Protein 5G6V (pdb70)

InterPro domains:
  IPR000719 Protein kinase domain [PF00069] (165-446)
  IPR000719 Protein kinase domain [PS50011] (165-446)
  IPR000719 Protein kinase domain [SM00220] (165-446)
  IPR008271 Serine/threonine-protein kinase, active site [PS00108] (282-294)
  IPR011009 Protein kinase-like domain superfamily [SSF56112] (159-448)
  IPR017441 Protein kinase, ATP binding site [PS00107] (171-194)
  IPR050108 Cyclin-dependent kinase [PTHR24056] (163-446)

Solvent-accessible surface area: 26731 Å² total; per-residue (Å²): 200,36,70,29,69,115,91,90,94,59,4,72,22,130,63,22,22,8,39,55,0,66,1,137,111,66,95,90,65,4,14,10,36,50,12,65,23,100,73,79,19,5,0,34,33,105,2,0,69,40,0,18,67,25,109,58,22,55,13,17,2,11,18,51,30,84,43,19,56,24,63,80,72,19,0,14,0,0,23,78,48,13,67,69,13,0,35,66,20,0,69,84,17,58,51,93,0,44,42,58,0,0,28,0,0,0,1,1,0,0,19,0,0,5,17,7,30,125,61,124,20,4,14,32,30,8,26,8,43,0,0,25,1,28,85,86,0,26,0,25,5,10,55,51,45,109,11,117,34,66,164,58,70,91,88,120,36,91,6,30,21,18,0,0,10,2,4,4,14,32,69,77,2,31,40,31,9,3,0,0,1,0,0,1,0,0,6,2,1,0,18,6,123,35,17,1,48,3,94,38,7,88,62,0,0,54,60,0,0,58,22,35,4,21,7,63,84,91,77,20,97,42,2,111,95,40,76,16,13,58,103,16,134,29,88,99,74,89,74,91,71,19,70,81,44,0,102,77,2,69,82,53,0,11,57,0,0,68,90,0,5,61,19,41,5,81,95,9,29,39,3,75,74,0,24,140,14,67,4,1,141,88,5,32,159,140,3,85,136,33,78,51,96,35,28,1,28,70,10,120,90,2,120,55,87,97,52,129,162,104,39,27,76,99,89,77,114,41,3,71,28,122,169,13,17,17,44,52,0,63,5,102,132,81,96,83,70,3,15,8,48,14,11,152,10,117,71,85,85,12,3,50,38,96,4,0,67,41,2,9,53,28,87,59,26,56,16,13,2,11,13,54,27,99,46,20,54,36,56,43,124,10,0,11,0,0,21,28,44,12,70,44,17,0,29,85,24,6,91,76,9,51,60,90,0,40,42,45,0,0,37,0,0,0,2,1,0,0,17,0,0,5,13,7,31,129,59,126,19,6,13,22,37,8,42,1,64,1,0,22,2,25,156,130,0,21,0,18,4,9,65,57,56,32,75,123,156,74,94,4,60,16,18,0,0,8,2,2,2,16,37,42,67,5,33,41,29,8,2,0,0,2,0,0,1,0,0,5,15,1,1,18,15,118,39,12,1,50,3,88,56,17,90,60,0,0,43,42,0,0,107,20,34,4,22,4,70,74,126,84,20,84,35,2,112,101,40,154,29,16,57,114,54,122,24,70,103,58,220,74,93,65,13,75,84,50,0,96,85,4,75,84,50,0,13,55,0,0,64,88,0,5,59,22,23,5,149,75,10,28,40,2,80,76,0,25,148,13,63,4,2,139,76,5,28,151,143,3,80,168,37,80,49,98,36,20,0,19,60,22,77,93,5,120,57,89,96,49,103,106

Radius of gyration: 26.66 Å; Cα contacts (8 Å, |Δi|>4): 1108; chains: 2; bounding box: 62×50×75 Å

GO terms:
  GO:0005515 protein binding (F, IPI)
  GO:0004674 protein serine/threonine kinase activity (F, IDA)
  GO:0005737 cytoplasm (C, IDA)
  GO:0005886 plasma membrane (C, EXP)
  GO:0106310 protein serine kinase activity (F, EXP)
  GO:0061178 regulation of insulin secretion involved in cellular response to glucose stimulus (P, IMP)
  GO:0006468 protein phosphorylation (P, TAS)
  GO:0005829 cytosol (C, IDA)
  GO:0005886 plasma membrane (C, IDA)
  GO:0010508 positive regulation of autophagy (P, IDA)
  GO:0009898 cytoplasmic side of plasma membrane (C, IDA)

Secondary structure (DSSP, 8-state):
---EEEEEEEEE-SSEEEEEEEETTT--EEEEEEEE--SS-SS-HHHHHHHHHHHH---TTB--EEEEEE-SSEEEEEEE--SEEHHHHHHHTTT---HHHHHHHHHHHHHHHHHHHHTT-------GGGEEE-TT--EEE----S-EE---TT---TTTT--TTTTTT----STHHHHHHHHHHHHHHHHSS-S---SSHHHHHHHHHHHH----TTTSTTGGG-HHHHHS----PPPPPHHHH-TTS-HHHHHHHHHH--SSGGGSPPHHHHHTSGGGGGG-SGGGG--TTS-GGGGSS--PPPP-/---EEEEEEEEE-SSEEEEEEEETTT--EEEEEEEE--TT----HHHHHHHHHHHH---TTB--EEEEEEETTEEEEEEEP-SEEHHHHHHHTTT---HHHHHHHHHHHHHHHHHHHHTT-------GGGEEE-TT--EEE-----B---TTTT--HHHHTT----STHHHHHHHHHHHHHHHHSS-S---SSHHHHHHHHHHHH----TTTSTTGGG-HHHHHH----PPPPPHHHHSTTS-HHHHHHHHHH--SSGGGSPPHHHHHTSGGGGGG-SGGGG--TTS-GGGGSS--PPPP--

B-factor: mean 41.66, std 14.6, range [18.54, 98.06]

Organism: Homo sapiens (NCBI:txid9606)

Foldseek 3Di:
DWDKDFDAWWFDDDQWTWTWIAIPVPRFIKIKIKGWPPDPPQDDPVVVVVVVVLVPDFFQAAWHFDDWDDDPTIIITITGDADAFQLVVCVVQVNAWDVLLLLVQLLSVLLQLVSCQVVVHQLLDDDRRQWGAHPQSRTHGHCPPPGQTPVCRPDDQPCLQAALCVLLPDPCPHSLRVLSSSLQVSLCSLGVDTQQRDPDSLSSNVSLCQAQWDDDCVLPNCQCVRPSVVVSPDDTHDHDQVCVVRVSQDPQRSVLSVLSRRNDSVRHDHSLRSSVRCSCVQLDDVLNVDPRNDTSVVPVSDGGDDRD/DDFKAFDAWFFDDDFWTWTFIAGPVPRAIKIKTKGFADLPDDDDPVVVVVVVVQVPDAFQQAWHFDDWDDDSTIIITITGDADAFQLRVCVVQVNAFDVLLLLVQLLSVLLQLLSCQVVVHALLQDDRRQWGAHPQSRTHGHDGDGDGCGRCLQAALCVLLPDPPPHSLRVLSSSLQVSLCSQRVDGQQDDPDSLSSVVSLCQAQWDDDCVLPNCQCVRPSNVVSPDDTHDHHQVCVVRVSDDVQSSVLSVLSRRRDSVSHDHSLVSSVGPSNVQQDDVLVVDDRNDTSVVPVSDGGDDRPD

Nearest PDB structures (foldseek):
  5g6v-assembly1_A  TM=1.003E+00  e=6.148E-59  Homo sapiens
  5g6v-assembly2_B  TM=9.802E-01  e=3.058E-52  Homo sapiens
  3mtl-assembly1_A  TM=9.504E-01  e=9.882E-46  Homo sapiens
  6q49-assembly1_A  TM=8.510E-01  e=4.973E-28  Homo sapiens
  6yky-assembly1_A  TM=8.389E-01  e=9.166E-20  Homo sapiens

Sequence (610 aa):
METYIKLDKLGEGTYATVYKGKSKLTDNLVALKEIRLEHEEGAPCTAIREVSLLKDLKHANIVTLHDIIHTEKSLTLVFEYLDKDLKQYLDDCGNIINMHNVKLFLFQLLRGLAYCHRQKVLHRDLKPQNLLINERGELKLADFGLARAKTYDNEVVTLWYRPPDILLGSTDYSTQIDMWGVGCIFYEMATGRPLFPGSTVEEQLHFIFRILGTPTEETWPGILSNEEFKTYNYPKYRAEALLSHAPRLDSDGADLLTKLLQFEGRNRISAEDAMKHPFFLSLGERIHKLPDTTSIFALKEIQLQKEAMETYIKLDKLGEGTYATVYKGKSKLTDNLVALKEIRLEHEEGAPCTAIREVSLLKDLKHANIVTLHDIIHTEKSLTLVFEYLDKDLKQYLDDCGNIINMHNVKLFLFQLLRGLAYCHRQKVLHRDLKPQNLLINERGELKLADFGLARAVTLWYRPPDILLGSTDYSTQIDMWGVGCIFYEMATGRPLFPGSTVEEQLHFIFRILGTPTEETWPGILSNEEFKTYNYPKYRAEALLSHAPRLDSDGADLLTKLLQFEGRNRISAEDAMKHPFFLSLGERIHKLPDTTSIFALKEIQLQKEAS

CATH classification: 3.30.200.20 (+1 more: 1.10.510.10)

Structure (mmCIF, N/CA/C/O backbone):
data_5G6V
#
_entry.id   5G6V
#
_cell.length_a   57.190
_cell.length_b   86.940
_cell.length_c   146.250
_cell.angle_alpha   90.00
_cell.angle_beta   90.00
_cell.angle_gamma   90.00
#
_symmetry.space_group_name_H-M   'P 21 2 21'
#
loop_
_entity.id
_entity.type
_entity.pdbx_description
1 polymer 'CYCLIN-DEPENDENT KINASE 16'
2 non-polymer 4-[4-({[3-tert-butyl-1-(quinolin-6-yl)-1H-pyrazol-5-yl]carbamoyl}amino)-3-fluorophenoxy]-N-methylpyridine-2-carboxamide
3 non-polymer 1,2-ETHANEDIOL
4 water water
#
loop_
_atom_site.group_PDB
_atom_site.id
_atom_site.type_symbol
_atom_site.label_atom_id
_atom_site.label_alt_id
_atom_site.label_comp_id
_atom_site.label_asym_id
_atom_site.label_entity_id
_atom_site.label_seq_id
_atom_site.pdbx_PDB_ins_code
_atom_site.Cartn_x
_atom_site.Cartn_y
_atom_site.Cartn_z
_atom_site.occupancy
_atom_site.B_iso_or_equiv
_atom_site.auth_seq_id
_atom_site.auth_comp_id
_atom_site.auth_asym_id
_atom_site.auth_atom_id
_atom_site.pdbx_PDB_model_num
ATOM 1 N N . MET A 1 1 ? 45.107 10.650 27.872 1.00 53.37 162 MET A N 1
ATOM 2 C CA . MET A 1 1 ? 43.920 10.038 28.560 1.00 56.49 162 MET A CA 1
ATOM 3 C C . MET A 1 1 ? 43.516 10.763 29.853 1.00 49.72 162 MET A C 1
ATOM 4 O O . MET A 1 1 ? 42.371 11.225 29.951 1.00 47.78 162 MET A O 1
ATOM 9 N N . GLU A 1 2 ? 44.399 10.843 30.850 1.00 43.87 163 GLU A N 1
ATOM 10 C CA . GLU A 1 2 ? 44.059 11.651 32.039 1.00 41.43 163 GLU A CA 1
ATOM 11 C C . GLU A 1 2 ? 44.006 13.127 31.690 1.00 36.57 163 GLU A C 1
ATOM 12 O O . GLU A 1 2 ? 44.943 13.672 31.124 1.00 35.56 163 GLU A O 1
ATOM 18 N N . THR A 1 3 ? 42.892 13.757 32.038 1.00 34.27 164 THR A N 1
ATOM 19 C CA . THR A 1 3 ? 42.637 15.154 31.710 1.00 33.19 164 THR A CA 1
ATOM 20 C C . THR A 1 3 ? 42.373 15.937 32.983 1.00 31.16 164 THR A C 1
ATOM 21 O O . THR A 1 3 ? 42.083 15.354 34.015 1.00 30.51 164 THR A O 1
ATOM 25 N N . TYR A 1 4 ? 42.483 17.259 32.884 1.00 30.37 165 TYR A N 1
ATOM 26 C CA . TYR A 1 4 ? 42.463 18.148 34.047 1.00 30.29 165 TYR A CA 1
ATOM 27 C C . TYR A 1 4 ? 41.626 19.387 33.771 1.00 30.42 165 TYR A C 1
ATOM 28 O O . TYR A 1 4 ? 41.551 19.815 32.637 1.00 32.18 165 TYR A O 1
ATOM 37 N N . ILE A 1 5 ? 41.030 19.962 34.812 1.00 31.86 166 ILE A N 1
ATOM 38 C CA . ILE A 1 5 ? 40.425 21.306 34.729 1.00 35.53 166 ILE A CA 1
ATOM 39 C C . ILE A 1 5 ? 41.180 22.293 35.588 1.00 33.52 166 ILE A C 1
ATOM 40 O O . ILE A 1 5 ? 41.775 21.917 36.598 1.00 34.44 166 ILE A O 1
ATOM 45 N N . LYS A 1 6 ? 41.147 23.557 35.183 1.00 33.29 167 LYS A N 1
ATOM 46 C CA . LYS A 1 6 ? 41.764 24.636 35.960 1.00 32.36 167 LYS A CA 1
ATOM 47 C C . LYS A 1 6 ? 40.706 25.202 36.876 1.00 31.40 167 LYS A C 1
ATOM 48 O O . LYS A 1 6 ? 39.550 25.379 36.454 1.00 29.00 167 LYS A O 1
ATOM 54 N N . LEU A 1 7 ? 41.096 25.484 38.119 1.00 30.57 168 LEU A N 1
ATOM 55 C CA . LEU A 1 7 ? 40.181 26.049 39.122 1.00 32.19 168 LEU A CA 1
ATOM 56 C C . LEU A 1 7 ? 40.566 27.466 39.537 1.00 32.51 168 LEU A C 1
ATOM 57 O O . LEU A 1 7 ? 39.723 28.355 39.597 1.00 31.61 168 LEU A O 1
ATOM 62 N N . ASP A 1 8 ? 41.842 27.682 39.812 1.00 33.99 169 ASP A N 1
ATOM 63 C CA . ASP A 1 8 ? 42.288 28.961 40.317 1.00 33.44 169 ASP A CA 1
ATOM 64 C C . ASP A 1 8 ? 43.739 29.188 39.900 1.00 34.45 169 ASP A C 1
ATOM 65 O O . ASP A 1 8 ? 44.399 28.267 39.424 1.00 32.25 169 ASP A O 1
ATOM 70 N N . LYS A 1 9 ? 44.205 30.422 40.085 1.00 34.86 170 LYS A N 1
ATOM 71 C CA . LYS A 1 9 ? 45.552 30.856 39.747 1.00 35.26 170 LYS A CA 1
ATOM 72 C C . LYS A 1 9 ? 46.428 30.888 40.997 1.00 34.81 170 LYS A C 1
ATOM 73 O O . LYS A 1 9 ? 46.144 31.626 41.925 1.00 36.89 170 LYS A O 1
ATOM 79 N N . LEU A 1 10 ? 47.473 30.067 41.024 1.00 34.19 171 LEU A N 1
ATOM 80 C CA . LEU A 1 10 ? 48.395 29.984 42.170 1.00 33.70 171 LEU A CA 1
ATOM 81 C C . LEU A 1 10 ? 49.616 30.905 42.018 1.00 34.63 171 LEU A C 1
ATOM 82 O O . LEU A 1 10 ? 50.136 31.420 42.999 1.00 35.02 171 LEU A O 1
ATOM 87 N N . GLY A 1 11 ? 50.086 31.083 40.796 1.00 36.81 172 GLY A N 1
ATOM 88 C CA . GLY A 1 11 ? 51.238 31.926 40.547 1.00 37.79 172 GLY A CA 1
ATOM 89 C C . GLY A 1 11 ? 51.429 32.181 39.075 1.00 39.85 172 GLY A C 1
ATOM 90 O O . GLY A 1 11 ? 50.899 31.455 38.223 1.00 36.26 172 GLY A O 1
ATOM 91 N N . GLU A 1 12 ? 52.187 33.227 38.783 1.00 43.79 173 GLU A N 1
ATOM 92 C CA . GLU A 1 12 ? 52.312 33.726 37.434 1.00 47.20 173 GLU A CA 1
ATOM 93 C C . GLU A 1 12 ? 53.695 34.272 37.204 1.00 47.88 173 GLU A C 1
ATOM 94 O O . GLU A 1 12 ? 54.176 35.093 37.978 1.00 48.06 173 GLU A O 1
ATOM 100 N N . GLY A 1 13 ? 54.324 33.801 36.136 1.00 50.47 174 GLY A N 1
ATOM 101 C CA . GLY A 1 13 ? 55.651 34.227 35.756 1.00 51.69 174 GLY A CA 1
ATOM 102 C C . GLY A 1 13 ? 55.643 34.860 34.387 1.00 54.99 174 GLY A C 1
ATOM 103 O O . GLY A 1 13 ? 54.588 35.219 33.838 1.00 54.51 174 GLY A O 1
ATOM 104 N N . THR A 1 14 ? 56.841 34.988 33.836 1.00 57.20 175 THR A N 1
ATOM 105 C CA . THR A 1 14 ? 57.027 35.556 32.508 1.00 58.88 175 THR A CA 1
ATOM 106 C C . THR A 1 14 ? 56.585 34.537 31.457 1.00 56.16 175 THR A C 1
ATOM 107 O O . THR A 1 14 ? 55.710 34.829 30.642 1.00 55.88 175 THR A O 1
ATOM 111 N N . TYR A 1 15 ? 57.175 33.342 31.512 1.00 53.79 176 TYR A N 1
ATOM 112 C CA . TYR A 1 15 ? 56.890 32.262 30.553 1.00 51.30 176 TYR A CA 1
ATOM 113 C C . TYR A 1 15 ? 55.801 31.276 31.019 1.00 46.54 176 TYR A C 1
ATOM 114 O O . TYR A 1 15 ? 55.273 30.512 30.196 1.00 46.89 176 TYR A O 1
ATOM 116 N N . ALA A 1 16 ? 55.446 31.295 32.310 1.00 40.30 177 ALA A N 1
ATOM 117 C CA . ALA A 1 16 ? 54.544 30.295 32.850 1.00 35.59 177 ALA A CA 1
ATOM 118 C C . ALA A 1 16 ? 53.527 30.834 33.832 1.00 33.74 177 ALA A C 1
ATOM 119 O O . ALA A 1 16 ? 53.797 31.790 34.553 1.00 33.12 177 ALA A O 1
ATOM 121 N N . THR A 1 17 ? 52.357 30.190 33.848 1.00 31.19 178 THR A N 1
ATOM 122 C CA . THR A 1 17 ? 51.316 30.406 34.866 1.00 29.80 178 THR A CA 1
ATOM 123 C C . THR A 1 17 ? 51.048 29.077 35.546 1.00 28.04 178 THR A C 1
ATOM 124 O O . THR A 1 17 ? 50.943 28.056 34.880 1.00 27.32 178 THR A O 1
ATOM 128 N N . VAL A 1 18 ? 50.936 29.099 36.869 1.00 29.04 179 VAL A N 1
ATOM 129 C CA . VAL A 1 18 ? 50.650 27.898 37.657 1.00 28.23 179 VAL A CA 1
ATOM 130 C C . VAL A 1 18 ? 49.226 28.005 38.154 1.00 28.53 179 VAL A C 1
ATOM 131 O O . VAL A 1 18 ? 48.893 28.949 38.915 1.00 27.37 179 VAL A O 1
ATOM 135 N N . TYR A 1 19 ? 48.393 27.048 37.729 1.00 28.18 180 TYR A N 1
ATOM 136 C CA . TYR A 1 19 ? 46.994 26.968 38.175 1.00 28.27 180 TYR A CA 1
ATOM 137 C C . TYR A 1 19 ? 46.772 25.842 39.200 1.00 29.44 180 TYR A C 1
ATOM 138 O O . TYR A 1 19 ? 47.395 24.781 39.127 1.00 28.57 180 TYR A O 1
ATOM 147 N N . LYS A 1 20 ? 45.870 26.076 40.140 1.00 29.69 181 LYS A N 1
ATOM 148 C CA . LYS A 1 20 ? 45.295 24.989 40.925 1.00 30.91 181 LYS A CA 1
ATOM 149 C C . LYS A 1 20 ? 44.295 24.309 40.007 1.00 30.84 181 LYS A C 1
ATOM 150 O O . LYS A 1 20 ? 43.550 24.986 39.299 1.00 28.36 181 LYS A O 1
ATOM 156 N N . GLY A 1 21 ? 44.289 22.981 40.019 1.00 30.05 182 GLY A N 1
ATOM 157 C CA . GLY A 1 21 ? 43.393 22.216 39.182 1.00 30.76 182 GLY A CA 1
ATOM 158 C C . GLY A 1 21 ? 42.919 20.936 39.810 1.00 31.64 182 GLY A C 1
ATOM 159 O O . GLY A 1 21 ? 43.107 20.710 41.007 1.00 31.39 182 GLY A O 1
ATOM 160 N N . LYS A 1 22 ? 42.303 20.099 38.982 1.00 33.53 183 LYS A N 1
ATOM 161 C CA . LYS A 1 22 ? 41.672 18.872 39.438 1.00 35.58 183 LYS A CA 1
ATOM 162 C C . LYS A 1 22 ? 41.681 17.853 38.326 1.00 33.88 183 LYS A C 1
ATOM 163 O O . LYS A 1 22 ? 41.385 18.184 37.171 1.00 34.07 183 LYS A O 1
ATOM 169 N N . SER A 1 23 ? 42.056 16.626 38.655 1.00 32.98 184 SER A N 1
ATOM 170 C CA . SER A 1 23 ? 42.003 15.541 37.680 1.00 34.29 184 SER A CA 1
ATOM 171 C C . SER A 1 23 ? 40.544 15.162 37.478 1.00 34.39 184 SER A C 1
ATOM 172 O O . SER A 1 23 ? 39.802 15.056 38.443 1.00 33.72 184 SER A O 1
ATOM 175 N N . LYS A 1 24 ? 40.139 15.000 36.227 1.00 35.36 185 LYS A N 1
ATOM 176 C CA . LYS A 1 24 ? 38.829 14.407 35.920 1.00 39.08 185 LYS A CA 1
ATOM 177 C C . LYS A 1 24 ? 38.814 12.877 36.060 1.00 38.31 185 LYS A C 1
ATOM 178 O O . LYS A 1 24 ? 37.745 12.309 36.146 1.00 41.22 185 LYS A O 1
ATOM 184 N N . LEU A 1 25 ? 39.981 12.224 36.059 1.00 39.76 186 LEU A N 1
ATOM 185 C CA . LEU A 1 25 ? 40.083 10.762 36.258 1.00 38.74 186 LEU A CA 1
ATOM 186 C C . LEU A 1 25 ? 39.970 10.382 37.728 1.00 40.08 186 LEU A C 1
ATOM 187 O O . LEU A 1 25 ? 39.228 9.466 38.073 1.00 39.17 186 LEU A O 1
ATOM 192 N N . THR A 1 26 ? 40.731 11.063 38.588 1.00 39.96 187 THR A N 1
ATOM 193 C CA . THR A 1 26 ? 40.839 10.685 40.003 1.00 38.51 187 THR A CA 1
ATOM 194 C C . THR A 1 26 ? 40.078 11.574 40.988 1.00 38.71 187 THR A C 1
ATOM 195 O O . THR A 1 26 ? 39.884 11.164 42.119 1.00 38.80 187 THR A O 1
ATOM 199 N N . ASP A 1 27 ? 39.644 12.761 40.559 1.00 40.13 188 ASP A N 1
ATOM 200 C CA . ASP A 1 27 ? 39.204 13.859 41.447 1.00 41.03 188 ASP A CA 1
ATOM 201 C C . ASP A 1 27 ? 40.331 14.517 42.290 1.00 38.97 188 ASP A C 1
ATOM 202 O O . ASP A 1 27 ? 40.052 15.436 43.061 1.00 35.95 188 ASP A O 1
ATOM 207 N N . ASN A 1 28 ? 41.587 14.083 42.143 1.00 37.68 189 ASN A N 1
ATOM 208 C CA . ASN A 1 28 ? 42.685 14.631 42.962 1.00 38.17 189 ASN A CA 1
ATOM 209 C C . ASN A 1 28 ? 43.018 16.063 42.529 1.00 37.62 189 ASN A C 1
ATOM 210 O O . ASN A 1 28 ? 43.040 16.355 41.325 1.00 36.08 189 ASN A O 1
ATOM 215 N N . LEU A 1 29 ? 43.268 16.946 43.501 1.00 36.82 190 LEU A N 1
ATOM 216 C CA . LEU A 1 29 ? 43.732 18.305 43.194 1.00 34.49 190 LEU A CA 1
ATOM 217 C C . LEU A 1 29 ? 45.177 18.256 42.684 1.00 30.84 190 LEU A C 1
ATOM 218 O O . LEU A 1 29 ? 45.975 17.442 43.135 1.00 31.48 190 LEU A O 1
ATOM 223 N N . VAL A 1 30 ? 45.484 19.119 41.724 1.00 29.01 191 VAL A N 1
ATOM 224 C CA . VAL A 1 30 ? 46.810 19.196 41.110 1.00 27.76 191 VAL A CA 1
ATOM 225 C C . VAL A 1 30 ? 47.204 20.657 40.945 1.00 27.10 191 VAL A C 1
ATOM 226 O O . VAL A 1 30 ? 46.371 21.569 41.048 1.00 25.95 191 VAL A O 1
ATOM 230 N N . ALA A 1 31 ? 48.485 20.863 40.683 1.00 26.49 192 ALA A N 1
ATOM 231 C CA . ALA A 1 31 ? 48.964 22.144 40.245 1.00 27.05 192 ALA A CA 1
ATOM 232 C C . ALA A 1 31 ? 49.408 21.963 38.810 1.00 26.92 192 ALA A C 1
ATOM 233 O O . ALA A 1 31 ? 50.101 20.982 38.488 1.00 27.73 192 ALA A O 1
ATOM 235 N N . LEU A 1 32 ? 49.014 22.912 37.954 1.00 25.64 193 LEU A N 1
ATOM 236 C CA . LEU A 1 32 ? 49.266 22.830 36.536 1.00 25.19 193 LEU A CA 1
ATOM 237 C C . LEU A 1 32 ? 50.138 24.003 36.199 1.00 25.78 193 LEU A C 1
ATOM 238 O O . LEU A 1 32 ? 49.656 25.137 36.244 1.00 25.21 193 LEU A O 1
ATOM 243 N N . LYS A 1 33 ? 51.419 23.744 35.913 1.00 25.65 194 LYS A N 1
ATOM 244 C CA . LYS A 1 33 ? 52.332 24.783 35.473 1.00 27.01 194 LYS A CA 1
ATOM 245 C C . LYS A 1 33 ? 52.376 24.753 33.961 1.00 27.84 194 LYS A C 1
ATOM 246 O O . LYS A 1 33 ? 53.015 23.877 33.369 1.00 25.43 194 LYS A O 1
ATOM 252 N N . GLU A 1 34 ? 51.706 25.734 33.358 1.00 28.28 195 GLU A N 1
ATOM 253 C CA . GLU A 1 34 ? 51.501 25.801 31.922 1.00 29.24 195 GLU A CA 1
ATOM 254 C C . GLU A 1 34 ? 52.506 26.778 31.321 1.00 31.59 195 GLU A C 1
ATOM 255 O O . GLU A 1 34 ? 52.518 27.966 31.660 1.00 30.16 195 GLU A O 1
ATOM 261 N N . ILE A 1 35 ? 53.362 26.256 30.447 1.00 33.60 196 ILE A N 1
ATOM 262 C CA . ILE A 1 35 ? 54.452 27.015 29.846 1.00 35.59 196 ILE A CA 1
ATOM 263 C C . ILE A 1 35 ? 54.059 27.261 28.405 1.00 36.75 196 ILE A C 1
ATOM 264 O O . ILE A 1 35 ? 53.842 26.306 27.651 1.00 37.23 196 ILE A O 1
ATOM 269 N N . ARG A 1 36 ? 53.961 28.535 28.039 1.00 39.32 197 ARG A N 1
ATOM 270 C CA . ARG A 1 36 ? 53.613 28.947 26.680 1.00 42.69 197 ARG A CA 1
ATOM 271 C C . ARG A 1 36 ? 54.741 28.591 25.714 1.00 46.59 197 ARG A C 1
ATOM 272 O O . ARG A 1 36 ? 55.878 28.985 25.931 1.00 47.71 197 ARG A O 1
ATOM 274 N N . LEU A 1 37 ? 54.427 27.829 24.670 1.00 54.04 198 LEU A N 1
ATOM 275 C CA . LEU A 1 37 ? 55.365 27.564 23.577 1.00 60.72 198 LEU A CA 1
ATOM 276 C C . LEU A 1 37 ? 55.172 28.614 22.480 1.00 66.62 198 LEU A C 1
ATOM 277 O O . LEU A 1 37 ? 54.555 28.337 21.445 1.00 65.54 198 LEU A O 1
ATOM 282 N N . GLU A 1 38 ? 55.697 29.821 22.721 1.00 74.85 199 GLU A N 1
ATOM 283 C CA . GLU A 1 38 ? 55.488 30.974 21.825 1.00 78.23 199 GLU A CA 1
ATOM 284 C C . GLU A 1 38 ? 56.310 30.824 20.550 1.00 82.30 199 GLU A C 1
ATOM 285 O O . GLU A 1 38 ? 55.768 30.864 19.439 1.00 82.78 199 GLU A O 1
ATOM 287 N N . HIS A 1 39 ? 57.614 30.632 20.728 1.00 83.31 200 HIS A N 1
ATOM 288 C CA . HIS A 1 39 ? 58.517 30.351 19.619 1.00 86.65 200 HIS A CA 1
ATOM 289 C C . HIS A 1 39 ? 58.459 28.884 19.208 1.00 91.81 200 HIS A C 1
ATOM 290 O O . HIS A 1 39 ? 57.977 28.026 19.958 1.00 91.91 200 HIS A O 1
ATOM 292 N N . GLU A 1 40 ? 58.962 28.614 18.005 1.00 93.66 201 GLU A N 1
ATOM 293 C CA . GLU A 1 40 ? 59.022 27.263 17.452 1.00 90.71 201 GLU A CA 1
ATOM 294 C C . GLU A 1 40 ? 60.175 26.519 18.134 1.00 91.44 201 GLU A C 1
ATOM 295 O O . GLU A 1 40 ? 61.263 26.395 17.571 1.00 98.06 201 GLU A O 1
ATOM 301 N N . GLU A 1 41 ? 59.924 26.049 19.358 1.00 88.46 202 GLU A N 1
ATOM 302 C CA . GLU A 1 41 ? 60.942 25.418 20.216 1.00 84.80 202 GLU A CA 1
ATOM 303 C C . GLU A 1 41 ? 60.787 23.900 20.412 1.00 85.09 202 GLU A C 1
ATOM 304 O O . GLU A 1 41 ? 61.780 23.209 20.667 1.00 78.99 202 GLU A O 1
ATOM 306 N N . GLY A 1 42 ? 59.557 23.388 20.296 1.00 85.60 203 GLY A N 1
ATOM 307 C CA . GLY A 1 42 ? 59.224 21.998 20.652 1.00 83.66 203 GLY A CA 1
ATOM 308 C C . GLY A 1 42 ? 58.783 21.934 22.107 1.00 81.36 203 GLY A C 1
ATOM 309 O O . GLY A 1 42 ? 57.593 21.973 22.411 1.00 83.12 203 GLY A O 1
ATOM 310 N N . ALA A 1 43 ? 59.762 21.803 22.996 1.00 74.49 204 ALA A N 1
ATOM 311 C CA . ALA A 1 43 ? 59.636 22.171 24.406 1.00 66.32 204 ALA A CA 1
ATOM 312 C C . ALA A 1 43 ? 60.838 23.074 24.707 1.00 58.91 204 ALA A C 1
ATOM 313 O O . ALA A 1 43 ? 61.900 22.875 24.115 1.00 56.08 204 ALA A O 1
ATOM 315 N N . PRO A 1 44 ? 60.690 24.064 25.609 1.00 50.15 205 PRO A N 1
ATOM 316 C CA . PRO A 1 44 ? 61.858 24.887 25.910 1.00 48.24 205 PRO A CA 1
ATOM 317 C C . PRO A 1 44 ? 62.835 24.124 26.804 1.00 44.80 205 PRO A C 1
ATOM 318 O O . PRO A 1 44 ? 62.423 23.217 27.525 1.00 44.03 205 PRO A O 1
ATOM 322 N N . CYS A 1 45 ? 64.114 24.485 26.739 1.00 42.98 206 CYS A N 1
ATOM 323 C CA . CYS A 1 45 ? 65.178 23.756 27.453 1.00 40.57 206 CYS A CA 1
ATOM 324 C C . CYS A 1 45 ? 64.984 23.707 28.981 1.00 37.40 206 CYS A C 1
ATOM 325 O O . CYS A 1 45 ? 65.175 22.667 29.614 1.00 35.63 206 CYS A O 1
ATOM 328 N N . THR A 1 46 ? 64.567 24.831 29.555 1.00 37.55 207 THR A N 1
ATOM 329 C CA . THR A 1 46 ? 64.258 24.928 30.993 1.00 37.00 207 THR A CA 1
ATOM 330 C C . THR A 1 46 ? 63.277 23.853 31.461 1.00 36.36 207 THR A C 1
ATOM 331 O O . THR A 1 46 ? 63.530 23.177 32.472 1.00 35.77 207 THR A O 1
ATOM 335 N N . ALA A 1 47 ? 62.182 23.693 30.708 1.00 34.69 208 ALA A N 1
ATOM 336 C CA . ALA A 1 47 ? 61.148 22.701 31.019 1.00 33.70 208 ALA A CA 1
ATOM 337 C C . ALA A 1 47 ? 61.664 21.299 30.935 1.00 32.79 208 ALA A C 1
ATOM 338 O O . ALA A 1 47 ? 61.331 20.448 31.774 1.00 32.88 208 ALA A O 1
ATOM 340 N N . ILE A 1 48 ? 62.466 21.045 29.902 1.00 32.32 209 ILE A N 1
ATOM 341 C CA . ILE A 1 48 ? 63.065 19.727 29.727 1.00 32.94 209 ILE A CA 1
ATOM 342 C C . ILE A 1 48 ? 63.954 19.408 30.932 1.00 33.10 209 ILE A C 1
ATOM 343 O O . ILE A 1 48 ? 63.929 18.271 31.425 1.00 34.38 209 ILE A O 1
ATOM 348 N N . ARG A 1 49 ? 64.734 20.392 31.390 1.00 31.19 210 ARG A N 1
ATOM 349 C CA . ARG A 1 49 ? 65.614 20.165 32.541 1.00 34.08 210 ARG A CA 1
ATOM 350 C C . ARG A 1 49 ? 64.795 20.004 33.825 1.00 31.75 210 ARG A C 1
ATOM 351 O O . ARG A 1 49 ? 65.004 19.039 34.563 1.00 31.00 210 ARG A O 1
ATOM 359 N N . GLU A 1 50 ? 63.847 20.907 34.074 1.00 31.74 211 GLU A N 1
ATOM 360 C CA . GLU A 1 50 ? 62.940 20.725 35.213 1.00 32.32 211 GLU A CA 1
ATOM 361 C C . GLU A 1 50 ? 62.334 19.309 35.237 1.00 31.77 211 GLU A C 1
ATOM 362 O O . GLU A 1 50 ? 62.367 18.630 36.268 1.00 31.43 211 GLU A O 1
ATOM 368 N N . VAL A 1 51 ? 61.835 18.849 34.097 1.00 32.66 212 VAL A N 1
ATOM 369 C CA . VAL A 1 51 ? 61.200 17.528 34.030 1.00 33.38 212 VAL A CA 1
ATOM 370 C C . VAL A 1 51 ? 62.215 16.425 34.273 1.00 34.25 212 VAL A C 1
ATOM 371 O O . VAL A 1 51 ? 61.934 15.513 35.047 1.00 32.20 212 VAL A O 1
ATOM 375 N N . SER A 1 52 ? 63.393 16.504 33.638 1.00 35.89 213 SER A N 1
ATOM 376 C CA . SER A 1 52 ? 64.405 15.457 33.826 1.00 36.62 213 SER A CA 1
ATOM 377 C C . SER A 1 52 ? 64.884 15.418 35.283 1.00 36.93 213 SER A C 1
ATOM 378 O O . SER A 1 52 ? 65.130 14.337 35.821 1.00 36.00 213 SER A O 1
ATOM 381 N N . LEU A 1 53 ? 64.984 16.590 35.920 1.00 37.30 214 LEU A N 1
ATOM 382 C CA . LEU A 1 53 ? 65.353 16.664 37.330 1.00 38.01 214 LEU A CA 1
ATOM 383 C C . LEU A 1 53 ? 64.294 16.020 38.235 1.00 40.33 214 LEU A C 1
ATOM 384 O O . LEU A 1 53 ? 64.584 15.078 38.976 1.00 37.45 214 LEU A O 1
ATOM 389 N N . LEU A 1 54 ? 63.064 16.512 38.163 1.00 42.48 215 LEU A N 1
ATOM 390 C CA . LEU A 1 54 ? 61.999 15.978 39.017 1.00 44.25 215 LEU A CA 1
ATOM 391 C C . LEU A 1 54 ? 61.658 14.495 38.787 1.00 46.35 215 LEU A C 1
ATOM 392 O O . LEU A 1 54 ? 61.146 13.842 39.692 1.00 49.95 215 LEU A O 1
ATOM 397 N N . LYS A 1 55 ? 61.941 13.971 37.597 1.00 48.08 216 LYS A N 1
ATOM 398 C CA . LYS A 1 55 ? 61.818 12.528 37.325 1.00 49.50 216 LYS A CA 1
ATOM 399 C C . LYS A 1 55 ? 62.920 11.715 38.009 1.00 50.58 216 LYS A C 1
ATOM 400 O O . LYS A 1 55 ? 62.680 10.587 38.396 1.00 54.63 216 LYS A O 1
ATOM 406 N N . ASP A 1 56 ? 64.128 12.269 38.123 1.00 51.62 217 ASP A N 1
ATOM 407 C CA . ASP A 1 56 ? 65.250 11.573 38.774 1.00 52.12 217 ASP A CA 1
ATOM 408 C C . ASP A 1 56 ? 65.210 11.636 40.303 1.00 48.90 217 ASP A C 1
ATOM 409 O O . ASP A 1 56 ? 65.805 10.788 40.959 1.00 46.15 217 ASP A O 1
ATOM 414 N N . LEU A 1 57 ? 64.540 12.644 40.859 1.00 43.55 218 LEU A N 1
ATOM 415 C CA . LEU A 1 57 ? 64.405 12.782 42.301 1.00 43.59 218 LEU A CA 1
ATOM 416 C C . LEU A 1 57 ? 63.125 12.105 42.756 1.00 44.57 218 LEU A C 1
ATOM 417 O O . LEU A 1 57 ? 62.034 12.392 42.254 1.00 48.61 218 LEU A O 1
ATOM 422 N N . LYS A 1 58 ? 63.281 11.149 43.662 1.00 43.90 219 LYS A N 1
ATOM 423 C CA . LYS A 1 58 ? 62.168 10.413 44.218 1.00 43.86 219 LYS A CA 1
ATOM 424 C C . LYS A 1 58 ? 62.346 10.525 45.722 1.00 41.19 219 LYS A C 1
ATOM 425 O O . LYS A 1 58 ? 63.209 9.864 46.306 1.00 42.81 219 LYS A O 1
ATOM 427 N N . HIS A 1 59 ? 61.573 11.419 46.335 1.00 37.32 220 HIS A N 1
ATOM 428 C CA . HIS A 1 59 ? 61.612 11.600 47.780 1.00 32.74 220 HIS A CA 1
ATOM 429 C C . HIS A 1 59 ? 60.283 12.136 48.318 1.00 29.23 220 HIS A C 1
ATOM 430 O O . HIS A 1 59 ? 59.683 13.045 47.736 1.00 25.62 220 HIS A O 1
ATOM 437 N N . ALA A 1 60 ? 59.845 11.571 49.443 1.00 26.56 221 ALA A N 1
ATOM 438 C CA . ALA A 1 60 ? 58.562 11.921 50.086 1.00 26.33 221 ALA A CA 1
ATOM 439 C C . ALA A 1 60 ? 58.391 13.435 50.380 1.00 25.03 221 ALA A C 1
ATOM 440 O O . ALA A 1 60 ? 57.288 13.975 50.314 1.00 26.37 221 ALA A O 1
ATOM 442 N N . ASN A 1 61 ? 59.503 14.087 50.695 1.00 24.30 222 ASN A N 1
ATOM 443 C CA . ASN A 1 61 ? 59.603 15.534 50.959 1.00 23.28 222 ASN A CA 1
ATOM 444 C C . ASN A 1 61 ? 60.110 16.420 49.831 1.00 23.21 222 ASN A C 1
ATOM 445 O O . ASN A 1 61 ? 60.634 17.517 50.065 1.00 23.77 222 ASN A O 1
ATOM 450 N N . ILE A 1 62 ? 59.915 15.971 48.594 1.00 25.01 223 ILE A N 1
ATOM 451 C CA . ILE A 1 62 ? 60.071 16.836 47.422 1.00 24.90 223 ILE A CA 1
ATOM 452 C C . ILE A 1 62 ? 58.773 16.736 46.626 1.00 25.29 223 ILE A C 1
ATOM 453 O O . ILE A 1 62 ? 58.230 15.633 46.463 1.00 24.60 223 ILE A O 1
ATOM 458 N N . VAL A 1 63 ? 58.265 17.881 46.162 1.00 25.18 224 VAL A N 1
ATOM 459 C CA . VAL A 1 63 ? 57.083 17.893 45.294 1.00 26.64 224 VAL A CA 1
ATOM 460 C C . VAL A 1 63 ? 57.148 16.839 44.196 1.00 26.39 224 VAL A C 1
ATOM 461 O O . VAL A 1 63 ? 58.201 16.549 43.665 1.00 27.23 224 VAL A O 1
ATOM 465 N N . THR A 1 64 ? 55.992 16.278 43.881 1.00 28.76 225 THR A N 1
ATOM 466 C CA . THR A 1 64 ? 55.871 15.100 43.036 1.00 29.77 225 THR A CA 1
ATOM 467 C C . THR A 1 64 ? 55.286 15.542 41.707 1.00 30.81 225 THR A C 1
ATOM 468 O O . THR A 1 64 ? 54.157 16.047 41.675 1.00 29.20 225 THR A O 1
ATOM 472 N N . LEU A 1 65 ? 56.076 15.386 40.638 1.00 31.41 226 LEU A N 1
ATOM 473 C CA . LEU A 1 65 ? 55.602 15.540 39.26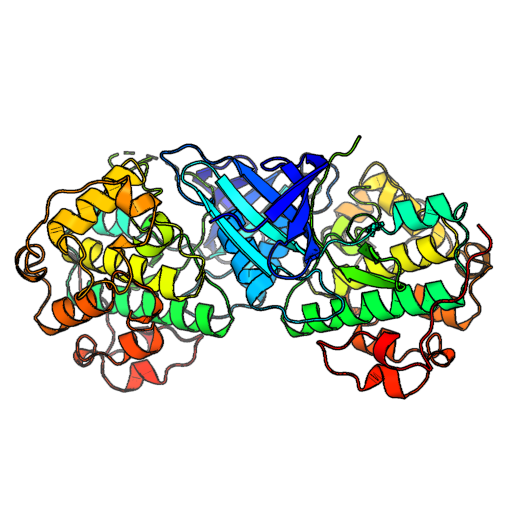8 1.00 31.22 226 LEU A CA 1
ATOM 474 C C . LEU A 1 65 ? 54.769 14.326 38.917 1.00 32.09 226 LEU A C 1
ATOM 475 O O . LEU A 1 65 ? 55.271 13.197 38.899 1.00 33.69 226 LEU A O 1
ATOM 480 N N . HIS A 1 66 ? 53.507 14.570 38.614 1.00 31.68 227 HIS A N 1
ATOM 481 C CA . HIS A 1 66 ? 52.547 13.522 38.320 1.00 32.90 227 HIS A CA 1
ATOM 482 C C . HIS A 1 66 ? 52.403 13.234 36.830 1.00 32.84 227 HIS A C 1
ATOM 483 O O . HIS A 1 66 ? 52.162 12.091 36.432 1.00 32.61 227 HIS A O 1
ATOM 490 N N . ASP A 1 67 ? 52.503 14.266 36.002 1.00 32.81 228 ASP A N 1
ATOM 491 C CA . ASP A 1 67 ? 52.145 14.123 34.605 1.00 32.97 228 ASP A CA 1
ATOM 492 C C . ASP A 1 67 ? 52.666 15.316 33.833 1.00 34.45 228 ASP A C 1
ATOM 493 O O . ASP A 1 67 ? 52.972 16.387 34.417 1.00 31.56 228 ASP A O 1
ATOM 498 N N . ILE A 1 68 ? 52.812 15.103 32.526 1.00 35.64 229 ILE A N 1
ATOM 499 C CA . ILE A 1 68 ? 53.161 16.157 31.571 1.00 37.59 229 ILE A CA 1
ATOM 500 C C . ILE A 1 68 ? 52.159 16.132 30.388 1.00 37.00 229 ILE A C 1
ATOM 501 O O . ILE A 1 68 ? 51.783 15.063 29.898 1.00 34.02 229 ILE A O 1
ATOM 506 N N . ILE A 1 69 ? 51.749 17.319 29.942 1.00 37.39 230 ILE A N 1
ATOM 507 C CA . ILE A 1 69 ? 50.804 17.481 28.836 1.00 39.51 230 ILE A CA 1
ATOM 508 C C . ILE A 1 69 ? 51.395 18.420 27.789 1.00 40.93 230 ILE A C 1
ATOM 509 O O . ILE A 1 69 ? 51.751 19.564 28.086 1.00 39.41 230 ILE A O 1
ATOM 514 N N . HIS A 1 70 ? 51.456 17.922 26.562 1.00 42.93 231 HIS A N 1
ATOM 515 C CA . HIS A 1 70 ? 51.989 18.642 25.433 1.00 43.29 231 HIS A CA 1
ATOM 516 C C . HIS A 1 70 ? 50.870 18.857 24.447 1.00 42.12 231 HIS A C 1
ATOM 517 O O . HIS A 1 70 ? 50.202 17.903 24.042 1.00 41.15 231 HIS A O 1
ATOM 524 N N . THR A 1 71 ? 50.657 20.111 24.080 1.00 44.29 232 THR A N 1
ATOM 525 C CA . THR A 1 71 ? 49.832 20.454 22.917 1.00 46.47 232 THR A CA 1
ATOM 526 C C . THR A 1 71 ? 50.733 21.235 21.981 1.00 45.54 232 THR A C 1
ATOM 527 O O . THR A 1 71 ? 51.905 21.428 22.283 1.00 40.67 232 THR A O 1
ATOM 531 N N . GLU A 1 72 ? 50.195 21.661 20.842 1.00 49.54 233 GLU A N 1
ATOM 532 C CA . GLU A 1 72 ? 50.967 22.446 19.864 1.00 50.19 233 GLU A CA 1
ATOM 533 C C . GLU A 1 72 ? 51.451 23.799 20.424 1.00 48.38 233 GLU A C 1
ATOM 534 O O . GLU A 1 72 ? 52.548 24.249 20.081 1.00 46.91 233 GLU A O 1
ATOM 536 N N . LYS A 1 73 ? 50.640 24.412 21.293 1.00 47.65 234 LYS A N 1
ATOM 537 C CA . LYS A 1 73 ? 50.889 25.759 21.841 1.00 46.40 234 LYS A CA 1
ATOM 538 C C . LYS A 1 73 ? 51.386 25.812 23.318 1.00 45.18 234 LYS A C 1
ATOM 539 O O . LYS A 1 73 ? 51.818 26.888 23.777 1.00 41.63 234 LYS A O 1
ATOM 541 N N . SER A 1 74 ? 51.325 24.693 24.057 1.00 41.41 235 SER A N 1
ATOM 542 C CA . SER A 1 74 ? 51.786 24.679 25.460 1.00 40.78 235 SER A CA 1
ATOM 543 C C . SER A 1 74 ? 52.289 23.326 25.984 1.00 38.97 235 SER A C 1
ATOM 544 O O . SER A 1 74 ? 51.932 22.253 25.475 1.00 37.90 235 SER A O 1
ATOM 547 N N . LEU A 1 75 ? 53.144 23.417 27.003 1.00 34.92 236 LEU A N 1
ATOM 548 C CA . LEU A 1 75 ? 53.613 22.287 27.780 1.00 32.44 236 LEU A CA 1
ATOM 549 C C . LEU A 1 75 ? 53.170 22.557 29.212 1.00 31.87 236 LEU A C 1
ATOM 550 O O . LEU A 1 75 ? 53.475 23.633 29.757 1.00 30.56 236 LEU A O 1
ATOM 555 N N . THR A 1 76 ? 52.465 21.597 29.813 1.00 29.91 237 THR A N 1
ATOM 556 C CA . THR A 1 76 ? 51.969 21.737 31.177 1.00 30.27 237 THR A CA 1
ATOM 557 C C . THR A 1 76 ? 52.614 20.674 32.028 1.00 30.18 237 THR A C 1
ATOM 558 O O . THR A 1 76 ? 52.484 19.475 31.717 1.00 28.86 237 THR A O 1
ATOM 562 N N . LEU A 1 77 ? 53.323 21.106 33.081 1.00 28.33 238 LEU A N 1
ATOM 563 C CA . LEU A 1 77 ? 53.795 20.187 34.132 1.00 28.61 238 LEU A CA 1
ATOM 564 C C . LEU A 1 77 ? 52.725 20.062 35.212 1.00 26.92 238 LEU A C 1
ATOM 565 O O . LEU A 1 77 ? 52.299 21.067 35.766 1.00 26.82 238 LEU A O 1
ATOM 570 N N . VAL A 1 78 ? 52.347 18.823 35.533 1.00 25.82 239 VAL A N 1
ATOM 571 C CA . VAL A 1 78 ? 51.266 18.521 36.463 1.00 26.31 239 VAL A CA 1
ATOM 572 C C . VAL A 1 78 ? 51.866 17.960 37.746 1.00 28.22 239 VAL A C 1
ATOM 573 O O . VAL A 1 78 ? 52.412 16.834 37.759 1.00 27.29 239 VAL A O 1
ATOM 577 N N . PHE A 1 79 ? 51.767 18.749 38.815 1.00 27.36 240 PHE A N 1
ATOM 578 C CA . PHE A 1 79 ? 52.264 18.351 40.123 1.00 28.74 240 PHE A CA 1
ATOM 579 C C . PHE A 1 79 ? 51.071 17.986 41.010 1.00 27.63 240 PHE A C 1
ATOM 580 O O . PHE A 1 79 ? 49.977 18.507 40.806 1.00 25.92 240 PHE A O 1
ATOM 588 N N . GLU A 1 80 ? 51.272 17.093 41.976 1.00 29.12 241 GLU A N 1
ATOM 589 C CA . GLU A 1 80 ? 50.232 16.855 43.001 1.00 30.98 241 GLU A CA 1
ATOM 590 C C . GLU A 1 80 ? 50.134 18.121 43.858 1.00 30.23 241 GLU A C 1
ATOM 591 O O . GLU A 1 80 ? 51.145 18.776 44.151 1.00 28.00 241 GLU A O 1
ATOM 597 N N . TYR A 1 81 ? 48.905 18.479 44.211 1.00 29.08 242 TYR A N 1
ATOM 598 C CA . TYR A 1 81 ? 48.646 19.686 44.971 1.00 29.23 242 TYR A CA 1
ATOM 599 C C . TYR A 1 81 ? 48.920 19.473 46.462 1.00 27.77 242 TYR A C 1
ATOM 600 O O . TYR A 1 81 ? 48.731 18.386 46.985 1.00 27.75 242 TYR A O 1
ATOM 609 N N . LEU A 1 82 ? 49.398 20.515 47.125 1.00 26.84 243 LEU A N 1
ATOM 610 C CA . LEU A 1 82 ? 49.428 20.566 48.596 1.00 27.54 243 LEU A CA 1
ATOM 611 C C . LEU A 1 82 ? 48.700 21.823 48.999 1.00 27.00 243 LEU A C 1
ATOM 612 O O . LEU A 1 82 ? 48.763 22.826 48.313 1.00 24.89 243 LEU A O 1
ATOM 617 N N . ASP A 1 83 ? 48.047 21.756 50.142 1.00 29.68 244 ASP A N 1
ATOM 618 C CA . ASP A 1 83 ? 47.042 22.729 50.543 1.00 32.08 244 ASP A CA 1
ATOM 619 C C . ASP A 1 83 ? 47.551 24.136 50.818 1.00 31.01 244 ASP A C 1
ATOM 620 O O . ASP A 1 83 ? 46.850 25.111 50.515 1.00 30.13 244 ASP A O 1
ATOM 625 N N . LYS A 1 84 ? 48.751 24.250 51.388 1.00 31.31 245 LYS A N 1
ATOM 626 C CA . LYS A 1 84 ? 49.322 25.557 51.769 1.00 32.75 245 LYS A CA 1
ATOM 627 C C . LYS A 1 84 ? 50.830 25.612 51.567 1.00 30.74 245 LYS A C 1
ATOM 628 O O . LYS A 1 84 ? 51.477 24.577 51.442 1.00 30.81 245 LYS A O 1
ATOM 634 N N . ASP A 1 85 ? 51.387 26.815 51.499 1.00 29.03 246 ASP A N 1
ATOM 635 C CA . ASP A 1 85 ? 52.823 26.981 51.709 1.00 28.28 246 ASP A CA 1
ATOM 636 C C . ASP A 1 85 ? 53.032 27.366 53.156 1.00 27.36 246 ASP A C 1
ATOM 637 O O . ASP A 1 85 ? 52.060 27.578 53.869 1.00 25.03 246 ASP A O 1
ATOM 642 N N . LEU A 1 86 ? 54.291 27.432 53.583 1.00 26.39 247 LEU A N 1
ATOM 643 C CA . LEU A 1 86 ? 54.600 27.677 54.980 1.00 27.07 247 LEU A CA 1
ATOM 644 C C . LEU A 1 86 ? 54.075 29.028 55.452 1.00 30.37 247 LEU A C 1
ATOM 645 O O . LEU A 1 86 ? 53.503 29.120 56.548 1.00 30.26 247 LEU A O 1
ATOM 650 N N . LYS A 1 87 ? 54.252 30.068 54.624 1.00 34.18 248 LYS A N 1
ATOM 651 C CA . LYS A 1 87 ? 53.775 31.427 54.959 1.00 34.56 248 LYS A CA 1
ATOM 652 C C . LYS A 1 87 ? 52.265 31.479 55.168 1.00 34.45 248 LYS A C 1
ATOM 653 O O . LYS A 1 87 ? 51.812 32.014 56.172 1.00 34.72 248 LYS A O 1
ATOM 659 N N . GLN A 1 88 ? 51.503 30.926 54.221 1.00 36.43 249 GLN A N 1
ATOM 660 C CA . GLN A 1 88 ? 50.053 30.696 54.395 1.00 38.06 249 GLN A CA 1
ATOM 661 C C . GLN A 1 88 ? 49.753 29.924 55.695 1.00 37.83 249 GLN A C 1
ATOM 662 O O . GLN A 1 88 ? 48.821 30.269 56.423 1.00 37.67 249 GLN A O 1
ATOM 668 N N . TYR A 1 89 ? 50.544 28.888 55.978 1.00 34.56 250 TYR A N 1
ATOM 669 C CA . TYR A 1 89 ? 50.323 28.061 57.160 1.00 33.66 250 TYR A CA 1
ATOM 670 C C . TYR A 1 89 ? 50.502 28.925 58.415 1.00 32.20 250 TYR A C 1
ATOM 671 O O . TYR A 1 89 ? 49.600 28.987 59.253 1.00 31.74 250 TYR A O 1
ATOM 680 N N . LEU A 1 90 ? 51.662 29.572 58.523 1.00 32.60 251 LEU A N 1
ATOM 681 C CA . LEU A 1 90 ? 51.923 30.576 59.561 1.00 33.33 251 LEU A CA 1
ATOM 682 C C . LEU A 1 90 ? 50.731 31.526 59.702 1.00 35.29 251 LEU A C 1
ATOM 683 O O . LEU A 1 90 ? 50.172 31.651 60.779 1.00 39.50 251 LEU A O 1
ATOM 688 N N . ASP A 1 91 ? 50.306 32.125 58.598 1.00 39.14 252 ASP A N 1
ATOM 689 C CA . ASP A 1 91 ? 49.230 33.110 58.621 1.00 42.69 252 ASP A CA 1
ATOM 690 C C . ASP A 1 91 ? 47.901 32.547 59.119 1.00 43.27 252 ASP A C 1
ATOM 691 O O . ASP A 1 91 ? 47.182 33.227 59.828 1.00 45.66 252 ASP A O 1
ATOM 696 N N . ASP A 1 92 ? 47.589 31.305 58.774 1.00 44.08 253 ASP A N 1
ATOM 697 C CA . ASP A 1 92 ? 46.384 30.643 59.288 1.00 42.68 253 ASP A CA 1
ATOM 698 C C . ASP A 1 92 ? 46.405 30.357 60.797 1.00 43.40 253 ASP A C 1
ATOM 699 O O . ASP A 1 92 ? 45.343 30.110 61.381 1.00 42.39 253 ASP A O 1
ATOM 704 N N . CYS A 1 93 ? 47.597 30.341 61.404 1.00 41.33 254 CYS A N 1
ATOM 705 C CA . CYS A 1 93 ? 47.763 30.191 62.859 1.00 43.10 254 CYS A CA 1
ATOM 706 C C . CYS A 1 93 ? 48.124 31.501 63.575 1.00 44.36 254 CYS A C 1
ATOM 707 O O . CYS A 1 93 ? 48.718 31.460 64.655 1.00 44.61 254 CYS A O 1
ATOM 710 N N . GLY A 1 94 ? 47.810 32.654 62.981 1.00 43.83 255 GLY A N 1
ATOM 711 C CA . GLY A 1 94 ? 48.264 33.933 63.522 1.00 43.80 255 GLY A CA 1
ATOM 712 C C . GLY A 1 94 ? 49.746 33.945 63.869 1.00 44.29 255 GLY A C 1
ATOM 713 O O . GLY A 1 94 ? 50.128 34.492 64.895 1.00 44.26 255 GLY A O 1
ATOM 714 N N . ASN A 1 95 ? 50.564 33.313 63.021 1.00 42.41 256 ASN A N 1
ATOM 715 C CA . ASN A 1 95 ? 52.020 33.238 63.176 1.00 42.68 256 ASN A CA 1
ATOM 716 C C . ASN A 1 95 ? 52.524 32.490 64.417 1.00 41.92 256 ASN A C 1
ATOM 717 O O . ASN A 1 95 ? 53.679 32.645 64.804 1.00 45.26 256 ASN A O 1
ATOM 722 N N . ILE A 1 96 ? 51.680 31.641 65.002 1.00 41.35 257 ILE A N 1
ATOM 723 C CA . ILE A 1 96 ? 52.059 30.807 66.147 1.00 44.40 257 ILE A CA 1
ATOM 724 C C . ILE A 1 96 ? 51.735 29.348 65.804 1.00 42.10 257 ILE A C 1
ATOM 725 O O . ILE A 1 96 ? 50.614 28.886 66.029 1.00 43.05 257 ILE A O 1
ATOM 730 N N . ILE A 1 97 ? 52.714 28.641 65.236 1.00 39.79 258 ILE A N 1
ATOM 731 C CA . ILE A 1 97 ? 52.554 27.216 64.899 1.00 37.56 258 ILE A CA 1
ATOM 732 C C . ILE A 1 97 ? 52.935 26.406 66.126 1.00 35.83 258 ILE A C 1
ATOM 733 O O . ILE A 1 97 ? 53.902 26.707 66.807 1.00 34.51 258 ILE A O 1
ATOM 738 N N . ASN A 1 98 ? 52.145 25.394 66.415 1.00 35.55 259 ASN A N 1
ATOM 739 C CA . ASN A 1 98 ? 52.526 24.333 67.340 1.00 38.27 259 ASN A CA 1
ATOM 740 C C . ASN A 1 98 ? 54.024 23.951 67.231 1.00 36.31 259 ASN A C 1
ATOM 741 O O . ASN A 1 98 ? 54.497 23.584 66.157 1.00 34.72 259 ASN A O 1
ATOM 746 N N . MET A 1 99 ? 54.772 24.042 68.325 1.00 35.16 260 MET A N 1
ATOM 747 C CA . MET A 1 99 ? 56.224 23.745 68.276 1.00 35.26 260 MET A CA 1
ATOM 748 C C . MET A 1 99 ? 56.567 22.294 67.953 1.00 33.23 260 MET A C 1
ATOM 749 O O . MET A 1 99 ? 57.643 22.036 67.429 1.00 30.09 260 MET A O 1
ATOM 754 N N . HIS A 1 100 ? 55.679 21.360 68.293 1.00 32.69 261 HIS A N 1
ATOM 755 C CA . HIS A 1 100 ? 55.825 19.950 67.888 1.00 32.90 261 HIS A CA 1
ATOM 756 C C . HIS A 1 100 ? 55.785 19.869 66.360 1.00 31.22 261 HIS A C 1
ATOM 757 O O . HIS A 1 100 ? 56.681 19.305 65.742 1.00 30.43 261 HIS A O 1
ATOM 764 N N . ASN A 1 101 ? 54.768 20.494 65.772 1.00 29.88 262 ASN A N 1
ATOM 765 C CA . ASN A 1 101 ? 54.665 20.626 64.320 1.00 30.44 262 ASN A CA 1
ATOM 766 C C . ASN A 1 101 ? 55.861 21.341 63.673 1.00 29.10 262 ASN A C 1
ATOM 767 O O . ASN A 1 101 ? 56.261 20.975 62.573 1.00 32.07 262 ASN A O 1
ATOM 772 N N . VAL A 1 102 ? 56.437 22.334 64.351 1.00 27.72 263 VAL A N 1
ATOM 773 C CA . VAL A 1 102 ? 57.652 23.017 63.866 1.00 27.24 263 VAL A CA 1
ATOM 774 C C . VAL A 1 102 ? 58.777 22.010 63.738 1.00 27.75 263 VAL A C 1
ATOM 775 O O . VAL A 1 102 ? 59.538 22.021 62.760 1.00 26.92 263 VAL A O 1
ATOM 779 N N . LYS A 1 103 ? 58.874 21.143 64.739 1.00 28.79 264 LYS A N 1
ATOM 780 C CA . LYS A 1 103 ? 59.872 20.095 64.762 1.00 28.84 264 LYS A CA 1
ATOM 781 C C . LYS A 1 103 ? 59.710 19.143 63.565 1.00 25.87 264 LYS A C 1
ATOM 782 O O . LYS A 1 103 ? 60.691 18.840 62.887 1.00 23.20 264 LYS A O 1
ATOM 788 N N . LEU A 1 104 ? 58.470 18.723 63.304 1.00 24.74 265 LEU A N 1
ATOM 789 C CA . LEU A 1 104 ? 58.137 17.866 62.177 1.00 25.58 265 LEU A CA 1
ATOM 790 C C . LEU A 1 104 ? 58.432 18.545 60.836 1.00 26.06 265 LEU A C 1
ATOM 791 O O . LEU A 1 104 ? 58.937 17.898 59.929 1.00 24.75 265 LEU A O 1
ATOM 796 N N . PHE A 1 105 ? 58.125 19.841 60.718 1.00 24.63 266 PHE A N 1
ATOM 797 C CA . PHE A 1 105 ? 58.345 20.546 59.466 1.00 23.52 266 PHE A CA 1
ATOM 798 C C . PHE A 1 105 ? 59.817 20.679 59.218 1.00 23.69 266 PHE A C 1
ATOM 799 O O . PHE A 1 105 ? 60.286 20.359 58.120 1.00 22.68 266 PHE A O 1
ATOM 807 N N . LEU A 1 106 ? 60.557 21.109 60.238 1.00 24.12 267 LEU A N 1
ATOM 808 C CA . LEU A 1 106 ? 61.992 21.236 60.102 1.00 25.05 267 LEU A CA 1
ATOM 809 C C . LEU A 1 106 ? 62.635 19.908 59.727 1.00 24.87 267 LEU A C 1
ATOM 810 O O . LEU A 1 106 ? 63.486 19.856 58.835 1.00 23.85 267 LEU A O 1
ATOM 815 N N . PHE A 1 107 ? 62.228 18.842 60.405 1.00 25.42 268 PHE A N 1
ATOM 816 C CA . PHE A 1 107 ? 62.770 17.530 60.110 1.00 25.31 268 PHE A CA 1
ATOM 817 C C . PHE A 1 107 ? 62.571 17.115 58.656 1.00 24.90 268 PHE A C 1
ATOM 818 O O . PHE A 1 107 ? 63.519 16.628 58.009 1.00 23.99 268 PHE A O 1
ATOM 826 N N . GLN A 1 108 ? 61.343 17.285 58.168 1.00 23.11 269 GLN A N 1
ATOM 827 C CA . GLN A 1 108 ? 61.017 16.978 56.781 1.00 23.77 269 GLN A CA 1
ATOM 828 C C . GLN A 1 108 ? 61.801 17.854 55.770 1.00 24.01 269 GLN A C 1
ATOM 829 O O . GLN A 1 108 ? 62.301 17.344 54.772 1.00 21.89 269 GLN A O 1
ATOM 835 N N . LEU A 1 109 ? 61.926 19.152 56.052 1.00 24.25 270 LEU A N 1
ATOM 836 C CA . LEU A 1 109 ? 62.786 20.036 55.263 1.00 25.37 270 LEU A CA 1
ATOM 837 C C . LEU A 1 109 ? 64.210 19.490 55.174 1.00 27.65 270 LEU A C 1
ATOM 838 O O . LEU A 1 109 ? 64.800 19.442 54.073 1.00 26.55 270 LEU A O 1
ATOM 843 N N . LEU A 1 110 ? 64.758 19.105 56.335 1.00 28.34 271 LEU A N 1
ATOM 844 C CA . LEU A 1 110 ? 66.103 18.516 56.416 1.00 29.34 271 LEU A CA 1
ATOM 845 C C . LEU A 1 110 ? 66.206 17.170 55.664 1.00 29.88 271 LEU A C 1
ATOM 846 O O . LEU A 1 110 ? 67.235 16.875 55.046 1.00 28.06 271 LEU A O 1
ATOM 851 N N . ARG A 1 111 ? 65.137 16.384 55.693 1.00 29.61 272 ARG A N 1
ATOM 852 C CA . ARG A 1 111 ? 65.113 15.123 54.967 1.00 32.10 272 ARG A CA 1
ATOM 853 C C . ARG A 1 111 ? 65.168 15.315 53.443 1.00 32.23 272 ARG A C 1
ATOM 854 O O . ARG A 1 111 ? 65.975 14.666 52.743 1.00 34.29 272 ARG A O 1
ATOM 862 N N . GLY A 1 112 ? 64.345 16.225 52.943 1.00 29.99 273 GLY A N 1
ATOM 863 C CA . GLY A 1 112 ? 64.360 16.597 51.531 1.00 30.27 273 GLY A CA 1
ATOM 864 C C . GLY A 1 112 ? 65.684 17.196 51.082 1.00 30.44 273 GLY A C 1
ATOM 865 O O . GLY A 1 112 ? 66.213 16.817 50.035 1.00 31.59 273 GLY A O 1
ATOM 866 N N . LEU A 1 113 ? 66.227 18.125 51.864 1.00 29.63 274 LEU A N 1
ATOM 867 C CA . LEU A 1 113 ? 67.541 18.717 51.554 1.00 29.96 274 LEU A CA 1
ATOM 868 C C . LEU A 1 113 ? 68.693 17.701 51.554 1.00 28.84 274 LEU A C 1
ATOM 869 O O . LEU A 1 113 ? 69.589 17.778 50.723 1.00 28.13 274 LEU A O 1
ATOM 874 N N . ALA A 1 114 ? 68.664 16.767 52.490 1.00 30.57 275 ALA A N 1
ATOM 875 C CA . ALA A 1 114 ? 69.716 15.761 52.604 1.00 32.12 275 ALA A CA 1
ATOM 876 C C . ALA A 1 114 ? 6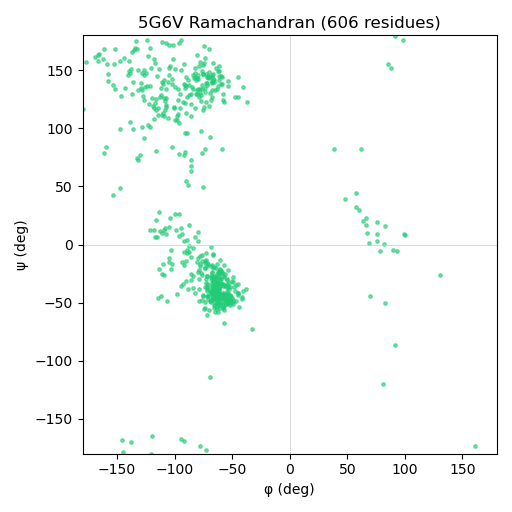9.760 14.894 51.354 1.00 34.11 275 ALA A C 1
ATOM 877 O O . ALA A 1 114 ? 70.839 14.591 50.837 1.00 34.94 275 ALA A O 1
ATOM 879 N N . TYR A 1 115 ? 68.579 14.503 50.881 1.00 34.17 276 TYR A N 1
ATOM 880 C CA . TYR A 1 115 ? 68.453 13.793 49.632 1.00 34.05 276 TYR A CA 1
ATOM 881 C C . TYR A 1 115 ? 68.979 14.633 48.465 1.00 33.29 276 TYR A C 1
ATOM 882 O O . TYR A 1 115 ? 69.802 14.162 47.697 1.00 33.89 276 TYR A O 1
ATOM 891 N N . CYS A 1 116 ? 68.502 15.861 48.341 1.00 31.34 277 CYS A N 1
ATOM 892 C CA . CYS A 1 116 ? 68.960 16.740 47.278 1.00 32.40 277 CYS A CA 1
ATOM 893 C C . CYS A 1 116 ? 70.482 16.834 47.298 1.00 33.27 277 CYS A C 1
ATOM 894 O O . CYS A 1 116 ? 71.129 16.630 46.274 1.00 32.07 277 CYS A O 1
ATOM 897 N N . HIS A 1 117 ? 71.041 17.112 48.472 1.00 34.93 278 HIS A N 1
ATOM 898 C CA . HIS A 1 117 ? 72.488 17.276 48.611 1.00 36.17 278 HIS A CA 1
ATOM 899 C C . HIS A 1 117 ? 73.252 16.002 48.269 1.00 37.56 278 HIS A C 1
ATOM 900 O O . HIS A 1 117 ? 74.298 16.091 47.647 1.00 40.13 278 HIS A O 1
ATOM 907 N N . ARG A 1 118 ? 72.718 14.830 48.622 1.00 41.33 279 ARG A N 1
ATOM 908 C CA . ARG A 1 118 ? 73.286 13.542 48.155 1.00 44.45 279 ARG A CA 1
ATOM 909 C C . ARG A 1 118 ? 73.245 13.369 46.630 1.00 46.07 279 ARG A C 1
ATOM 910 O O . ARG A 1 118 ? 74.121 12.714 46.069 1.00 48.21 279 ARG A O 1
ATOM 918 N N . GLN A 1 119 ? 72.217 13.913 45.974 1.00 43.68 280 GLN A N 1
ATOM 919 C CA . GLN A 1 119 ? 72.134 13.903 44.507 1.00 43.10 280 GLN A CA 1
ATOM 920 C C . GLN A 1 119 ? 72.846 15.100 43.879 1.00 41.76 280 GLN A C 1
ATOM 921 O O . GLN A 1 119 ? 72.611 15.386 42.724 1.00 39.76 280 GLN A O 1
ATOM 927 N N . LYS A 1 120 ? 73.716 15.777 44.635 1.00 44.08 281 LYS A N 1
ATOM 928 C CA . LYS A 1 120 ? 74.447 16.971 44.191 1.00 46.15 281 LYS A CA 1
ATOM 929 C C . LYS A 1 120 ? 73.542 18.123 43.731 1.00 43.35 281 LYS A C 1
ATOM 930 O O . LYS A 1 120 ? 73.918 18.901 42.860 1.00 40.87 281 LYS A O 1
ATOM 936 N N . VAL A 1 121 ? 72.362 18.240 44.337 1.00 40.53 282 VAL A N 1
ATOM 937 C CA . VAL A 1 121 ? 71.455 19.342 44.047 1.00 38.25 282 VAL A CA 1
ATOM 938 C C . VAL A 1 121 ? 71.461 20.351 45.194 1.00 36.35 282 VAL A C 1
ATOM 939 O O . VAL A 1 121 ? 70.979 20.082 46.282 1.00 37.06 282 VAL A O 1
ATOM 943 N N . LEU A 1 122 ? 72.052 21.502 44.923 1.00 33.72 283 LEU A N 1
ATOM 944 C CA . LEU A 1 122 ? 71.906 22.689 45.741 1.00 34.31 283 LEU A CA 1
ATOM 945 C C . LEU A 1 122 ? 70.552 23.338 45.414 1.00 33.36 283 LEU A C 1
ATOM 946 O O . LEU A 1 122 ? 70.282 23.589 44.243 1.00 37.20 283 LEU A O 1
ATOM 951 N N . HIS A 1 123 ? 69.711 23.603 46.417 1.00 31.94 284 HIS A N 1
ATOM 952 C CA . HIS A 1 123 ? 68.429 24.290 46.193 1.00 32.37 284 HIS A CA 1
ATOM 953 C C . HIS A 1 123 ? 68.665 25.749 45.831 1.00 34.66 284 HIS A C 1
ATOM 954 O O . HIS A 1 123 ? 68.188 26.213 44.797 1.00 32.59 284 HIS A O 1
ATOM 961 N N . ARG A 1 124 ? 69.379 26.463 46.709 1.00 36.69 285 ARG A N 1
ATOM 962 C CA . ARG A 1 124 ? 69.931 27.824 46.470 1.00 36.15 285 ARG A CA 1
ATOM 963 C C . ARG A 1 124 ? 68.919 28.979 46.588 1.00 34.48 285 ARG A C 1
ATOM 964 O O . ARG A 1 124 ? 69.301 30.143 46.529 1.00 33.59 285 ARG A O 1
ATOM 972 N N . ASP A 1 125 ? 67.641 28.653 46.774 1.00 33.46 286 ASP A N 1
ATOM 973 C CA . ASP A 1 125 ? 66.568 29.640 46.885 1.00 31.92 286 ASP A CA 1
ATOM 974 C C . ASP A 1 125 ? 65.454 29.180 47.829 1.00 31.89 286 ASP A C 1
ATOM 975 O O . ASP A 1 125 ? 64.258 29.267 47.512 1.00 29.55 286 ASP A O 1
ATOM 980 N N . LEU A 1 126 ? 65.880 28.716 49.004 1.00 31.19 287 LEU A N 1
ATOM 981 C CA . LEU A 1 126 ? 64.987 28.366 50.100 1.00 30.47 287 LEU A CA 1
ATOM 982 C C . LEU A 1 126 ? 64.299 29.595 50.656 1.00 30.70 287 LEU A C 1
ATOM 983 O O . LEU A 1 126 ? 64.897 30.668 50.799 1.00 31.46 287 LEU A O 1
ATOM 988 N N . LYS A 1 127 ? 63.025 29.417 50.961 1.00 29.45 288 LYS A N 1
ATOM 989 C CA . LYS A 1 127 ? 62.180 30.462 51.483 1.00 29.51 288 LYS A CA 1
ATOM 990 C C . LYS A 1 127 ? 60.827 29.834 51.757 1.00 27.78 288 LYS A C 1
ATOM 991 O O . LYS A 1 127 ? 60.504 28.827 51.146 1.00 29.04 288 LYS A O 1
ATOM 997 N N . PRO A 1 128 ? 60.030 30.425 52.648 1.00 28.77 289 PRO A N 1
ATOM 998 C CA . PRO A 1 128 ? 58.733 29.840 53.016 1.00 29.47 289 PRO A CA 1
ATOM 999 C C . PRO A 1 128 ? 57.820 29.484 51.854 1.00 30.75 289 PRO A C 1
ATOM 1000 O O . PRO A 1 128 ? 57.154 28.435 51.885 1.00 30.66 289 PRO A O 1
ATOM 1004 N N . GLN A 1 129 ? 57.836 30.307 50.817 1.00 32.68 290 GLN A N 1
ATOM 1005 C CA . GLN A 1 129 ? 56.994 30.086 49.640 1.00 34.02 290 GLN A CA 1
ATOM 1006 C C . GLN A 1 129 ? 57.321 28.748 48.951 1.00 31.92 290 GLN A C 1
ATOM 1007 O O . GLN A 1 129 ? 56.435 28.149 48.333 1.00 29.64 290 GLN A O 1
ATOM 1013 N N . ASN A 1 130 ? 58.564 28.271 49.088 1.00 28.18 291 ASN A N 1
ATOM 1014 C CA . ASN A 1 130 ? 58.985 27.013 48.479 1.00 27.66 291 ASN A CA 1
ATOM 1015 C C . ASN A 1 130 ? 58.763 25.763 49.339 1.00 26.56 291 ASN A C 1
ATOM 1016 O O . ASN A 1 130 ? 59.155 24.649 48.931 1.00 23.68 291 ASN A O 1
ATOM 1021 N N . LEU A 1 131 ? 58.147 25.935 50.511 1.00 25.87 292 LEU A N 1
ATOM 1022 C CA . LEU A 1 131 ? 57.848 24.818 51.371 1.00 25.19 292 LEU A CA 1
ATOM 1023 C C . LEU A 1 131 ? 56.347 24.636 51.390 1.00 24.26 292 LEU A C 1
ATOM 1024 O O . LEU A 1 131 ? 55.610 25.456 51.909 1.00 22.08 292 LEU A O 1
ATOM 1029 N N . LEU A 1 132 ? 55.905 23.535 50.802 1.00 25.64 293 LEU A N 1
ATOM 1030 C CA . LEU A 1 132 ? 54.498 23.238 50.671 1.00 26.23 293 LEU A CA 1
ATOM 1031 C C . LEU A 1 132 ? 54.157 22.204 51.741 1.00 25.80 293 LEU A C 1
ATOM 1032 O O . LEU A 1 132 ? 54.964 21.342 52.042 1.00 24.21 293 LEU A O 1
ATOM 1037 N N . ILE A 1 133 ? 52.974 22.342 52.328 1.00 26.06 294 ILE A N 1
ATOM 1038 C CA . ILE A 1 133 ? 52.529 21.550 53.450 1.00 27.33 294 ILE A CA 1
ATOM 1039 C C . ILE A 1 133 ? 51.064 21.149 53.215 1.00 28.81 294 ILE A C 1
ATOM 1040 O O . ILE A 1 133 ? 50.234 22.012 52.902 1.00 27.84 294 ILE A O 1
ATOM 1045 N N . ASN A 1 134 ? 50.754 19.857 53.353 1.00 27.24 295 ASN A N 1
ATOM 1046 C CA . ASN A 1 134 ? 49.387 19.393 53.098 1.00 28.24 295 ASN A CA 1
ATOM 1047 C C . ASN A 1 134 ? 48.633 19.178 54.397 1.00 28.64 295 ASN A C 1
ATOM 1048 O O . ASN A 1 134 ? 49.219 19.252 55.493 1.00 27.19 295 ASN A O 1
ATOM 1053 N N . GLU A 1 135 ? 47.337 18.930 54.253 1.00 28.92 296 GLU A N 1
ATOM 1054 C CA . GLU A 1 135 ? 46.427 18.598 55.361 1.00 30.83 296 GLU A CA 1
ATOM 1055 C C . GLU A 1 135 ? 47.058 17.629 56.365 1.00 31.97 296 GLU A C 1
ATOM 1056 O O . GLU A 1 135 ? 47.032 17.859 57.569 1.00 30.88 296 GLU A O 1
ATOM 1058 N N . ARG A 1 136 ? 47.681 16.576 55.847 1.00 32.94 297 ARG A N 1
ATOM 1059 C CA . ARG A 1 136 ? 48.319 15.554 56.675 1.00 31.60 297 ARG A CA 1
ATOM 1060 C C . ARG A 1 136 ? 49.536 16.078 57.468 1.00 30.48 297 ARG A C 1
ATOM 1061 O O . ARG A 1 136 ? 49.947 15.467 58.450 1.00 32.18 297 ARG A O 1
ATOM 1065 N N . GLY A 1 137 ? 50.103 17.203 57.045 1.00 28.60 298 GLY A N 1
ATOM 1066 C CA . GLY A 1 137 ? 51.264 17.788 57.685 1.00 28.03 298 GLY A CA 1
ATOM 1067 C C . GLY A 1 137 ? 52.560 17.474 56.967 1.00 28.07 298 GLY A C 1
ATOM 1068 O O . GLY A 1 137 ? 53.649 17.772 57.477 1.00 25.16 298 GLY A O 1
ATOM 1069 N N . GLU A 1 138 ? 52.450 16.889 55.776 1.00 28.65 299 GLU A N 1
ATOM 1070 C CA . GLU A 1 138 ? 53.628 16.527 55.000 1.00 29.55 299 GLU A CA 1
ATOM 1071 C C . GLU A 1 138 ? 54.177 17.777 54.352 1.00 28.30 299 GLU A C 1
ATOM 1072 O O . GLU A 1 138 ? 53.413 18.548 53.777 1.00 28.56 299 GLU A O 1
ATOM 1078 N N . LEU A 1 139 ? 55.490 17.960 54.443 1.00 26.93 300 LEU A N 1
ATOM 1079 C CA . LEU A 1 139 ? 56.169 19.132 53.920 1.00 26.78 300 LEU A CA 1
ATOM 1080 C C . LEU A 1 139 ? 57.043 18.706 52.741 1.00 26.11 300 LEU A C 1
ATOM 1081 O O . LEU A 1 139 ? 57.868 17.796 52.853 1.00 24.72 300 LEU A O 1
ATOM 1086 N N . LYS A 1 140 ? 56.891 19.401 51.621 1.00 26.65 301 LYS A N 1
ATOM 1087 C CA . LYS A 1 140 ? 57.641 19.085 50.409 1.00 26.44 301 LYS A CA 1
ATOM 1088 C C . LYS A 1 140 ? 58.332 20.312 49.864 1.00 25.90 301 LYS A C 1
ATOM 1089 O O . LYS A 1 140 ? 57.730 21.368 49.808 1.00 26.02 301 LYS A O 1
ATOM 1095 N N . LEU A 1 141 ? 59.614 20.164 49.522 1.00 26.77 302 LEU A N 1
ATOM 1096 C CA . LEU A 1 141 ? 60.405 21.213 48.867 1.00 27.82 302 LEU A CA 1
ATOM 1097 C C . LEU A 1 141 ? 59.943 21.464 47.433 1.00 26.97 302 LEU A C 1
ATOM 1098 O O . LEU A 1 141 ? 59.818 20.507 46.650 1.00 26.47 302 LEU A O 1
ATOM 1103 N N . ALA A 1 142 ? 59.732 22.742 47.103 1.00 24.68 303 ALA A N 1
ATOM 1104 C CA . ALA A 1 142 ? 59.562 23.197 45.733 1.00 25.49 30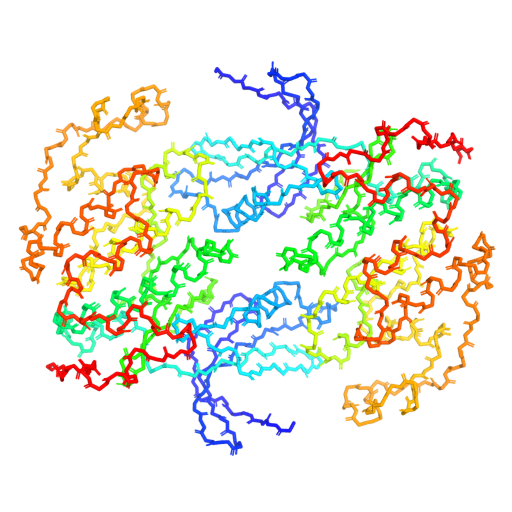3 ALA A CA 1
ATOM 1105 C C . ALA A 1 142 ? 60.616 24.236 45.372 1.00 25.65 303 ALA A C 1
ATOM 1106 O O . ALA A 1 142 ? 61.362 24.737 46.224 1.00 24.91 303 ALA A O 1
ATOM 1108 N N . ASP A 1 143 ? 60.673 24.526 44.084 1.00 25.71 304 ASP A N 1
ATOM 1109 C CA . ASP A 1 143 ? 61.355 25.692 43.545 1.00 27.47 304 ASP A CA 1
ATOM 1110 C C . ASP A 1 143 ? 60.396 26.267 42.497 1.00 29.23 304 ASP A C 1
ATOM 1111 O O . ASP A 1 143 ? 60.303 25.747 41.385 1.00 27.58 304 ASP A O 1
ATOM 1116 N N . PHE A 1 144 ? 59.651 27.303 42.888 1.00 31.39 305 PHE A N 1
ATOM 1117 C CA . PHE A 1 144 ? 58.713 27.987 41.995 1.00 36.11 305 PHE A CA 1
ATOM 1118 C C . PHE A 1 144 ? 59.421 28.821 40.939 1.00 42.36 305 PHE A C 1
ATOM 1119 O O . PHE A 1 144 ? 58.814 29.182 39.938 1.00 40.04 305 PHE A O 1
ATOM 1127 N N . GLY A 1 145 ? 60.692 29.138 41.182 1.00 47.73 306 GLY A N 1
ATOM 1128 C CA . GLY A 1 145 ? 61.544 29.773 40.191 1.00 54.78 306 GLY A CA 1
ATOM 1129 C C . GLY A 1 145 ? 61.237 31.243 40.209 1.00 61.26 306 GLY A C 1
ATOM 1130 O O . GLY A 1 145 ? 61.398 31.896 41.240 1.00 69.25 306 GLY A O 1
ATOM 1131 N N . LEU A 1 146 ? 60.799 31.767 39.067 1.00 65.04 307 LEU A N 1
ATOM 1132 C CA . LEU A 1 146 ? 59.972 32.958 39.071 1.00 67.59 307 LEU A CA 1
ATOM 1133 C C . LEU A 1 146 ? 58.638 32.454 39.672 1.00 68.37 307 LEU A C 1
ATOM 1134 O O . LEU A 1 146 ? 58.638 31.995 40.816 1.00 64.22 307 LEU A O 1
ATOM 1139 N N . ALA A 1 147 ? 57.541 32.440 38.920 1.00 66.41 308 ALA A N 1
ATOM 1140 C CA . ALA A 1 147 ? 56.225 32.365 39.533 1.00 67.27 308 ALA A CA 1
ATOM 1141 C C . ALA A 1 147 ? 56.146 33.221 40.841 1.00 69.34 308 ALA A C 1
ATOM 1142 O O . ALA A 1 147 ? 56.343 32.742 41.968 1.00 69.74 308 ALA A O 1
ATOM 1144 N N . ARG A 1 148 ? 55.920 34.515 40.647 1.00 66.96 309 ARG A N 1
ATOM 1145 C CA . ARG A 1 148 ? 55.375 35.390 41.686 1.00 65.95 309 ARG A CA 1
ATOM 1146 C C . ARG A 1 148 ? 54.019 34.779 42.089 1.00 63.54 309 ARG A C 1
ATOM 1147 O O . ARG A 1 148 ? 53.163 34.567 41.220 1.00 60.07 309 ARG A O 1
ATOM 1155 N N . ALA A 1 149 ? 53.827 34.486 43.378 1.00 60.70 310 ALA A N 1
ATOM 1156 C CA . ALA A 1 149 ? 52.552 33.918 43.863 1.00 62.22 310 ALA A CA 1
ATOM 1157 C C . ALA A 1 149 ? 51.351 34.863 43.626 1.00 65.80 310 ALA A C 1
ATOM 1158 O O . ALA A 1 149 ? 51.522 36.082 43.544 1.00 66.77 310 ALA A O 1
ATOM 1160 N N . LYS A 1 150 ? 50.152 34.287 43.501 1.00 65.08 311 LYS A N 1
ATOM 1161 C CA . LYS A 1 150 ? 48.917 35.044 43.229 1.00 62.98 311 LYS A CA 1
ATOM 1162 C C . LYS A 1 150 ? 48.521 35.957 44.381 1.00 58.82 311 LYS A C 1
ATOM 1163 O O . LYS A 1 150 ? 47.966 37.033 44.157 1.00 59.39 311 LYS A O 1
ATOM 1165 N N . THR A 1 156 ? 48.222 39.941 52.429 1.00 56.41 317 THR A N 1
ATOM 1166 C CA . THR A 1 156 ? 49.020 40.967 53.108 1.00 60.36 317 THR A CA 1
ATOM 1167 C C . THR A 1 156 ? 50.538 40.715 53.027 1.00 58.83 317 THR A C 1
ATOM 1168 O O . THR A 1 156 ? 51.323 41.657 52.932 1.00 58.26 317 THR A O 1
ATOM 1172 N N . TYR A 1 157 ? 50.934 39.442 53.095 1.00 59.33 318 TYR A N 1
ATOM 1173 C CA . TYR A 1 157 ? 52.334 39.002 52.855 1.00 56.05 318 TYR A CA 1
ATOM 1174 C C . TYR A 1 157 ? 52.545 38.695 51.362 1.00 51.04 318 TYR A C 1
ATOM 1175 O O . TYR A 1 157 ? 53.646 38.349 50.945 1.00 47.97 318 TYR A O 1
ATOM 1184 N N . ASP A 1 158 ? 51.479 38.761 50.571 1.00 50.50 319 ASP A N 1
ATOM 1185 C CA . ASP A 1 158 ? 51.593 38.657 49.118 1.00 54.73 319 ASP A CA 1
ATOM 1186 C C . ASP A 1 158 ? 52.601 39.673 48.557 1.00 55.59 319 ASP A C 1
ATOM 1187 O O . ASP A 1 158 ? 52.626 40.827 48.986 1.00 54.02 319 ASP A O 1
ATOM 1192 N N . ASN A 1 159 ? 53.442 39.217 47.630 1.00 56.26 320 ASN A N 1
ATOM 1193 C CA . ASN A 1 159 ? 54.357 40.079 46.866 1.00 56.93 320 ASN A CA 1
ATOM 1194 C C . ASN A 1 159 ? 55.465 40.749 47.690 1.00 55.87 320 ASN A C 1
ATOM 1195 O O . ASN A 1 159 ? 55.999 41.778 47.266 1.00 56.64 320 ASN A O 1
ATOM 1200 N N . GLU A 1 160 ? 55.825 40.189 48.845 1.00 49.11 321 GLU A N 1
ATOM 1201 C CA . GLU A 1 160 ? 56.957 40.730 49.606 1.00 44.63 321 GLU A CA 1
ATOM 1202 C C . GLU A 1 160 ? 58.238 40.376 48.881 1.00 39.90 321 GLU A C 1
ATOM 1203 O O . GLU A 1 160 ? 58.311 39.340 48.233 1.00 39.22 321 GLU A O 1
ATOM 1209 N N . VAL A 1 161 ? 59.229 41.257 48.958 1.00 36.11 322 VAL A N 1
ATOM 1210 C CA . VAL A 1 161 ? 60.475 41.071 48.235 1.00 33.48 322 VAL A CA 1
ATOM 1211 C C . VAL A 1 161 ? 61.360 40.465 49.281 1.00 33.43 322 VAL A C 1
ATOM 1212 O O . VAL A 1 161 ? 61.665 41.112 50.283 1.00 32.06 322 VAL A O 1
ATOM 1216 N N . VAL A 1 162 ? 61.704 39.194 49.068 1.00 31.31 323 VAL A N 1
ATOM 1217 C CA . VAL A 1 162 ? 62.398 38.373 50.059 1.00 30.50 323 VAL A CA 1
ATOM 1218 C C . VAL A 1 162 ? 63.725 37.843 49.528 1.00 30.96 323 VAL A C 1
ATOM 1219 O O . VAL A 1 162 ? 64.350 36.986 50.146 1.00 32.69 323 VAL A O 1
ATOM 1223 N N . THR A 1 163 ? 64.153 38.403 48.404 1.00 30.86 324 THR A N 1
ATOM 1224 C CA . THR A 1 163 ? 65.305 37.966 47.612 1.00 31.98 324 THR A CA 1
ATOM 1225 C C . THR A 1 163 ? 66.557 37.564 48.392 1.00 32.86 324 THR A C 1
ATOM 1226 O O . THR A 1 163 ? 67.187 36.551 48.085 1.00 31.83 324 THR A O 1
ATOM 1230 N N . LEU A 1 164 ? 66.919 38.381 49.371 1.00 34.49 325 LEU A N 1
ATOM 1231 C CA . LEU A 1 164 ? 68.177 38.216 50.108 1.00 36.21 325 LEU A CA 1
ATOM 1232 C C . LEU A 1 164 ? 68.003 37.578 51.477 1.00 36.76 325 LEU A C 1
ATOM 1233 O O . LEU A 1 164 ? 68.992 37.079 52.041 1.00 38.54 325 LEU A O 1
ATOM 1238 N N . TRP A 1 165 ? 66.769 37.573 51.990 1.00 33.81 326 TRP A N 1
ATOM 1239 C CA . TRP A 1 165 ? 66.475 37.212 53.397 1.00 34.58 326 TRP A CA 1
ATOM 1240 C C . TRP A 1 165 ? 67.108 35.894 53.868 1.00 32.97 326 TRP A C 1
ATOM 1241 O O . TRP A 1 165 ? 67.457 35.731 55.049 1.00 36.11 326 TRP A O 1
ATOM 1252 N N . TYR A 1 166 ? 67.258 34.972 52.931 1.00 30.79 327 TYR A N 1
ATOM 1253 C CA . TYR A 1 166 ? 67.704 33.619 53.201 1.00 30.82 327 TYR A CA 1
ATOM 1254 C C . TYR A 1 166 ? 69.120 33.387 52.671 1.00 31.29 327 TYR A C 1
ATOM 1255 O O . TYR A 1 166 ? 69.610 32.244 52.649 1.00 31.30 327 TYR A O 1
ATOM 1264 N N . ARG A 1 167 ? 69.793 34.475 52.298 1.00 33.53 328 ARG A N 1
ATOM 1265 C CA . ARG A 1 167 ? 71.114 34.401 51.670 1.00 37.51 328 ARG A CA 1
ATOM 1266 C C . ARG A 1 167 ? 72.185 34.438 52.772 1.00 36.16 328 ARG A C 1
ATOM 1267 O O . ARG A 1 167 ? 72.036 35.204 53.752 1.00 33.38 328 ARG A O 1
ATOM 1275 N N . PRO A 1 168 ? 73.222 33.577 52.658 1.00 36.31 329 PRO A N 1
ATOM 1276 C CA . PRO A 1 168 ? 74.293 33.493 53.665 1.00 41.33 329 PRO A CA 1
ATOM 1277 C C . PRO A 1 168 ? 75.371 34.591 53.568 1.00 45.44 329 PRO A C 1
ATOM 1278 O O . PRO A 1 168 ? 75.815 34.917 52.457 1.00 44.68 329 PRO A O 1
ATOM 1282 N N . PRO A 1 169 ? 75.862 35.084 54.724 1.00 48.91 330 PRO A N 1
ATOM 1283 C CA . PRO A 1 169 ? 76.748 36.253 54.731 1.00 49.74 330 PRO A CA 1
ATOM 1284 C C . PRO A 1 169 ? 78.082 36.056 53.998 1.00 47.55 330 PRO A C 1
ATOM 1285 O O . PRO A 1 169 ? 78.570 37.002 53.402 1.00 52.97 330 PRO A O 1
ATOM 1289 N N . ASP A 1 170 ? 78.648 34.853 54.015 1.00 49.03 331 ASP A N 1
ATOM 1290 C CA . ASP A 1 170 ? 79.910 34.591 53.292 1.00 51.76 331 ASP A CA 1
ATOM 1291 C C . ASP A 1 170 ? 79.757 34.667 51.765 1.00 56.69 331 ASP A C 1
ATOM 1292 O O . ASP A 1 170 ? 80.707 35.035 51.075 1.00 56.46 331 ASP A O 1
ATOM 1297 N N . ILE A 1 171 ? 78.571 34.324 51.253 1.00 56.78 332 ILE A N 1
ATOM 1298 C CA . ILE A 1 171 ? 78.279 34.397 49.813 1.00 55.32 332 ILE A CA 1
ATOM 1299 C C . ILE A 1 171 ? 78.071 35.853 49.394 1.00 55.35 332 ILE A C 1
ATOM 1300 O O . ILE A 1 171 ? 78.603 36.279 48.360 1.00 56.65 332 ILE A O 1
ATOM 1305 N N . LEU A 1 172 ? 77.315 36.595 50.210 1.00 52.42 333 LEU A N 1
ATOM 1306 C CA . LEU A 1 172 ? 77.135 38.044 50.067 1.00 54.62 333 LEU A CA 1
ATOM 1307 C C . LEU A 1 172 ? 78.432 38.887 50.178 1.00 63.51 333 LEU A C 1
ATOM 1308 O O . LEU A 1 172 ? 78.400 40.097 49.902 1.00 68.93 333 LEU A O 1
ATOM 1313 N N . LEU A 1 173 ? 79.534 38.286 50.648 1.00 63.58 334 LEU A N 1
ATOM 1314 C CA . LEU A 1 173 ? 80.855 38.931 50.664 1.00 65.71 334 LEU A CA 1
ATOM 1315 C C . LEU A 1 173 ? 81.858 38.244 49.728 1.00 64.51 334 LEU A C 1
ATOM 1316 O O . LEU A 1 173 ? 83.065 38.282 49.961 1.00 65.90 334 LEU A O 1
ATOM 1321 N N . GLY A 1 174 ? 81.352 37.625 48.665 1.00 61.29 335 GLY A N 1
ATOM 1322 C CA . GLY A 1 174 ? 82.181 37.177 47.562 1.00 57.87 335 GLY A CA 1
ATOM 1323 C C . GLY A 1 174 ? 82.889 35.851 47.683 1.00 60.22 335 GLY A C 1
ATOM 1324 O O . GLY A 1 174 ? 83.804 35.561 46.892 1.00 58.16 335 GLY A O 1
ATOM 1325 N N . SER A 1 175 ? 82.467 35.025 48.640 1.00 58.75 336 SER A N 1
ATOM 1326 C CA . SER A 1 175 ? 82.946 33.651 48.695 1.00 57.70 336 SER A CA 1
ATOM 1327 C C . SER A 1 175 ? 82.596 32.934 47.399 1.00 58.73 336 SER A C 1
ATOM 1328 O O . SER A 1 175 ? 81.536 33.165 46.806 1.00 58.72 336 SER A O 1
ATOM 1331 N N . THR A 1 176 ? 83.510 32.059 46.998 1.00 62.20 337 THR A N 1
ATOM 1332 C CA . THR A 1 176 ? 83.391 31.259 45.791 1.00 65.73 337 THR A CA 1
ATOM 1333 C C . THR A 1 176 ? 83.122 29.779 46.130 1.00 65.41 337 THR A C 1
ATOM 1334 O O . THR A 1 176 ? 83.252 28.918 45.263 1.00 68.17 337 THR A O 1
ATOM 1338 N N . ASP A 1 177 ? 82.745 29.492 47.381 1.00 63.71 338 ASP A N 1
ATOM 1339 C CA . ASP A 1 177 ? 82.471 28.132 47.840 1.00 59.98 338 ASP A CA 1
ATOM 1340 C C . ASP A 1 177 ? 80.958 27.903 47.738 1.00 59.27 338 ASP A C 1
ATOM 1341 O O . ASP A 1 177 ? 80.243 27.955 48.742 1.00 62.94 338 ASP A O 1
ATOM 1346 N N . TYR A 1 178 ? 80.486 27.661 46.510 1.00 55.37 339 TYR A N 1
ATOM 1347 C CA . TYR A 1 178 ? 79.056 27.490 46.203 1.00 51.83 339 TYR A CA 1
ATOM 1348 C C . TYR A 1 178 ? 78.685 26.017 46.434 1.00 52.28 339 TYR A C 1
ATOM 1349 O O . TYR A 1 178 ? 78.484 25.233 45.488 1.00 53.65 339 TYR A O 1
ATOM 1358 N N . SER A 1 179 ? 78.624 25.645 47.712 1.00 47.54 340 SER A N 1
ATOM 1359 C CA . SER A 1 179 ? 78.404 24.263 48.120 1.00 46.16 340 SER A CA 1
ATOM 1360 C C . SER A 1 179 ? 76.991 24.129 48.675 1.00 42.43 340 SER A C 1
ATOM 1361 O O . SER A 1 179 ? 76.292 25.121 48.891 1.00 36.92 340 SER A O 1
ATOM 1364 N N . THR A 1 180 ? 76.606 22.889 48.954 1.00 41.07 341 THR A N 1
ATOM 1365 C CA . THR A 1 180 ? 75.312 22.591 49.549 1.00 41.58 341 THR A CA 1
ATOM 1366 C C . THR A 1 180 ? 75.067 23.297 50.878 1.00 42.18 341 THR A C 1
ATOM 1367 O O . THR A 1 180 ? 73.924 23.439 51.302 1.00 42.41 341 THR A O 1
ATOM 1371 N N . GLN A 1 181 ? 76.132 23.788 51.506 1.00 43.17 342 GLN A N 1
ATOM 1372 C CA . GLN A 1 181 ? 76.038 24.500 52.777 1.00 43.17 342 GLN A CA 1
ATOM 1373 C C . GLN A 1 181 ? 75.328 25.849 52.706 1.00 41.66 342 GLN A C 1
ATOM 1374 O O . GLN A 1 181 ? 74.923 26.386 53.743 1.00 39.78 342 GLN A O 1
ATOM 1380 N N . ILE A 1 182 ? 75.182 26.408 51.505 1.00 40.24 343 ILE A N 1
ATOM 1381 C CA . ILE A 1 182 ? 74.403 27.635 51.305 1.00 36.61 343 ILE A CA 1
ATOM 1382 C C . ILE A 1 182 ? 72.963 27.437 51.807 1.00 34.10 343 ILE A C 1
ATOM 1383 O O . ILE A 1 182 ? 72.389 28.323 52.448 1.00 32.56 343 ILE A O 1
ATOM 1388 N N . ASP A 1 183 ? 72.397 26.271 51.506 1.00 31.51 344 ASP A N 1
ATOM 1389 C CA . ASP A 1 183 ? 71.059 25.910 51.968 1.00 31.87 344 ASP A CA 1
ATOM 1390 C C . ASP A 1 183 ? 70.958 25.804 53.492 1.00 33.36 344 ASP A C 1
ATOM 1391 O O . ASP A 1 183 ? 69.898 26.099 54.072 1.00 31.31 344 ASP A O 1
ATOM 1396 N N . MET A 1 184 ? 72.041 25.370 54.144 1.00 32.12 345 MET A N 1
ATOM 1397 C CA . MET A 1 184 ? 71.996 25.169 55.587 1.00 32.64 345 MET A CA 1
ATOM 1398 C C . MET A 1 184 ? 71.760 26.470 56.319 1.00 31.73 345 MET A C 1
ATOM 1399 O O . MET A 1 184 ? 71.058 26.479 57.317 1.00 31.96 345 MET A O 1
ATOM 1404 N N . TRP A 1 185 ? 72.286 27.577 55.790 1.00 32.97 346 TRP A N 1
ATOM 1405 C CA . TRP A 1 185 ? 71.998 28.897 56.342 1.00 30.59 346 TRP A CA 1
ATOM 1406 C C . TRP A 1 185 ? 70.506 29.240 56.213 1.00 29.48 346 TRP A C 1
ATOM 1407 O O . TRP A 1 185 ? 69.903 29.751 57.153 1.00 30.50 346 TRP A O 1
ATOM 1418 N N . GLY A 1 186 ? 69.918 28.994 55.042 1.00 29.18 347 GLY A N 1
ATOM 1419 C CA . GLY A 1 186 ? 68.485 29.260 54.840 1.00 26.71 347 GLY A CA 1
ATOM 1420 C C . GLY A 1 186 ? 67.574 28.430 55.730 1.00 26.01 347 GLY A C 1
ATOM 1421 O O . GLY A 1 186 ? 66.545 28.928 56.224 1.00 23.32 347 GLY A O 1
ATOM 1422 N N . VAL A 1 187 ? 67.953 27.164 55.925 1.00 25.58 348 VAL A N 1
ATOM 1423 C CA . VAL A 1 187 ? 67.300 26.265 56.890 1.00 27.34 348 VAL A CA 1
ATOM 1424 C C . VAL A 1 187 ? 67.227 26.929 58.261 1.00 28.32 348 VAL A C 1
ATOM 1425 O O . VAL A 1 187 ? 66.143 27.024 58.858 1.00 28.57 348 VAL A O 1
ATOM 1429 N N . GLY A 1 188 ? 68.375 27.415 58.734 1.00 29.07 349 GLY A N 1
ATOM 1430 C CA . GLY A 1 188 ? 68.418 28.212 59.955 1.00 29.34 349 GLY A CA 1
ATOM 1431 C C . GLY A 1 188 ? 67.397 29.322 59.965 1.00 30.65 349 GLY A C 1
ATOM 1432 O O . GLY A 1 188 ? 66.613 29.429 60.920 1.00 30.27 349 GLY A O 1
ATOM 1433 N N . CYS A 1 189 ? 67.378 30.130 58.894 1.00 29.99 350 CYS A N 1
ATOM 1434 C CA . CYS A 1 189 ? 66.462 31.280 58.814 1.00 30.04 350 CYS A CA 1
ATOM 1435 C C . CYS A 1 189 ? 64.987 30.869 58.781 1.00 29.70 350 CYS A C 1
ATOM 1436 O O . CYS A 1 189 ? 64.130 31.559 59.349 1.00 28.03 350 CYS A O 1
ATOM 1439 N N . ILE A 1 190 ? 64.692 29.762 58.096 1.00 30.71 351 ILE A N 1
ATOM 1440 C CA . ILE A 1 190 ? 63.332 29.212 58.075 1.00 30.19 351 ILE A CA 1
ATOM 1441 C C . ILE A 1 190 ? 6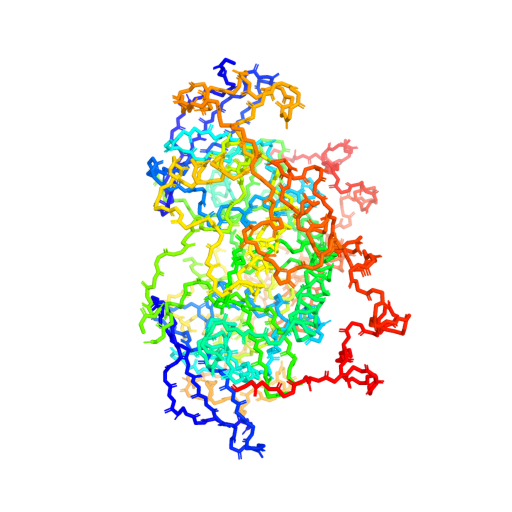2.948 28.718 59.476 1.00 28.33 351 ILE A C 1
ATOM 1442 O O . ILE A 1 190 ? 61.812 28.877 59.889 1.00 26.70 351 ILE A O 1
ATOM 1447 N N . PHE A 1 191 ? 63.890 28.099 60.184 1.00 29.46 352 PHE A N 1
ATOM 1448 C CA . PHE A 1 191 ? 63.634 27.557 61.537 1.00 29.56 352 PHE A CA 1
ATOM 1449 C C . PHE A 1 191 ? 63.159 28.653 62.491 1.00 29.89 352 PHE A C 1
ATOM 1450 O O . PHE A 1 191 ? 62.071 28.553 63.093 1.00 28.29 352 PHE A O 1
ATOM 1458 N N . TYR A 1 192 ? 63.958 29.717 62.581 1.00 31.75 353 TYR A N 1
ATOM 1459 C CA . TYR A 1 192 ? 63.590 30.914 63.356 1.00 31.44 353 TYR A CA 1
ATOM 1460 C C . TYR A 1 192 ? 62.198 31.450 63.007 1.00 30.09 353 TYR A C 1
ATOM 1461 O O . TYR A 1 192 ? 61.413 31.811 63.898 1.00 27.97 353 TYR A O 1
ATOM 1470 N N . GLU A 1 193 ? 61.909 31.511 61.709 1.00 29.53 354 GLU A N 1
ATOM 1471 C CA . GLU A 1 193 ? 60.640 32.044 61.217 1.00 29.91 354 GLU A CA 1
ATOM 1472 C C . GLU A 1 193 ? 59.440 31.153 61.568 1.00 31.05 354 GLU A C 1
ATOM 1473 O O . GLU A 1 193 ? 58.372 31.650 61.899 1.00 32.52 354 GLU A O 1
ATOM 1479 N N . MET A 1 194 ? 59.611 29.838 61.483 1.00 31.27 355 MET A N 1
ATOM 1480 C CA . MET A 1 194 ? 58.631 28.895 62.018 1.00 31.05 355 MET A CA 1
ATOM 1481 C C . MET A 1 194 ? 58.478 29.067 63.531 1.00 32.93 355 MET A C 1
ATOM 1482 O O . MET A 1 194 ? 57.373 29.085 64.054 1.00 34.05 355 MET A O 1
ATOM 1487 N N . ALA A 1 195 ? 59.606 29.171 64.222 1.00 35.94 356 ALA A N 1
ATOM 1488 C CA . ALA A 1 195 ? 59.621 29.277 65.673 1.00 39.02 356 ALA A CA 1
ATOM 1489 C C . ALA A 1 195 ? 59.021 30.586 66.227 1.00 43.30 356 ALA A C 1
ATOM 1490 O O . ALA A 1 195 ? 58.485 30.577 67.343 1.00 43.89 356 ALA A O 1
ATOM 1492 N N . THR A 1 196 ? 59.122 31.691 65.472 1.00 41.99 357 THR A N 1
ATOM 1493 C CA . THR A 1 196 ? 58.588 33.013 65.899 1.00 42.21 357 THR A CA 1
ATOM 1494 C C . THR A 1 196 ? 57.423 33.552 65.079 1.00 42.33 357 THR A C 1
ATOM 1495 O O . THR A 1 196 ? 56.679 34.411 65.541 1.00 45.36 357 THR A O 1
ATOM 1499 N N . GLY A 1 197 ? 57.261 33.066 63.858 1.00 43.22 358 GLY A N 1
ATOM 1500 C CA . GLY A 1 197 ? 56.302 33.648 62.941 1.00 43.93 358 GLY A CA 1
ATOM 1501 C C . GLY A 1 197 ? 56.779 34.887 62.197 1.00 44.68 358 GLY A C 1
ATOM 1502 O O . GLY A 1 197 ? 56.029 35.422 61.384 1.00 46.83 358 GLY A O 1
ATOM 1503 N N . ARG A 1 198 ? 58.015 35.329 62.432 1.00 43.19 359 ARG A N 1
ATOM 1504 C CA . ARG A 1 198 ? 58.542 36.498 61.739 1.00 45.07 359 ARG A CA 1
ATOM 1505 C C . ARG A 1 198 ? 59.935 36.224 61.177 1.00 41.21 359 ARG A C 1
ATOM 1506 O O . ARG A 1 198 ? 60.678 35.424 61.729 1.00 40.01 359 ARG A O 1
ATOM 1514 N N . PRO A 1 199 ? 60.285 36.885 60.061 1.00 38.74 360 PRO A N 1
ATOM 1515 C CA . PRO A 1 199 ? 61.565 36.625 59.406 1.00 39.01 360 PRO A CA 1
ATOM 1516 C C . PRO A 1 199 ? 62.758 37.075 60.236 1.00 39.57 360 PRO A C 1
ATOM 1517 O O . PRO A 1 199 ? 62.696 38.090 60.918 1.00 46.34 360 PRO A O 1
ATOM 1521 N N . LEU A 1 200 ? 63.831 36.311 60.162 1.00 40.34 361 LEU A N 1
ATOM 1522 C CA . LEU A 1 200 ? 65.005 36.537 60.985 1.00 42.07 361 LEU A CA 1
ATOM 1523 C C . LEU A 1 200 ? 65.842 37.720 60.492 1.00 43.73 361 LEU A C 1
ATOM 1524 O O . LEU A 1 200 ? 66.240 38.563 61.293 1.00 45.03 361 LEU A O 1
ATOM 1529 N N . PHE A 1 201 ? 66.117 37.755 59.187 1.00 42.57 362 PHE A N 1
ATOM 1530 C CA . PHE A 1 201 ? 67.009 38.736 58.590 1.00 41.78 362 PHE A CA 1
ATOM 1531 C C . PHE A 1 201 ? 66.406 39.364 57.330 1.00 40.39 362 PHE A C 1
ATOM 1532 O O . PHE A 1 201 ? 66.855 39.050 56.219 1.00 38.77 362 PHE A O 1
ATOM 1540 N N . PRO A 1 202 ? 65.421 40.276 57.488 1.00 40.16 363 PRO A N 1
ATOM 1541 C CA . PRO A 1 202 ? 64.693 40.835 56.338 1.00 41.53 363 PRO A CA 1
ATOM 1542 C C . PRO A 1 202 ? 65.351 42.059 55.657 1.00 40.63 363 PRO A C 1
ATOM 1543 O O . PRO A 1 202 ? 64.770 43.134 55.650 1.00 41.50 363 PRO A O 1
ATOM 1547 N N . GLY A 1 203 ? 66.540 41.887 55.084 1.00 42.72 364 GLY A N 1
ATOM 1548 C CA . GLY A 1 203 ? 67.250 42.997 54.423 1.00 49.54 364 GLY A CA 1
ATOM 1549 C C . GLY A 1 203 ? 66.841 43.333 52.982 1.00 52.01 364 GLY A C 1
ATOM 1550 O O . GLY A 1 203 ? 66.545 42.437 52.191 1.00 49.39 364 GLY A O 1
ATOM 1551 N N . SER A 1 204 ? 66.857 44.631 52.645 1.00 57.14 365 SER A N 1
ATOM 1552 C CA . SER A 1 204 ? 66.528 45.126 51.292 1.00 54.77 365 SER A CA 1
ATOM 1553 C C . SER A 1 204 ? 67.721 45.136 50.319 1.00 56.32 365 SER A C 1
ATOM 1554 O O . SER A 1 204 ? 67.522 45.085 49.100 1.00 54.04 365 SER A O 1
ATOM 1557 N N . THR A 1 205 ? 68.945 45.218 50.851 1.00 53.51 366 THR A N 1
ATOM 1558 C CA . THR A 1 205 ? 70.160 45.256 50.032 1.00 50.20 366 THR A CA 1
ATOM 1559 C C . THR A 1 205 ? 71.215 44.289 50.559 1.00 47.08 366 THR A C 1
ATOM 1560 O O . THR A 1 205 ? 71.080 43.761 51.661 1.00 42.88 366 THR A O 1
ATOM 1564 N N . VAL A 1 206 ? 72.261 44.069 49.763 1.00 44.56 367 VAL A N 1
ATOM 1565 C CA . VAL A 1 206 ? 73.392 43.239 50.180 1.00 47.08 367 VAL A CA 1
ATOM 1566 C C . VAL A 1 206 ? 74.029 43.840 51.425 1.00 49.00 367 VAL A C 1
ATOM 1567 O O . VAL A 1 206 ? 74.310 43.110 52.382 1.00 49.57 367 VAL A O 1
ATOM 1571 N N . GLU A 1 207 ? 74.217 45.157 51.436 1.00 51.76 368 GLU A N 1
ATOM 1572 C CA . GLU A 1 207 ? 74.762 45.838 52.619 1.00 56.49 368 GLU A CA 1
ATOM 1573 C C . GLU A 1 207 ? 73.847 45.722 53.841 1.00 54.28 368 GLU A C 1
ATOM 1574 O O . GLU A 1 207 ? 74.338 45.451 54.934 1.00 58.83 368 GLU A O 1
ATOM 1580 N N . GLU A 1 208 ? 72.545 45.935 53.672 1.00 49.53 369 GLU A N 1
ATOM 1581 C CA . GLU A 1 208 ? 71.624 45.887 54.824 1.00 50.63 369 GLU A CA 1
ATOM 1582 C C . GLU A 1 208 ? 71.318 44.427 55.291 1.00 51.96 369 GLU A C 1
ATOM 1583 O O . GLU A 1 208 ? 70.996 44.195 56.459 1.00 51.34 369 GLU A O 1
ATOM 1589 N N . GLN A 1 209 ? 71.419 43.452 54.390 1.00 55.16 370 GLN A N 1
ATOM 1590 C CA . GLN A 1 209 ? 71.247 42.043 54.771 1.00 57.03 370 GLN A CA 1
ATOM 1591 C C . GLN A 1 209 ? 72.380 41.641 55.710 1.00 58.79 370 GLN A C 1
ATOM 1592 O O . GLN A 1 209 ? 72.128 41.117 56.797 1.00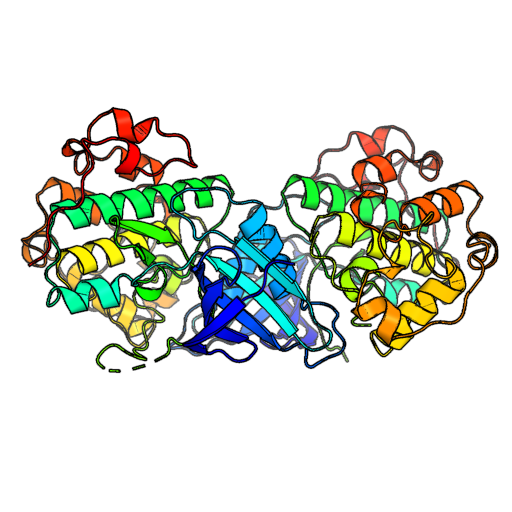 55.53 370 GLN A O 1
ATOM 1598 N N . LEU A 1 210 ? 73.615 41.903 55.268 1.00 60.52 371 LEU A N 1
ATOM 1599 C CA . LEU A 1 210 ? 74.824 41.724 56.080 1.00 59.93 371 LEU A CA 1
ATOM 1600 C C . LEU A 1 210 ? 74.743 42.466 57.406 1.00 58.54 371 LEU A C 1
ATOM 1601 O O . LEU A 1 210 ? 75.157 41.926 58.424 1.00 60.14 371 LEU A O 1
ATOM 1606 N N . HIS A 1 211 ? 74.209 43.687 57.380 1.00 57.22 372 HIS A N 1
ATOM 1607 C CA . HIS A 1 211 ? 73.998 44.494 58.588 1.00 59.39 372 HIS A CA 1
ATOM 1608 C C . HIS A 1 211 ? 73.117 43.747 59.584 1.00 59.13 372 HIS A C 1
ATOM 1609 O O . HIS A 1 211 ? 73.612 43.338 60.630 1.00 58.15 372 HIS A O 1
ATOM 1616 N N . PHE A 1 212 ? 71.837 43.547 59.240 1.00 63.21 373 PHE A N 1
ATOM 1617 C CA . PHE A 1 212 ? 70.856 42.846 60.105 1.00 59.73 373 PHE A CA 1
ATOM 1618 C C . PHE A 1 212 ? 71.391 41.553 60.733 1.00 55.46 373 PHE A C 1
ATOM 1619 O O . PHE A 1 212 ? 71.149 41.273 61.910 1.00 54.25 373 PHE A O 1
ATOM 1627 N N . ILE A 1 213 ? 72.112 40.781 59.924 1.00 51.95 374 ILE A N 1
ATOM 1628 C CA . ILE A 1 213 ? 72.787 39.572 60.375 1.00 52.44 374 ILE A CA 1
ATOM 1629 C C . ILE A 1 213 ? 73.736 39.925 61.525 1.00 56.06 374 ILE A C 1
ATOM 1630 O O . ILE A 1 213 ? 73.605 39.379 62.620 1.00 57.48 374 ILE A O 1
ATOM 1635 N N . PHE A 1 214 ? 74.649 40.865 61.284 1.00 54.83 375 PHE A N 1
ATOM 1636 C CA . PHE A 1 214 ? 75.656 41.242 62.282 1.00 53.94 375 PHE A CA 1
ATOM 1637 C C . PHE A 1 214 ? 75.065 41.877 63.552 1.00 54.74 375 PHE A C 1
ATOM 1638 O O . PHE A 1 214 ? 75.638 41.760 64.625 1.00 58.58 375 PHE A O 1
ATOM 1646 N N . ARG A 1 215 ? 73.903 42.501 63.436 1.00 56.34 376 ARG A N 1
ATOM 1647 C CA . ARG A 1 215 ? 73.171 43.009 64.605 1.00 58.71 376 ARG A CA 1
ATOM 1648 C C . ARG A 1 215 ? 72.733 41.898 65.609 1.00 60.93 376 ARG A C 1
ATOM 1649 O O . ARG A 1 215 ? 72.489 42.196 66.780 1.00 62.95 376 ARG A O 1
ATOM 1654 N N . ILE A 1 216 ? 72.608 40.645 65.149 1.00 58.82 377 ILE A N 1
ATOM 1655 C CA . ILE A 1 216 ? 72.212 39.503 65.998 1.00 55.61 377 ILE A CA 1
ATOM 1656 C C . ILE A 1 216 ? 73.383 38.570 66.303 1.00 53.16 377 ILE A C 1
ATOM 1657 O O . ILE A 1 216 ? 73.576 38.174 67.456 1.00 53.39 377 ILE A O 1
ATOM 1662 N N . LEU A 1 217 ? 74.129 38.192 65.268 1.00 50.69 378 LEU A N 1
ATOM 1663 C CA . LEU A 1 217 ? 75.290 37.305 65.414 1.00 52.77 378 LEU A CA 1
ATOM 1664 C C . LEU A 1 217 ? 76.552 38.020 65.888 1.00 55.81 378 LEU A C 1
ATOM 1665 O O . LEU A 1 217 ? 77.510 37.355 66.290 1.00 52.73 378 LEU A O 1
ATOM 1670 N N . GLY A 1 218 ? 76.561 39.356 65.810 1.00 60.47 379 GLY A N 1
ATOM 1671 C CA . GLY A 1 218 ? 77.747 40.162 66.088 1.00 63.34 379 GLY A CA 1
ATOM 1672 C C . GLY A 1 218 ? 78.638 40.365 64.872 1.00 64.74 379 GLY A C 1
ATOM 1673 O O . GLY A 1 218 ? 78.679 39.526 63.978 1.00 60.45 379 GLY A O 1
ATOM 1674 N N . THR A 1 219 ? 79.370 41.482 64.856 1.00 67.27 380 THR A N 1
ATOM 1675 C CA . THR A 1 219 ? 80.322 41.778 63.790 1.00 65.77 380 THR A CA 1
ATOM 1676 C C . THR A 1 219 ? 81.454 40.762 63.826 1.00 64.55 380 THR A C 1
ATOM 1677 O O . THR A 1 219 ? 81.905 40.398 64.907 1.00 69.73 380 THR A O 1
ATOM 1681 N N . PRO A 1 220 ? 81.915 40.290 62.655 1.00 62.82 381 PRO A N 1
ATOM 1682 C CA . PRO A 1 220 ? 83.012 39.317 62.677 1.00 63.45 381 PRO A CA 1
ATOM 1683 C C . PRO A 1 220 ? 84.376 39.892 63.100 1.00 63.65 381 PRO A C 1
ATOM 1684 O O . PRO A 1 220 ? 84.537 41.109 63.195 1.00 58.57 381 PRO A O 1
ATOM 1688 N N . THR A 1 221 ? 85.320 38.984 63.363 1.00 64.42 382 THR A N 1
ATOM 1689 C CA . THR A 1 221 ? 86.717 39.298 63.700 1.00 65.59 382 THR A CA 1
ATOM 1690 C C . THR A 1 221 ? 87.572 38.196 63.090 1.00 68.85 382 THR A C 1
ATOM 1691 O O . THR A 1 221 ? 87.032 37.282 62.468 1.00 74.71 382 THR A O 1
ATOM 1695 N N . GLU A 1 222 ? 88.890 38.255 63.291 1.00 71.49 383 GLU A N 1
ATOM 1696 C CA . GLU A 1 222 ? 89.788 37.164 62.859 1.00 71.92 383 GLU A CA 1
ATOM 1697 C C . GLU A 1 222 ? 89.621 35.908 63.727 1.00 72.54 383 GLU A C 1
ATOM 1698 O O . GLU A 1 222 ? 90.068 34.821 63.339 1.00 66.90 383 GLU A O 1
ATOM 1704 N N . GLU A 1 223 ? 88.999 36.067 64.901 1.00 73.11 384 GLU A N 1
ATOM 1705 C CA . GLU A 1 223 ? 88.544 34.932 65.705 1.00 74.61 384 GLU A CA 1
ATOM 1706 C C . GLU A 1 223 ? 87.338 34.257 65.046 1.00 76.31 384 GLU A C 1
ATOM 1707 O O . GLU A 1 223 ? 87.401 33.082 64.673 1.00 79.74 384 GLU A O 1
ATOM 1709 N N . THR A 1 224 ? 86.256 35.018 64.884 1.00 74.94 385 THR A N 1
ATOM 1710 C CA . THR A 1 224 ? 84.983 34.484 64.376 1.00 74.46 385 THR A CA 1
ATOM 1711 C C . THR A 1 224 ? 84.919 34.274 62.852 1.00 75.77 385 THR A C 1
ATOM 1712 O O . THR A 1 224 ? 83.967 33.674 62.355 1.00 75.68 385 THR A O 1
ATOM 1716 N N . TRP A 1 225 ? 85.914 34.769 62.117 1.00 78.21 386 TRP A N 1
ATOM 1717 C CA . TRP A 1 225 ? 85.955 34.629 60.660 1.00 76.17 386 TRP A CA 1
ATOM 1718 C C . TRP A 1 225 ? 87.405 34.819 60.180 1.00 76.51 386 TRP A C 1
ATOM 1719 O O . TRP A 1 225 ? 87.796 35.920 59.796 1.00 73.73 386 TRP A O 1
ATOM 1730 N N . PRO A 1 226 ? 88.217 33.741 60.222 1.00 82.76 387 PRO A N 1
ATOM 1731 C CA . PRO A 1 226 ? 89.601 33.801 59.754 1.00 83.54 387 PRO A CA 1
ATOM 1732 C C . PRO A 1 226 ? 89.760 34.516 58.411 1.00 87.38 387 PRO A C 1
ATOM 1733 O O . PRO A 1 226 ? 89.063 34.189 57.447 1.00 87.98 387 PRO A O 1
ATOM 1737 N N . GLY A 1 227 ? 90.651 35.506 58.377 1.00 91.50 388 GLY A N 1
ATOM 1738 C CA . GLY A 1 227 ? 90.938 36.271 57.165 1.00 90.40 388 GLY A CA 1
ATOM 1739 C C . GLY A 1 227 ? 89.901 37.310 56.767 1.00 87.12 388 GLY A C 1
ATOM 1740 O O . GLY A 1 227 ? 90.007 37.878 55.680 1.00 88.31 388 GLY A O 1
ATOM 1741 N N . ILE A 1 228 ? 88.919 37.577 57.634 1.00 81.48 389 ILE A N 1
ATOM 1742 C CA . ILE A 1 228 ? 87.806 38.486 57.295 1.00 83.79 389 ILE A CA 1
ATOM 1743 C C . ILE A 1 228 ? 88.233 39.923 56.989 1.00 79.75 389 ILE A C 1
ATOM 1744 O O . ILE A 1 228 ? 87.691 40.538 56.081 1.00 76.93 389 ILE A O 1
ATOM 1749 N N . LEU A 1 229 ? 89.199 40.449 57.734 1.00 82.00 390 LEU A N 1
ATOM 1750 C CA . LEU A 1 229 ? 89.647 41.833 57.538 1.00 80.57 390 LEU A CA 1
ATOM 1751 C C . LEU A 1 229 ? 90.501 42.011 56.265 1.00 78.81 390 LEU A C 1
ATOM 1752 O O . LEU A 1 229 ? 90.611 43.124 55.753 1.00 73.31 390 LEU A O 1
ATOM 1757 N N . SER A 1 230 ? 91.075 40.912 55.760 1.00 80.71 391 SER A N 1
ATOM 1758 C CA . SER A 1 230 ? 91.752 40.877 54.446 1.00 80.87 391 SER A CA 1
ATOM 1759 C C . SER A 1 230 ? 90.801 40.953 53.222 1.00 81.25 391 SER A C 1
ATOM 1760 O O . SER A 1 230 ? 91.257 41.207 52.106 1.00 80.38 391 SER A O 1
ATOM 1762 N N . ASN A 1 231 ? 89.503 40.714 53.435 1.00 82.24 392 ASN A N 1
ATOM 1763 C CA . ASN A 1 231 ? 88.452 40.861 52.403 1.00 78.22 392 ASN A CA 1
ATOM 1764 C C . ASN A 1 231 ? 88.230 42.348 52.057 1.00 76.18 392 ASN A C 1
ATOM 1765 O O . ASN A 1 231 ? 87.850 43.148 52.925 1.00 72.73 392 ASN A O 1
ATOM 1770 N N . GLU A 1 232 ? 88.455 42.690 50.785 1.00 74.59 393 GLU A N 1
ATOM 1771 C CA . GLU A 1 232 ? 88.315 44.064 50.277 1.00 74.89 393 GLU A CA 1
ATOM 1772 C C . GLU A 1 232 ? 86.883 44.610 50.384 1.00 76.07 393 GLU A C 1
ATOM 1773 O O . GLU A 1 232 ? 86.689 45.783 50.731 1.00 75.47 393 GLU A O 1
ATOM 1775 N N . GLU A 1 233 ? 85.896 43.753 50.106 1.00 76.30 394 GLU A N 1
ATOM 1776 C CA . GLU A 1 233 ? 84.470 44.138 50.136 1.00 74.08 394 GLU A CA 1
ATOM 1777 C C . GLU A 1 233 ? 84.005 44.366 51.574 1.00 72.74 394 GLU A C 1
ATOM 1778 O O . GLU A 1 233 ? 83.320 45.352 51.845 1.00 71.34 394 GLU A O 1
ATOM 1784 N N . PHE A 1 234 ? 84.387 43.469 52.487 1.00 74.75 395 PHE A N 1
ATOM 1785 C CA . PHE A 1 234 ? 84.171 43.700 53.924 1.00 82.25 395 PHE A CA 1
ATOM 1786 C C . PHE A 1 234 ? 84.925 44.936 54.420 1.00 83.97 395 PHE A C 1
ATOM 1787 O O . PHE A 1 234 ? 84.383 45.709 55.215 1.00 84.09 395 PHE A O 1
ATOM 1795 N N . LYS A 1 235 ? 86.171 45.106 53.971 1.00 82.03 396 LYS A N 1
ATOM 1796 C CA . LYS A 1 235 ? 86.952 46.299 54.310 1.00 83.74 396 LYS A CA 1
ATOM 1797 C C . LYS A 1 235 ? 86.140 47.568 54.012 1.00 83.27 396 LYS A C 1
ATOM 1798 O O . LYS A 1 235 ? 86.004 48.444 54.877 1.00 79.51 396 LYS A O 1
ATOM 1800 N N . THR A 1 236 ? 85.562 47.620 52.807 1.00 82.40 397 THR A N 1
ATOM 1801 C CA . THR A 1 236 ? 84.697 48.732 52.372 1.00 83.04 397 THR A CA 1
ATOM 1802 C C . THR A 1 236 ? 83.393 48.813 53.191 1.00 83.08 397 THR A C 1
ATOM 1803 O O . THR A 1 236 ? 83.089 49.862 53.774 1.00 77.55 397 THR A O 1
ATOM 1807 N N . TYR A 1 237 ? 82.639 47.710 53.239 1.00 86.34 398 TYR A N 1
ATOM 1808 C CA . TYR A 1 237 ? 81.481 47.595 54.140 1.00 88.22 398 TYR A CA 1
ATOM 1809 C C . TYR A 1 237 ? 81.954 47.785 55.591 1.00 90.19 398 TYR A C 1
ATOM 1810 O O . TYR A 1 237 ? 82.183 46.809 56.311 1.00 90.13 398 TYR A O 1
ATOM 1819 N N . ASN A 1 238 ? 82.113 49.033 56.017 1.00 89.95 399 ASN A N 1
ATOM 1820 C CA . ASN A 1 238 ? 82.666 49.311 57.339 1.00 93.83 399 ASN A CA 1
ATOM 1821 C C . ASN A 1 238 ? 81.548 49.371 58.406 1.00 93.55 399 ASN A C 1
ATOM 1822 O O . ASN A 1 238 ? 80.900 50.413 58.582 1.00 91.32 399 ASN A O 1
ATOM 1827 N N . TYR A 1 239 ? 81.324 48.241 59.095 1.00 89.91 400 TYR A N 1
ATOM 1828 C CA . TYR A 1 239 ? 80.269 48.117 60.125 1.00 85.27 400 TYR A CA 1
ATOM 1829 C C . TYR A 1 239 ? 80.812 48.396 61.523 1.00 76.94 400 TYR A C 1
ATOM 1830 O O . TYR A 1 239 ? 81.984 48.119 61.789 1.00 69.94 400 TYR A O 1
ATOM 1839 N N . PRO A 1 240 ? 79.953 48.916 62.426 1.00 73.53 401 PRO A N 1
ATOM 1840 C CA . PRO A 1 240 ? 80.320 49.012 63.838 1.00 77.07 401 PRO A CA 1
ATOM 1841 C C . PRO A 1 240 ? 80.357 47.633 64.526 1.00 84.10 401 PRO A C 1
ATOM 1842 O O . PRO A 1 240 ? 79.538 46.760 64.198 1.00 93.33 401 PRO A O 1
ATOM 1846 N N . LYS A 1 241 ? 81.290 47.455 65.470 1.00 82.36 402 LYS A N 1
ATOM 1847 C CA . LYS A 1 241 ? 81.492 46.170 66.173 1.00 78.14 402 LYS A CA 1
ATOM 1848 C C . LYS A 1 241 ? 80.330 45.806 67.131 1.00 75.74 402 LYS A C 1
ATOM 1849 O O . LYS A 1 241 ? 80.324 46.222 68.296 1.00 71.83 402 LYS A O 1
ATOM 1851 N N . TYR A 1 242 ? 79.355 45.039 66.625 1.00 72.74 403 TYR A N 1
ATOM 1852 C CA . TYR A 1 242 ? 78.206 44.566 67.430 1.00 72.79 403 TYR A CA 1
ATOM 1853 C C . TYR A 1 242 ? 78.597 43.427 68.372 1.00 68.68 403 TYR A C 1
ATOM 1854 O O . TYR A 1 242 ? 79.454 42.604 68.038 1.00 66.19 403 TYR A O 1
ATOM 1863 N N . ARG A 1 243 ? 77.952 43.377 69.538 1.00 67.96 404 ARG A N 1
ATOM 1864 C CA . ARG A 1 243 ? 78.110 42.256 70.472 1.00 69.84 404 ARG A CA 1
ATOM 1865 C C . ARG A 1 243 ? 76.975 41.250 70.227 1.00 72.07 404 ARG A C 1
ATOM 1866 O O . ARG A 1 243 ? 75.798 41.633 70.178 1.00 74.28 404 ARG A O 1
ATOM 1868 N N . ALA A 1 244 ? 77.330 39.974 70.069 1.00 70.57 405 ALA A N 1
ATOM 1869 C CA . ALA A 1 244 ? 76.354 38.921 69.762 1.00 69.56 405 ALA A CA 1
ATOM 1870 C C . ALA A 1 244 ? 75.251 38.845 70.807 1.00 72.35 405 ALA A C 1
ATOM 1871 O O . ALA A 1 244 ? 75.533 38.694 71.992 1.00 79.60 405 ALA A O 1
ATOM 1873 N N . GLU A 1 245 ? 74.002 38.984 70.370 1.00 73.41 406 GLU A N 1
ATOM 1874 C CA . GLU A 1 245 ? 72.851 38.673 71.217 1.00 73.78 406 GLU A CA 1
ATOM 1875 C C . GLU A 1 245 ? 72.603 37.161 71.175 1.00 74.89 406 GLU A C 1
ATOM 1876 O O . GLU A 1 245 ? 72.934 36.496 70.187 1.00 75.49 406 GLU A O 1
ATOM 1882 N N . ALA A 1 246 ? 72.036 36.621 72.252 1.00 72.74 407 ALA A N 1
ATOM 1883 C CA . ALA A 1 246 ? 71.695 35.200 72.309 1.00 71.61 407 ALA A CA 1
ATOM 1884 C C . ALA A 1 246 ? 70.381 34.967 71.559 1.00 69.66 407 ALA A C 1
ATOM 1885 O O . ALA A 1 246 ? 69.411 35.710 71.742 1.00 67.72 407 ALA A O 1
ATOM 1887 N N . LEU A 1 247 ? 70.363 33.927 70.724 1.00 64.90 408 LEU A N 1
ATOM 1888 C CA . LEU A 1 247 ? 69.223 33.634 69.853 1.00 60.81 408 LEU A CA 1
ATOM 1889 C C . LEU A 1 247 ? 67.990 33.230 70.646 1.00 59.41 408 LEU A C 1
ATOM 1890 O O . LEU A 1 247 ? 66.866 33.542 70.254 1.00 57.27 408 LEU A O 1
ATOM 1895 N N . LEU A 1 248 ? 68.215 32.572 71.781 1.00 58.92 409 LEU A N 1
ATOM 1896 C CA . LEU A 1 248 ? 67.137 32.054 72.621 1.00 57.62 409 LEU A CA 1
ATOM 1897 C C . LEU A 1 248 ? 66.229 33.142 73.214 1.00 55.94 409 LEU A C 1
ATOM 1898 O O . LEU A 1 248 ? 65.040 32.903 73.427 1.00 56.28 409 LEU A O 1
ATOM 1903 N N . SER A 1 249 ? 66.772 34.337 73.450 1.00 59.43 410 SER A N 1
ATOM 1904 C CA . SER A 1 249 ? 65.969 35.480 73.936 1.00 60.89 410 SER A CA 1
ATOM 1905 C C . SER A 1 249 ? 64.969 35.964 72.878 1.00 60.76 410 SER A C 1
ATOM 1906 O O . SER A 1 249 ? 63.796 36.197 73.185 1.00 59.26 410 SER A O 1
ATOM 1909 N N . HIS A 1 250 ? 65.467 36.114 71.645 1.00 61.72 411 HIS A N 1
ATOM 1910 C CA . HIS A 1 250 ? 64.659 36.461 70.456 1.00 62.77 411 HIS A CA 1
ATOM 1911 C C . HIS A 1 250 ? 63.543 35.455 70.134 1.00 60.28 411 HIS A C 1
ATOM 1912 O O . HIS A 1 250 ? 62.484 35.834 69.628 1.00 55.86 411 HIS A O 1
ATOM 1919 N N . ALA A 1 251 ? 63.807 34.175 70.411 1.00 60.36 412 ALA A N 1
ATOM 1920 C CA . ALA A 1 251 ? 62.916 33.071 70.052 1.00 57.33 412 ALA A CA 1
ATOM 1921 C C . ALA A 1 251 ? 62.716 32.150 71.263 1.00 52.97 412 ALA A C 1
ATOM 1922 O O . ALA A 1 251 ? 63.240 31.035 71.289 1.00 45.15 412 ALA A O 1
ATOM 1924 N N . PRO A 1 252 ? 61.940 32.614 72.268 1.00 52.27 413 PRO A N 1
ATOM 1925 C CA . PRO A 1 252 ? 61.720 31.839 73.496 1.00 52.37 413 PRO A CA 1
ATOM 1926 C C . PRO A 1 252 ? 61.085 30.447 73.297 1.00 51.12 413 PRO A C 1
ATOM 1927 O O . PRO A 1 252 ? 61.264 29.569 74.143 1.00 49.68 413 PRO A O 1
ATOM 1931 N N . ARG A 1 253 ? 60.374 30.255 72.190 1.00 47.65 414 ARG A N 1
ATOM 1932 C CA . ARG A 1 253 ? 59.674 29.007 71.910 1.00 47.85 414 ARG A CA 1
ATOM 1933 C C . ARG A 1 253 ? 60.618 27.867 71.506 1.00 49.09 414 ARG A C 1
ATOM 1934 O O . ARG A 1 253 ? 60.201 26.708 71.470 1.00 50.58 414 ARG A O 1
ATOM 1942 N N . LEU A 1 254 ? 61.869 28.199 71.176 1.00 48.80 415 LEU A N 1
ATOM 1943 C CA . LEU A 1 254 ? 62.931 27.213 71.002 1.00 50.47 415 LEU A CA 1
ATOM 1944 C C . LEU A 1 254 ? 63.414 26.733 72.363 1.00 50.93 415 LEU A C 1
ATOM 1945 O O . LEU A 1 254 ? 63.665 27.533 73.245 1.00 55.75 415 LEU A O 1
ATOM 1950 N N . ASP A 1 255 ? 63.566 25.432 72.541 1.00 53.77 416 ASP A N 1
ATOM 1951 C CA . ASP A 1 255 ? 64.255 24.916 73.737 1.00 53.91 416 ASP A CA 1
ATOM 1952 C C . ASP A 1 255 ? 65.759 25.203 73.579 1.00 51.85 416 ASP A C 1
ATOM 1953 O O . ASP A 1 255 ? 66.177 25.833 72.594 1.00 51.25 416 ASP A O 1
ATOM 1958 N N . SER A 1 256 ? 66.573 24.758 74.530 1.00 49.25 417 SER A N 1
ATOM 1959 C CA . SER A 1 256 ? 68.024 24.941 74.416 1.00 47.72 417 SER A CA 1
ATOM 1960 C C . SER A 1 256 ? 68.630 24.031 73.340 1.00 45.67 417 SER A C 1
ATOM 1961 O O . SER A 1 256 ? 69.673 24.365 72.779 1.00 45.94 417 SER A O 1
ATOM 1964 N N . ASP A 1 257 ? 68.001 22.885 73.057 1.00 43.32 418 ASP A N 1
ATOM 1965 C CA . ASP A 1 257 ? 68.416 22.050 71.913 1.00 42.29 418 ASP A CA 1
ATOM 1966 C C . ASP A 1 257 ? 68.154 22.769 70.578 1.00 37.29 418 ASP A C 1
ATOM 1967 O O . ASP A 1 257 ? 69.020 22.819 69.722 1.00 34.37 418 ASP A O 1
ATOM 1972 N N . GLY A 1 258 ? 66.945 23.300 70.430 1.00 37.08 419 GLY A N 1
ATOM 1973 C CA . GLY A 1 258 ? 66.538 24.085 69.266 1.00 41.05 419 GLY A CA 1
ATOM 1974 C C . GLY A 1 258 ? 67.464 25.251 68.995 1.00 41.69 419 GLY A C 1
ATOM 1975 O O . GLY A 1 258 ? 67.957 25.398 67.886 1.00 39.90 419 GLY A O 1
ATOM 1976 N N . ALA A 1 259 ? 67.720 26.061 70.024 1.00 43.29 420 ALA A N 1
ATOM 1977 C CA . ALA A 1 259 ? 68.640 27.194 69.907 1.00 43.35 420 ALA A CA 1
ATOM 1978 C C . ALA A 1 259 ? 70.051 26.730 69.574 1.00 40.41 420 ALA A C 1
ATOM 1979 O O . ALA A 1 259 ? 70.745 27.353 68.779 1.00 43.33 420 ALA A O 1
ATOM 1981 N N . ASP A 1 260 ? 70.467 25.623 70.168 1.00 39.48 421 ASP A N 1
ATOM 1982 C CA . ASP A 1 260 ? 71.771 25.042 69.846 1.00 39.09 421 ASP A CA 1
ATOM 1983 C C . ASP A 1 260 ? 71.865 24.591 68.381 1.00 38.91 421 ASP A C 1
ATOM 1984 O O . ASP A 1 260 ? 72.917 24.728 67.749 1.00 38.94 421 ASP A O 1
ATOM 1989 N N . LEU A 1 261 ? 70.777 24.027 67.854 1.00 38.11 422 LEU A N 1
ATOM 1990 C CA . LEU A 1 261 ? 70.731 23.628 66.444 1.00 38.20 422 LEU A CA 1
ATOM 1991 C C . LEU A 1 261 ? 70.782 24.857 65.527 1.00 34.51 422 LEU A C 1
ATOM 1992 O O . LEU A 1 261 ? 71.519 24.860 64.553 1.00 33.83 422 LEU A O 1
ATOM 1997 N N . LEU A 1 262 ? 69.995 25.874 65.861 1.00 33.30 423 LEU A N 1
ATOM 1998 C CA . LEU A 1 262 ? 69.964 27.132 65.123 1.00 34.52 423 LEU A CA 1
ATOM 1999 C C . LEU A 1 262 ? 71.353 27.755 64.997 1.00 36.66 423 LEU A C 1
ATOM 2000 O O . LEU A 1 262 ? 71.751 28.158 63.906 1.00 36.60 423 LEU A O 1
ATOM 2005 N N . THR A 1 263 ? 72.089 27.795 66.109 1.00 37.89 424 THR A N 1
ATOM 2006 C CA . THR A 1 263 ? 73.435 28.365 66.150 1.00 35.65 424 THR A CA 1
ATOM 2007 C C . THR A 1 263 ? 74.397 27.578 65.269 1.00 36.27 424 THR A C 1
ATOM 2008 O O . THR A 1 263 ? 75.280 28.149 64.647 1.00 36.64 424 THR A O 1
ATOM 2012 N N . LYS A 1 264 ? 74.226 26.266 65.217 1.00 37.67 425 LYS A N 1
ATOM 2013 C CA . LYS A 1 264 ? 75.046 25.437 64.347 1.00 39.30 425 LYS A CA 1
ATOM 2014 C C . LYS A 1 264 ? 74.702 25.616 62.862 1.00 38.87 425 LYS A C 1
ATOM 2015 O O . LYS A 1 264 ? 75.565 25.422 62.009 1.00 35.74 425 LYS A O 1
ATOM 2021 N N . LEU A 1 265 ? 73.456 25.999 62.566 1.00 38.51 426 LEU A N 1
ATOM 2022 C CA . LEU A 1 265 ? 73.053 26.326 61.192 1.00 37.42 426 LEU A CA 1
ATOM 2023 C C . LEU A 1 265 ? 73.577 27.685 60.771 1.00 36.48 426 LEU A C 1
ATOM 2024 O O . LEU A 1 265 ? 74.093 27.825 59.663 1.00 40.07 426 LEU A O 1
ATOM 2029 N N . LEU A 1 266 ? 73.479 28.673 61.658 1.00 35.54 427 LEU A N 1
ATOM 2030 C CA . LEU A 1 266 ? 73.836 30.054 61.328 1.00 35.42 427 LEU A CA 1
ATOM 2031 C C . LEU A 1 266 ? 75.316 30.420 61.567 1.00 37.77 427 LEU A C 1
ATOM 2032 O O . LEU A 1 266 ? 75.615 31.440 62.201 1.00 35.05 427 LEU A O 1
ATOM 2037 N N . GLN A 1 267 ? 76.229 29.609 61.024 1.00 40.72 428 GLN A N 1
ATOM 2038 C CA . GLN A 1 267 ? 77.666 29.936 61.002 1.00 45.96 428 GLN A CA 1
ATOM 2039 C C . GLN A 1 267 ? 78.006 30.833 59.811 1.00 49.90 428 GLN A C 1
ATOM 2040 O O . GLN A 1 267 ? 77.595 30.537 58.685 1.00 51.82 428 GLN A O 1
ATOM 2046 N N . PHE A 1 268 ? 78.786 31.893 60.052 1.00 49.55 429 PHE A N 1
ATOM 2047 C CA . PHE A 1 268 ? 79.180 32.852 59.005 1.00 50.31 429 PHE A CA 1
ATOM 2048 C C . PHE A 1 268 ? 79.622 32.182 57.725 1.00 52.06 429 PHE A C 1
ATOM 2049 O O . PHE A 1 268 ? 79.223 32.619 56.649 1.00 54.18 429 PHE A O 1
ATOM 2057 N N . GLU A 1 269 ? 80.432 31.128 57.854 1.00 55.15 430 GLU A N 1
ATOM 2058 C CA . GLU A 1 269 ? 81.015 30.409 56.718 1.00 60.69 430 GLU A CA 1
ATOM 2059 C C . GLU A 1 269 ? 80.427 29.005 56.546 1.00 59.88 430 GLU A C 1
ATOM 2060 O O . GLU A 1 269 ? 80.248 28.266 57.518 1.00 58.77 430 GLU A O 1
ATOM 2066 N N . GLY A 1 270 ? 80.170 28.635 55.294 1.00 56.31 431 GLY A N 1
ATOM 2067 C CA . GLY A 1 270 ? 79.543 27.360 54.964 1.00 54.64 431 GLY A CA 1
ATOM 2068 C C . GLY A 1 270 ? 80.303 26.130 55.396 1.00 54.12 431 GLY A C 1
ATOM 2069 O O . GLY A 1 270 ? 79.687 25.140 55.792 1.00 53.47 431 GLY A O 1
ATOM 2070 N N . ARG A 1 271 ? 81.637 26.201 55.334 1.00 53.07 432 ARG A N 1
ATOM 2071 C CA . ARG A 1 271 ? 82.536 25.132 55.809 1.00 50.85 432 ARG A CA 1
ATOM 2072 C C . ARG A 1 271 ? 82.180 24.587 57.196 1.00 49.30 432 ARG A C 1
ATOM 2073 O O . ARG A 1 271 ? 82.333 23.394 57.441 1.00 53.67 432 ARG A O 1
ATOM 2075 N N . ASN A 1 272 ? 81.682 25.463 58.071 1.00 46.80 433 ASN A N 1
ATOM 2076 C CA . ASN A 1 272 ? 81.446 25.155 59.473 1.00 48.13 433 ASN A CA 1
ATOM 2077 C C . ASN A 1 272 ? 80.001 24.890 59.897 1.00 49.15 433 ASN A C 1
ATOM 2078 O O . ASN A 1 272 ? 79.769 24.519 61.043 1.00 45.45 433 ASN A O 1
ATOM 2083 N N . ARG A 1 273 ? 79.042 25.056 58.986 1.00 49.69 434 ARG A N 1
ATOM 2084 C CA . ARG A 1 273 ? 77.632 24.815 59.300 1.00 45.07 434 ARG A CA 1
ATOM 2085 C C . ARG A 1 273 ? 77.377 23.341 59.443 1.00 42.78 434 ARG A C 1
ATOM 2086 O O . ARG A 1 273 ? 77.978 22.537 58.742 1.00 47.32 434 ARG A O 1
ATOM 2094 N N . ILE A 1 274 ? 76.490 22.977 60.360 1.00 41.80 435 ILE A N 1
ATOM 2095 C CA . ILE A 1 274 ? 76.026 21.594 60.451 1.00 39.81 435 ILE A CA 1
ATOM 2096 C C . ILE A 1 274 ? 75.306 21.190 59.150 1.00 39.13 435 ILE A C 1
ATOM 2097 O O . ILE A 1 274 ? 74.528 21.972 58.592 1.00 39.20 435 ILE A O 1
ATOM 2102 N N . SER A 1 275 ? 75.602 19.987 58.660 1.00 39.05 436 SER A N 1
ATOM 2103 C CA . SER A 1 275 ? 75.007 19.471 57.428 1.00 38.12 436 SER A CA 1
ATOM 2104 C C . SER A 1 275 ? 73.558 19.060 57.684 1.00 37.81 436 SER A C 1
ATOM 2105 O O . SER A 1 275 ? 73.106 19.050 58.827 1.00 35.88 436 SER A O 1
ATOM 2108 N N . ALA A 1 276 ? 72.831 18.747 56.610 1.00 37.47 437 ALA A N 1
ATOM 2109 C CA . ALA A 1 276 ? 71.436 18.326 56.724 1.00 37.40 437 ALA A CA 1
ATOM 2110 C C . ALA A 1 276 ? 71.350 16.980 57.440 1.00 36.67 437 ALA A C 1
ATOM 2111 O O . ALA A 1 276 ? 70.535 16.820 58.330 1.00 34.02 437 ALA A O 1
ATOM 2113 N N . GLU A 1 277 ? 72.207 16.038 57.046 1.00 41.35 438 GLU A N 1
ATOM 2114 C CA . GLU A 1 277 ? 72.283 14.710 57.673 1.00 45.51 438 GLU A CA 1
ATOM 2115 C C . GLU A 1 277 ? 72.623 14.798 59.166 1.00 44.37 438 GLU A C 1
ATOM 2116 O O . GLU A 1 277 ? 71.917 14.230 59.993 1.00 41.24 438 GLU A O 1
ATOM 2122 N N . ASP A 1 278 ? 73.670 15.544 59.505 1.00 43.65 439 ASP A N 1
ATOM 2123 C CA . ASP A 1 278 ? 74.045 15.716 60.910 1.00 44.64 439 ASP A CA 1
ATOM 2124 C C . ASP A 1 278 ? 72.960 16.430 61.696 1.00 44.01 439 ASP A C 1
ATOM 2125 O O . ASP A 1 278 ? 72.678 16.061 62.846 1.00 44.82 439 ASP A O 1
ATOM 2130 N N . ALA A 1 279 ? 72.342 17.437 61.080 1.00 40.53 440 ALA A N 1
ATOM 2131 C CA . ALA A 1 279 ? 71.258 18.158 61.731 1.00 36.64 440 ALA A CA 1
ATOM 2132 C C . ALA A 1 279 ? 70.085 17.261 62.087 1.00 36.04 440 ALA A C 1
ATOM 2133 O O . ALA A 1 279 ? 69.448 17.474 63.116 1.00 35.49 440 ALA A O 1
ATOM 2135 N N . MET A 1 280 ? 69.801 16.252 61.263 1.00 36.43 441 MET A N 1
ATOM 2136 C CA . MET A 1 280 ? 68.733 15.293 61.589 1.00 38.17 441 MET A CA 1
ATOM 2137 C C . MET A 1 280 ? 69.045 14.427 62.824 1.00 37.26 441 MET A C 1
ATOM 2138 O O . MET A 1 280 ? 68.126 13.972 63.517 1.00 32.97 441 MET A O 1
ATOM 2143 N N . LYS A 1 281 ? 70.329 14.200 63.080 1.00 39.61 442 LYS A N 1
ATOM 2144 C CA . LYS A 1 281 ? 70.789 13.485 64.281 1.00 42.56 442 LYS A CA 1
ATOM 2145 C C . LYS A 1 281 ? 70.925 14.369 65.533 1.00 42.71 442 LYS A C 1
ATOM 2146 O O . LYS A 1 281 ? 71.231 13.868 66.609 1.00 44.01 442 LYS A O 1
ATOM 2152 N N . HIS A 1 282 ? 70.689 15.666 65.403 1.00 41.05 443 HIS A N 1
ATOM 2153 C CA . HIS A 1 282 ? 70.780 16.582 66.532 1.00 41.61 443 HIS A CA 1
ATOM 2154 C C . HIS A 1 282 ? 69.688 16.287 67.603 1.00 41.58 443 HIS A C 1
ATOM 2155 O O . HIS A 1 282 ? 68.546 15.962 67.235 1.00 41.65 443 HIS A O 1
ATOM 2162 N N . PRO A 1 283 ? 70.035 16.398 68.917 1.00 39.41 444 PRO A N 1
ATOM 2163 C CA . PRO A 1 283 ? 69.131 16.041 70.026 1.00 39.20 444 PRO A CA 1
ATOM 2164 C C . PRO A 1 283 ? 67.779 16.714 70.017 1.00 38.96 444 PRO A C 1
ATOM 2165 O O . PRO A 1 283 ? 66.811 16.156 70.536 1.00 42.62 444 PRO A O 1
ATOM 2169 N N . PHE A 1 284 ? 67.714 17.917 69.463 1.00 36.63 445 PHE A N 1
ATOM 2170 C CA . PHE A 1 284 ? 66.448 18.568 69.147 1.00 35.90 445 PHE A CA 1
ATOM 2171 C C . PHE A 1 284 ? 65.370 17.612 68.630 1.00 34.64 445 PHE A C 1
ATOM 2172 O O . PHE A 1 284 ? 64.212 17.768 68.986 1.00 35.63 445 PHE A O 1
ATOM 2180 N N . PHE A 1 285 ? 65.758 16.631 67.815 1.00 35.93 446 PHE A N 1
ATOM 2181 C CA . PHE A 1 285 ? 64.814 15.653 67.215 1.00 38.66 446 PHE A CA 1
ATOM 2182 C C . PHE A 1 285 ? 64.745 14.303 67.941 1.00 41.03 446 PHE A C 1
ATOM 2183 O O . PHE A 1 285 ? 64.178 13.345 67.414 1.00 42.82 446 PHE A O 1
ATOM 2191 N N . LEU A 1 286 ? 65.310 14.216 69.141 1.00 42.68 447 LEU A N 1
ATOM 2192 C CA . LEU A 1 286 ? 65.381 12.947 69.858 1.00 43.43 447 LEU A CA 1
ATOM 2193 C C . LEU A 1 286 ? 63.960 12.492 70.241 1.00 40.93 447 LEU A C 1
ATOM 2194 O O . LEU A 1 286 ? 63.649 11.308 70.168 1.00 42.72 447 LEU A O 1
ATOM 2199 N N . SER A 1 287 ? 63.088 13.447 70.562 1.00 39.07 448 SER A N 1
ATOM 2200 C CA . SER A 1 28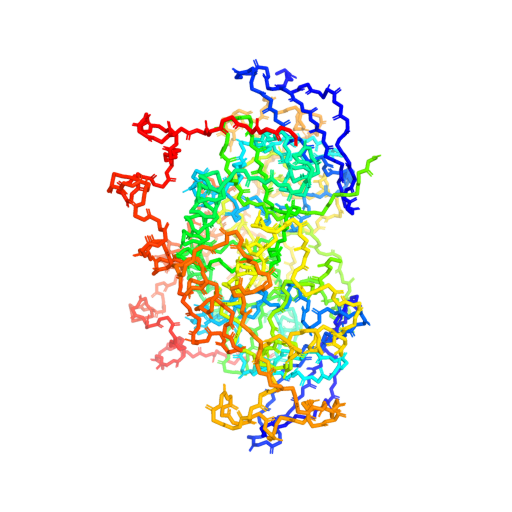7 ? 61.661 13.177 70.801 1.00 38.17 448 SER A CA 1
ATOM 2201 C C . SER A 1 287 ? 60.914 12.431 69.680 1.00 39.45 448 SER A C 1
ATOM 2202 O O . SER A 1 287 ? 59.834 11.893 69.927 1.00 39.19 448 SER A O 1
ATOM 2205 N N . LEU A 1 288 ? 61.426 12.472 68.448 1.00 40.60 449 LEU A N 1
ATOM 2206 C CA . LEU A 1 288 ? 60.772 11.811 67.313 1.00 41.96 449 LEU A CA 1
ATOM 2207 C C . LEU A 1 288 ? 61.198 10.337 67.157 1.00 42.72 449 LEU A C 1
ATOM 2208 O O . LEU A 1 288 ? 60.658 9.642 66.315 1.00 40.61 449 LEU A O 1
ATOM 2213 N N . GLY A 1 289 ? 62.173 9.874 67.943 1.00 44.89 450 GLY A N 1
ATOM 2214 C CA . GLY A 1 289 ? 62.466 8.449 68.048 1.00 44.30 450 GLY A CA 1
ATOM 2215 C C . GLY A 1 289 ? 63.512 7.968 67.071 1.00 46.39 450 GLY A C 1
ATOM 2216 O O . GLY A 1 289 ? 64.032 8.739 66.261 1.00 46.94 450 GLY A O 1
ATOM 2217 N N . GLU A 1 290 ? 63.799 6.671 67.150 1.00 49.69 451 GLU A N 1
ATOM 2218 C CA . GLU A 1 290 ? 64.835 6.023 66.326 1.00 52.72 451 GLU A CA 1
ATOM 2219 C C . GLU A 1 290 ? 64.349 5.600 64.938 1.00 50.63 451 GLU A C 1
ATOM 2220 O O . GLU A 1 290 ? 65.159 5.509 64.010 1.00 52.57 451 GLU A O 1
ATOM 2226 N N . ARG A 1 291 ? 63.049 5.325 64.801 1.00 47.36 452 ARG A N 1
ATOM 2227 C CA . ARG A 1 291 ? 62.504 4.732 63.567 1.00 46.27 452 ARG A CA 1
ATOM 2228 C C . ARG A 1 291 ? 62.560 5.683 62.359 1.00 45.11 452 ARG A C 1
ATOM 2229 O O . ARG A 1 291 ? 62.939 5.273 61.258 1.00 43.91 452 ARG A O 1
ATOM 2237 N N . ILE A 1 292 ? 62.239 6.956 62.602 1.00 45.18 453 ILE A N 1
ATOM 2238 C CA . ILE A 1 292 ? 62.225 8.002 61.572 1.00 43.86 453 ILE A CA 1
ATOM 2239 C C . ILE A 1 292 ? 63.537 8.105 60.774 1.00 43.59 453 ILE A C 1
ATOM 2240 O O . ILE A 1 292 ? 63.504 8.400 59.577 1.00 40.89 453 ILE A O 1
ATOM 2245 N N . HIS A 1 293 ? 64.669 7.827 61.425 1.00 42.51 454 HIS A N 1
ATOM 2246 C CA . HIS A 1 293 ? 65.981 7.866 60.764 1.00 44.46 454 HIS A CA 1
ATOM 2247 C C . HIS A 1 293 ? 66.256 6.721 59.796 1.00 43.44 454 HIS A C 1
ATOM 2248 O O . HIS A 1 293 ? 67.229 6.785 59.045 1.00 41.99 454 HIS A O 1
ATOM 2255 N N . LYS A 1 294 ? 65.443 5.669 59.824 1.00 42.51 455 LYS A N 1
ATOM 2256 C CA . LYS A 1 294 ? 65.676 4.525 58.946 1.00 43.18 455 LYS A CA 1
ATOM 2257 C C . LYS A 1 294 ? 64.580 4.388 57.894 1.00 43.12 455 LYS A C 1
ATOM 2258 O O . LYS A 1 294 ? 64.525 3.376 57.190 1.00 45.06 455 LYS A O 1
ATOM 2262 N N . LEU A 1 295 ? 63.729 5.412 57.755 1.00 41.92 456 LEU A N 1
ATOM 2263 C CA . LEU A 1 295 ? 62.622 5.366 56.792 1.00 39.93 456 LEU A CA 1
ATOM 2264 C C . LEU A 1 295 ? 63.192 5.382 55.378 1.00 37.80 456 LEU A C 1
ATOM 2265 O O . LEU A 1 295 ? 64.222 6.019 55.148 1.00 35.82 456 LEU A O 1
ATOM 2270 N N . PRO A 1 296 ? 62.534 4.675 54.434 1.00 34.35 457 PRO A N 1
ATOM 2271 C CA . PRO A 1 296 ? 62.883 4.841 53.028 1.00 34.96 457 PRO A CA 1
ATOM 2272 C C . PRO A 1 296 ? 62.678 6.297 52.574 1.00 36.76 457 PRO A C 1
ATOM 2273 O O . PRO A 1 296 ? 61.745 6.964 53.042 1.00 38.35 457 PRO A O 1
ATOM 2277 N N . ASP A 1 297 ? 63.537 6.764 51.673 1.00 33.62 458 ASP A N 1
ATOM 2278 C CA . ASP A 1 297 ? 63.374 8.047 51.000 1.00 33.16 458 ASP A CA 1
ATOM 2279 C C . ASP A 1 297 ? 61.943 8.372 50.591 1.00 32.73 458 ASP A C 1
ATOM 2280 O O . ASP A 1 297 ? 61.505 9.521 50.724 1.00 32.66 458 ASP A O 1
ATOM 2285 N N . THR A 1 298 ? 61.223 7.363 50.106 1.00 30.30 459 THR A N 1
ATOM 2286 C CA . THR A 1 298 ? 59.905 7.554 49.497 1.00 28.32 459 THR A CA 1
ATOM 2287 C C . THR A 1 298 ? 58.746 7.415 50.475 1.00 27.15 459 THR A C 1
ATOM 2288 O O . THR A 1 298 ? 57.584 7.489 50.072 1.00 25.44 459 THR A O 1
ATOM 2292 N N . THR A 1 299 ? 59.046 7.205 51.753 1.00 28.20 460 THR A N 1
ATOM 2293 C CA . THR A 1 299 ? 58.003 7.006 52.752 1.00 28.41 460 THR A CA 1
ATOM 2294 C C . THR A 1 299 ? 57.749 8.298 53.528 1.00 27.52 460 THR A C 1
ATOM 2295 O O . THR A 1 299 ? 58.683 8.948 53.960 1.00 26.08 460 THR A O 1
ATOM 2299 N N . SER A 1 300 ? 56.479 8.629 53.723 1.00 27.10 461 SER A N 1
ATOM 2300 C CA . SER A 1 300 ? 56.086 9.724 54.604 1.00 27.83 461 SER A CA 1
ATOM 2301 C C . SER A 1 300 ? 56.550 9.440 56.037 1.00 29.24 461 SER A C 1
ATOM 2302 O O . SER A 1 300 ? 56.512 8.281 56.488 1.00 27.95 461 SER A O 1
ATOM 2305 N N . ILE A 1 301 ? 57.008 10.480 56.746 1.00 28.05 462 ILE A N 1
ATOM 2306 C CA . ILE A 1 301 ? 57.302 10.344 58.171 1.00 28.52 462 ILE A CA 1
ATOM 2307 C C . ILE A 1 301 ? 56.033 10.043 58.963 1.00 28.95 462 ILE A C 1
ATOM 2308 O O . ILE A 1 301 ? 56.126 9.504 60.060 1.00 30.65 462 ILE A O 1
ATOM 2313 N N . PHE A 1 302 ? 54.868 10.355 58.395 1.00 29.51 463 PHE A N 1
ATOM 2314 C CA . PHE A 1 302 ? 53.580 10.058 59.025 1.00 32.33 463 PHE A CA 1
ATOM 2315 C C . PHE A 1 302 ? 53.157 8.598 58.947 1.00 36.62 463 PHE A C 1
ATOM 2316 O O . PHE A 1 302 ? 52.188 8.200 59.594 1.00 41.42 463 PHE A O 1
ATOM 2324 N N . ALA A 1 303 ? 53.882 7.790 58.178 1.00 39.17 464 ALA A N 1
ATOM 2325 C CA . ALA A 1 303 ? 53.692 6.346 58.218 1.00 40.33 464 ALA A CA 1
ATOM 2326 C C . ALA A 1 303 ? 53.956 5.766 59.612 1.00 40.17 464 ALA A C 1
ATOM 2327 O O . ALA A 1 303 ? 53.448 4.703 59.917 1.00 43.66 464 ALA A O 1
ATOM 2329 N N . LEU A 1 304 ? 54.730 6.460 60.449 1.00 41.64 465 LEU A N 1
ATOM 2330 C CA . LEU A 1 304 ? 55.134 5.937 61.750 1.00 41.88 465 LEU A CA 1
ATOM 2331 C C . LEU A 1 304 ? 54.103 5.937 62.894 1.00 48.92 465 LEU A C 1
ATOM 2332 O O . LEU A 1 304 ? 54.331 5.248 63.892 1.00 52.64 465 LEU A O 1
ATOM 2337 N N . LYS A 1 305 ? 52.979 6.650 62.788 1.00 55.37 466 LYS A N 1
ATOM 2338 C CA . LYS A 1 305 ? 51.895 6.581 63.841 1.00 53.54 466 LYS A CA 1
ATOM 2339 C C . LYS A 1 305 ? 52.262 7.229 65.189 1.00 47.40 466 LYS A C 1
ATOM 2340 O O . LYS A 1 305 ? 51.432 7.928 65.753 1.00 46.54 466 LYS A O 1
ATOM 2344 N N . GLU A 1 306 ? 53.473 6.985 65.700 1.00 41.52 467 GLU A N 1
ATOM 2345 C CA . GLU A 1 306 ? 54.087 7.882 66.687 1.00 44.08 467 GLU A CA 1
ATOM 2346 C C . GLU A 1 306 ? 54.486 9.271 66.127 1.00 44.95 467 GLU A C 1
ATOM 2347 O O . GLU A 1 306 ? 55.037 10.092 66.865 1.00 43.30 467 GLU A O 1
ATOM 2353 N N . ILE A 1 307 ? 54.283 9.495 64.829 1.00 42.74 468 ILE A N 1
ATOM 2354 C CA . ILE A 1 307 ? 54.452 10.790 64.213 1.00 39.44 468 ILE A CA 1
ATOM 2355 C C . ILE A 1 307 ? 53.033 11.210 63.859 1.00 40.18 468 ILE A C 1
ATOM 2356 O O . ILE A 1 307 ? 52.381 10.570 63.039 1.00 42.61 468 ILE A O 1
ATOM 2361 N N . GLN A 1 308 ? 52.550 12.259 64.522 1.00 38.66 469 GLN A N 1
ATOM 2362 C CA . GLN A 1 308 ? 51.244 12.839 64.234 1.00 41.08 469 GLN A CA 1
ATOM 2363 C C . GLN A 1 308 ? 51.311 14.354 64.313 1.00 36.15 469 GLN A C 1
ATOM 2364 O O . GLN A 1 308 ? 52.047 14.916 65.120 1.00 32.32 469 GLN A O 1
ATOM 2370 N N . LEU A 1 309 ? 50.524 14.988 63.457 1.00 35.20 470 LEU A N 1
ATOM 2371 C CA . LEU A 1 309 ? 50.361 16.412 63.445 1.00 36.70 470 LEU A CA 1
ATOM 2372 C C . LEU A 1 309 ? 49.503 16.808 64.643 1.00 38.54 470 LEU A C 1
ATOM 2373 O O . LEU A 1 309 ? 48.471 16.208 64.884 1.00 43.59 470 LEU A O 1
ATOM 2378 N N . GLN A 1 310 ? 49.939 17.799 65.405 1.00 41.95 471 GLN A N 1
ATOM 2379 C CA . GLN A 1 310 ? 49.122 18.351 66.500 1.00 43.31 471 GLN A CA 1
ATOM 2380 C C . GLN A 1 310 ? 48.111 19.347 65.972 1.00 43.19 471 GLN A C 1
ATOM 2381 O O . GLN A 1 310 ? 48.419 20.137 65.072 1.00 46.36 471 GLN A O 1
ATOM 2387 N N . LYS A 1 311 ? 46.911 19.332 66.545 1.00 43.64 472 LYS A N 1
ATOM 2388 C CA . LYS A 1 311 ? 45.896 20.315 66.208 1.00 44.00 472 LYS A CA 1
ATOM 2389 C C . LYS A 1 311 ? 46.477 21.699 66.390 1.00 41.33 472 LYS A C 1
ATOM 2390 O O . LYS A 1 311 ? 47.237 21.971 67.315 1.00 42.06 472 LYS A O 1
ATOM 2392 N N . GLU A 1 312 ? 46.117 22.566 65.471 1.00 43.79 473 GLU A N 1
ATOM 2393 C CA . GLU A 1 312 ? 46.592 23.930 65.453 1.00 47.10 473 GLU A CA 1
ATOM 2394 C C . GLU A 1 312 ? 45.480 24.796 66.061 1.00 49.18 473 GLU A C 1
ATOM 2395 O O . GLU A 1 312 ? 44.304 24.438 65.984 1.00 51.28 473 GLU A O 1
ATOM 2401 N N . ALA A 1 313 ? 45.847 25.910 66.690 1.00 52.02 474 ALA A N 1
ATOM 2402 C CA . ALA A 1 313 ? 44.857 26.785 67.340 1.00 53.13 474 ALA A CA 1
ATOM 2403 C C . ALA A 1 313 ? 43.943 27.472 66.322 1.00 54.58 474 ALA A C 1
ATOM 2404 O O . ALA A 1 313 ? 44.408 27.973 65.302 1.00 54.85 474 ALA A O 1
ATOM 2406 N N . MET B 1 1 ? 95.808 40.603 44.257 1.00 88.92 162 MET B N 1
ATOM 2407 C CA . MET B 1 1 ? 95.919 41.977 43.662 1.00 84.45 162 MET B CA 1
ATOM 2408 C C . MET B 1 1 ? 94.952 42.130 42.485 1.00 81.50 162 MET B C 1
ATOM 2409 O O . MET B 1 1 ? 94.076 42.996 42.493 1.00 76.40 162 MET B O 1
ATOM 2411 N N . GLU B 1 2 ? 95.119 41.259 41.493 1.00 76.77 163 GLU B N 1
ATOM 2412 C CA . GLU B 1 2 ? 94.305 41.245 40.276 1.00 67.62 163 GLU B CA 1
ATOM 2413 C C . GLU B 1 2 ? 94.799 40.116 39.416 1.00 59.29 163 GLU B C 1
ATOM 2414 O O . GLU B 1 2 ? 95.929 40.165 38.941 1.00 58.69 163 GLU B O 1
ATOM 2420 N N . THR B 1 3 ? 93.948 39.131 39.168 1.00 51.03 164 THR B N 1
ATOM 2421 C CA . THR B 1 3 ? 94.427 37.847 38.683 1.00 46.09 164 THR B CA 1
ATOM 2422 C C . THR B 1 3 ? 94.216 37.587 37.190 1.00 40.39 164 THR B C 1
ATOM 2423 O O . THR B 1 3 ? 94.924 36.779 36.624 1.00 38.17 164 THR B O 1
ATOM 2427 N N . TYR B 1 4 ? 93.279 38.283 36.546 1.00 40.57 165 TYR B N 1
ATOM 2428 C CA . TYR B 1 4 ? 92.996 38.080 35.119 1.00 37.80 165 TYR B CA 1
ATOM 2429 C C . TYR B 1 4 ? 93.056 39.384 34.329 1.00 40.26 165 TYR B C 1
ATOM 2430 O O . TYR B 1 4 ? 92.702 40.447 34.856 1.00 43.16 165 TYR B O 1
ATOM 2439 N N . ILE B 1 5 ? 93.519 39.298 33.079 1.00 39.93 166 ILE B N 1
ATOM 2440 C CA . ILE B 1 5 ? 93.516 40.440 32.135 1.00 41.18 166 ILE B CA 1
ATOM 2441 C C . ILE B 1 5 ? 92.512 40.169 31.025 1.00 37.73 166 ILE B C 1
ATOM 2442 O O . ILE B 1 5 ? 92.428 39.045 30.540 1.00 32.77 166 ILE B O 1
ATOM 2447 N N . LYS B 1 6 ? 91.769 41.198 30.618 1.00 38.76 167 LYS B N 1
ATOM 2448 C CA . LYS B 1 6 ? 90.888 41.117 29.450 1.00 40.11 167 LYS B CA 1
ATOM 2449 C C . LYS B 1 6 ? 91.728 41.424 28.230 1.00 40.20 167 LYS B C 1
ATOM 2450 O O . LYS B 1 6 ? 92.529 42.354 28.261 1.00 41.15 167 LYS B O 1
ATOM 2456 N N . LEU B 1 7 ? 91.555 40.626 27.175 1.00 39.71 168 LEU B N 1
ATOM 2457 C CA . LEU B 1 7 ? 92.313 40.779 25.931 1.00 39.32 168 LEU B CA 1
ATOM 2458 C C . LEU B 1 7 ? 91.424 41.235 24.784 1.00 39.55 168 LEU B C 1
ATOM 2459 O O . LEU B 1 7 ? 91.827 42.104 24.016 1.00 42.78 168 LEU B O 1
ATOM 2464 N N . ASP B 1 8 ? 90.244 40.643 24.650 1.00 38.83 169 ASP B N 1
ATOM 2465 C CA . ASP B 1 8 ? 89.239 41.136 23.720 1.00 42.77 169 ASP B CA 1
ATOM 2466 C C . ASP B 1 8 ? 87.873 40.519 23.977 1.00 40.13 169 ASP B C 1
ATOM 2467 O O . ASP B 1 8 ? 87.749 39.530 24.696 1.00 39.76 169 ASP B O 1
ATOM 2472 N N . LYS B 1 9 ? 86.85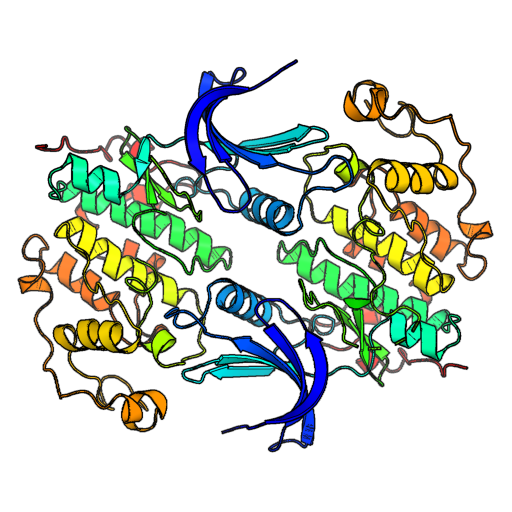3 41.157 23.422 1.00 38.11 170 LYS B N 1
ATOM 2473 C CA . LYS B 1 9 ? 85.473 40.793 23.678 1.00 38.50 170 LYS B CA 1
ATOM 2474 C C . LYS B 1 9 ? 85.105 39.715 22.681 1.00 38.43 170 LYS B C 1
ATOM 2475 O O . LYS B 1 9 ? 85.323 39.883 21.482 1.00 37.68 170 LYS B O 1
ATOM 2481 N N . LEU B 1 10 ? 84.562 38.605 23.177 1.00 36.24 171 LEU B N 1
ATOM 2482 C CA . LEU B 1 10 ? 84.083 37.535 22.308 1.00 34.99 171 LEU B CA 1
ATOM 2483 C C . LEU B 1 10 ? 82.616 37.729 21.934 1.00 36.63 171 LEU B C 1
ATOM 2484 O O . LEU B 1 10 ? 82.191 37.335 20.842 1.00 37.06 171 LEU B O 1
ATOM 2489 N N . GLY B 1 11 ? 81.832 38.333 22.825 1.00 35.49 172 GLY B N 1
ATOM 2490 C CA . GLY B 1 11 ? 80.424 38.543 22.528 1.00 35.24 172 GLY B CA 1
ATOM 2491 C C . GLY B 1 11 ? 79.579 38.800 23.741 1.00 34.35 172 GLY B C 1
ATOM 2492 O O . GLY B 1 11 ? 80.095 38.908 24.848 1.00 32.26 172 GLY B O 1
ATOM 2493 N N . GLU B 1 12 ? 78.271 38.855 23.511 1.00 36.57 173 GLU B N 1
ATOM 2494 C CA . GLU B 1 12 ? 77.305 39.285 24.505 1.00 40.73 173 GLU B CA 1
ATOM 2495 C C . GLU B 1 12 ? 76.239 38.224 24.618 1.00 40.60 173 GLU B C 1
ATOM 2496 O O . GLU B 1 12 ? 75.664 37.817 23.616 1.00 39.98 173 GLU B O 1
ATOM 2502 N N . GLY B 1 13 ? 75.985 37.784 25.845 1.00 43.00 174 GLY B N 1
ATOM 2503 C CA . GLY B 1 13 ? 74.793 37.015 26.171 1.00 45.43 174 GLY B CA 1
ATOM 2504 C C . GLY B 1 13 ? 73.712 37.938 26.686 1.00 47.22 174 GLY B C 1
ATOM 2505 O O . GLY B 1 13 ? 73.812 39.176 26.583 1.00 46.36 174 GLY B O 1
ATOM 2506 N N . THR B 1 14 ? 72.681 37.333 27.261 1.00 50.05 175 THR B N 1
ATOM 2507 C CA . THR B 1 14 ? 71.537 38.087 27.761 1.00 52.68 175 THR B CA 1
ATOM 2508 C C . THR B 1 14 ? 71.897 38.869 29.016 1.00 53.31 175 THR B C 1
ATOM 2509 O O . THR B 1 14 ? 71.547 40.040 29.133 1.00 54.53 175 THR B O 1
ATOM 2513 N N . TYR B 1 15 ? 72.606 38.218 29.934 1.00 54.26 176 TYR B N 1
ATOM 2514 C CA . TYR B 1 15 ? 72.939 38.813 31.219 1.00 54.64 176 TYR B CA 1
ATOM 2515 C C . TYR B 1 15 ? 74.434 39.042 31.422 1.00 49.99 176 TYR B C 1
ATOM 2516 O O . TYR B 1 15 ? 74.845 39.453 32.507 1.00 51.43 176 TYR B O 1
ATOM 2525 N N . ALA B 1 16 ? 75.255 38.809 30.397 1.00 44.55 177 ALA B N 1
ATOM 2526 C CA . ALA B 1 16 ? 76.710 38.845 30.588 1.00 40.48 177 ALA B CA 1
ATOM 2527 C C . ALA B 1 16 ? 77.476 39.064 29.304 1.00 38.19 177 ALA B C 1
ATOM 2528 O O . ALA B 1 16 ? 76.990 38.755 28.224 1.00 37.38 177 ALA B O 1
ATOM 2530 N N . THR B 1 17 ? 78.682 39.601 29.446 1.00 37.43 178 THR B N 1
ATOM 2531 C CA . THR B 1 17 ? 79.637 39.717 28.347 1.00 38.12 178 THR B CA 1
ATOM 2532 C C . THR B 1 17 ? 80.728 38.668 28.545 1.00 34.89 178 THR B C 1
ATOM 2533 O O . THR B 1 17 ? 81.173 38.443 29.661 1.00 34.50 178 THR B O 1
ATOM 2537 N N . VAL B 1 18 ? 81.146 38.038 27.455 1.00 32.84 179 VAL B N 1
ATOM 2538 C CA . VAL B 1 18 ? 82.201 37.039 27.495 1.00 32.71 179 VAL B CA 1
ATOM 2539 C C . VAL B 1 18 ? 83.449 37.638 26.842 1.00 30.57 179 VAL B C 1
ATOM 2540 O O . VAL B 1 18 ? 83.396 38.086 25.697 1.00 29.34 179 VAL B O 1
ATOM 2544 N N . TYR B 1 19 ? 84.554 37.652 27.588 1.00 29.92 180 TYR B N 1
ATOM 2545 C CA . TYR B 1 19 ? 85.836 38.174 27.111 1.00 29.19 180 TYR B CA 1
ATOM 2546 C C . TYR B 1 19 ? 86.843 37.044 27.035 1.00 29.56 180 TYR B C 1
ATOM 2547 O O . TYR B 1 19 ? 86.819 36.126 27.862 1.00 27.88 180 TYR B O 1
ATOM 2556 N N . LYS B 1 20 ? 87.718 37.105 26.036 1.00 28.67 181 LYS B N 1
ATOM 2557 C CA . LYS B 1 20 ? 88.914 36.286 26.014 1.00 30.52 181 LYS B CA 1
ATOM 2558 C C . LYS B 1 20 ? 89.892 37.018 26.915 1.00 32.31 181 LYS B C 1
ATOM 2559 O O . LYS B 1 20 ? 90.094 38.228 26.766 1.00 32.58 181 LYS B O 1
ATOM 2565 N N . GLY B 1 21 ? 90.477 36.286 27.859 1.00 30.56 182 GLY B N 1
ATOM 2566 C CA . GLY B 1 21 ? 91.421 36.856 28.802 1.00 29.54 182 GLY B CA 1
ATOM 2567 C C . GLY B 1 21 ? 92.622 35.978 29.049 1.00 29.10 182 GLY B C 1
ATOM 2568 O O . GLY B 1 21 ? 92.827 34.985 28.362 1.00 28.30 182 GLY B O 1
ATOM 2569 N N . LYS B 1 22 ? 93.406 36.349 30.049 1.00 29.58 183 LYS B N 1
ATOM 2570 C CA . LYS B 1 22 ? 94.588 35.611 30.417 1.00 31.84 183 LYS B CA 1
ATOM 2571 C C . LYS B 1 22 ? 94.783 35.601 31.917 1.00 31.19 183 LYS B C 1
ATOM 2572 O O . LYS B 1 22 ? 94.699 36.641 32.562 1.00 32.02 183 LYS B O 1
ATOM 2578 N N . SER B 1 23 ? 95.098 34.427 32.452 1.00 29.91 184 SER B N 1
ATOM 2579 C CA . SER B 1 23 ? 95.344 34.271 33.877 1.00 29.67 184 SER B CA 1
ATOM 2580 C C . SER B 1 23 ? 96.788 34.695 34.197 1.00 29.37 184 SER B C 1
ATOM 2581 O O . SER B 1 23 ? 97.738 34.227 33.558 1.00 27.27 184 SER B O 1
ATOM 2584 N N . LYS B 1 24 ? 96.941 35.560 35.196 1.00 28.64 185 LYS B N 1
ATOM 2585 C CA . LYS B 1 24 ? 98.262 35.966 35.680 1.00 31.32 185 LYS B CA 1
ATOM 2586 C C . LYS B 1 24 ? 98.956 34.860 36.500 1.00 32.15 185 LYS B C 1
ATOM 2587 O O . LYS B 1 24 ? 100.171 34.918 36.730 1.00 30.95 185 LYS B O 1
ATOM 2593 N N . LEU B 1 25 ? 98.179 33.864 36.935 1.00 32.38 186 LEU B N 1
ATOM 2594 C CA . LEU B 1 25 ? 98.683 32.757 37.750 1.00 33.67 186 LEU B CA 1
ATOM 2595 C C . LEU B 1 25 ? 99.212 31.588 36.935 1.00 32.17 186 LEU B C 1
ATOM 2596 O O . LEU B 1 25 ? 100.212 30.982 37.321 1.00 30.77 186 LEU B O 1
ATOM 2601 N N . THR B 1 26 ? 98.537 31.273 35.827 1.00 30.42 187 THR B N 1
ATOM 2602 C CA . THR B 1 26 ? 98.916 30.163 34.960 1.00 29.28 187 THR B CA 1
ATOM 2603 C C . THR B 1 26 ? 99.481 30.546 33.598 1.00 29.03 187 THR B C 1
ATOM 2604 O O . THR B 1 26 ? 100.096 29.718 32.950 1.00 30.61 187 THR B O 1
ATOM 2608 N N . ASP B 1 27 ? 99.265 31.788 33.177 1.00 29.92 188 ASP B N 1
ATOM 2609 C CA . ASP B 1 27 ? 99.552 32.269 31.821 1.00 29.77 188 ASP B CA 1
ATOM 2610 C C . ASP B 1 27 ? 98.675 31.643 30.741 1.00 29.03 188 ASP B C 1
ATOM 2611 O O . ASP B 1 27 ? 98.925 31.840 29.564 1.00 30.40 188 ASP B O 1
ATOM 2616 N N . ASN B 1 28 ? 97.645 30.912 31.144 1.00 28.48 189 ASN B N 1
ATOM 2617 C CA . ASN B 1 28 ? 96.723 30.291 30.206 1.00 30.23 189 ASN B CA 1
ATOM 2618 C C . ASN B 1 28 ? 95.685 31.298 29.767 1.00 27.49 189 ASN B C 1
ATOM 2619 O O . ASN B 1 28 ? 95.313 32.184 30.538 1.00 28.07 189 ASN B O 1
ATOM 2624 N N . LEU B 1 29 ? 95.228 31.158 28.528 1.00 25.60 190 LEU B N 1
ATOM 2625 C CA . LEU B 1 29 ? 94.079 31.918 28.063 1.00 24.76 190 LEU B CA 1
ATOM 2626 C C . LEU B 1 29 ? 92.827 31.409 28.759 1.00 23.82 190 LEU B C 1
ATOM 2627 O O . LEU B 1 29 ? 92.694 30.224 29.036 1.00 23.29 190 LEU B O 1
ATOM 2632 N N . VAL B 1 30 ? 91.918 32.316 29.060 1.00 24.68 191 VAL B N 1
ATOM 2633 C CA . VAL B 1 30 ? 90.637 31.972 29.688 1.00 23.96 191 VAL B CA 1
ATOM 2634 C C . VAL B 1 30 ? 89.503 32.709 29.002 1.00 23.96 191 VAL B C 1
ATOM 2635 O O . VAL B 1 30 ? 89.730 33.631 28.206 1.00 23.30 191 VAL B O 1
ATOM 2639 N N . ALA B 1 31 ? 88.284 32.278 29.305 1.00 24.64 192 ALA B N 1
ATOM 2640 C CA . ALA B 1 31 ? 87.077 32.954 28.875 1.00 25.53 192 ALA B CA 1
ATOM 2641 C C . ALA B 1 31 ? 86.386 33.484 30.116 1.00 26.67 192 ALA B C 1
ATOM 2642 O O . ALA B 1 31 ? 85.984 32.704 30.987 1.00 27.77 192 ALA B O 1
ATOM 2644 N N . LEU B 1 32 ? 86.259 34.806 30.197 1.00 26.87 193 LEU B N 1
ATOM 2645 C CA . LEU B 1 32 ? 85.681 35.493 31.341 1.00 27.06 193 LEU B CA 1
ATOM 2646 C C . LEU B 1 32 ? 84.236 35.879 31.066 1.00 29.50 193 LEU B C 1
ATOM 2647 O O . LEU B 1 32 ? 83.977 36.813 30.290 1.00 31.62 193 LEU B O 1
ATOM 2652 N N . LYS B 1 33 ? 83.298 35.174 31.698 1.00 29.40 194 LYS B N 1
ATOM 2653 C CA . LYS B 1 33 ? 81.881 35.500 31.592 1.00 30.53 194 LYS B CA 1
ATOM 2654 C C . LYS B 1 33 ? 81.501 36.469 32.710 1.00 30.26 194 LYS B C 1
ATOM 2655 O O . LYS B 1 33 ? 81.212 36.050 33.808 1.00 31.62 194 LYS B O 1
ATOM 2661 N N . GLU B 1 34 ? 81.497 37.760 32.413 1.00 32.31 195 GLU B N 1
ATOM 2662 C CA . GLU B 1 34 ? 81.233 38.807 33.400 1.00 34.00 195 GLU B CA 1
ATOM 2663 C C . GLU B 1 34 ? 79.747 39.146 33.494 1.00 34.46 195 GLU B C 1
ATOM 2664 O O . GLU B 1 34 ? 79.176 39.663 32.535 1.00 35.27 195 GLU B O 1
ATOM 2670 N N . ILE B 1 35 ? 79.125 38.833 34.633 1.00 34.07 196 ILE B N 1
ATOM 2671 C CA . ILE B 1 35 ? 77.718 39.171 34.881 1.00 36.43 196 ILE B CA 1
ATOM 2672 C C . ILE B 1 35 ? 77.687 40.494 35.643 1.00 37.25 196 ILE B C 1
ATOM 2673 O O . ILE B 1 35 ? 78.207 40.586 36.757 1.00 35.39 196 ILE B O 1
ATOM 2678 N N . ARG B 1 36 ? 77.095 41.518 35.036 1.00 41.06 197 ARG B N 1
ATOM 2679 C CA . ARG B 1 36 ? 76.940 42.816 35.700 1.00 45.33 197 ARG B CA 1
ATOM 2680 C C . ARG B 1 36 ? 75.865 42.664 36.774 1.00 43.80 197 ARG B C 1
ATOM 2681 O O . ARG B 1 36 ? 74.754 42.237 36.476 1.00 40.82 197 ARG B O 1
ATOM 2689 N N . LEU B 1 37 ? 76.239 42.975 38.012 1.00 43.75 198 LEU B N 1
ATOM 2690 C CA . LEU B 1 37 ? 75.338 43.022 39.160 1.00 47.87 198 LEU B CA 1
ATOM 2691 C C . LEU B 1 37 ? 75.131 44.463 39.599 1.00 50.12 198 LEU B C 1
ATOM 2692 O O . LEU B 1 37 ? 76.073 45.262 39.610 1.00 49.21 198 LEU B O 1
ATOM 2697 N N . GLU B 1 38 ? 73.906 44.796 39.987 1.00 54.03 199 GLU B N 1
ATOM 2698 C CA . GLU B 1 38 ? 73.678 46.042 40.722 1.00 55.84 199 GLU B CA 1
ATOM 2699 C C . GLU B 1 38 ? 74.282 45.889 42.138 1.00 55.71 199 GLU B C 1
ATOM 2700 O O . GLU B 1 38 ? 74.256 44.798 42.727 1.00 51.63 199 GLU B O 1
ATOM 2706 N N . HIS B 1 39 ? 74.844 46.979 42.663 1.00 57.25 200 HIS B N 1
ATOM 2707 C CA . HIS B 1 39 ? 75.477 46.987 44.003 1.00 57.36 200 HIS B CA 1
ATOM 2708 C C . HIS B 1 39 ? 74.610 46.367 45.102 1.00 52.22 200 HIS B C 1
ATOM 2709 O O . HIS B 1 39 ? 75.151 45.748 46.028 1.00 49.74 200 HIS B O 1
ATOM 2716 N N . GLU B 1 40 ? 73.283 46.518 44.970 1.00 50.25 201 GLU B N 1
ATOM 2717 C CA . GLU B 1 40 ? 72.298 46.049 45.958 1.00 49.09 201 GLU B CA 1
ATOM 2718 C C . GLU B 1 40 ? 71.842 44.608 45.781 1.00 48.72 201 GLU B C 1
ATOM 2719 O O . GLU B 1 40 ? 71.051 44.124 46.590 1.00 54.69 201 GLU B O 1
ATOM 2725 N N . GLU B 1 41 ? 72.325 43.914 44.761 1.00 48.68 202 GLU B N 1
ATOM 2726 C CA . GLU B 1 41 ? 71.872 42.542 44.497 1.00 52.46 202 GLU B CA 1
ATOM 2727 C C . GLU B 1 41 ? 73.037 41.567 44.638 1.00 49.76 202 GLU B C 1
ATOM 2728 O O . GLU B 1 41 ? 74.209 41.951 44.565 1.00 49.39 202 GLU B O 1
ATOM 2734 N N . GLY B 1 42 ? 72.702 40.313 44.904 1.00 48.14 203 GLY B N 1
ATOM 2735 C CA . GLY B 1 42 ? 73.701 39.256 44.994 1.00 49.27 203 GLY B CA 1
ATOM 2736 C C . GLY B 1 42 ? 73.870 38.592 43.642 1.00 48.61 203 GLY B C 1
ATOM 2737 O O . GLY B 1 42 ? 73.364 39.081 42.615 1.00 43.17 203 GLY B O 1
ATOM 2738 N N . ALA B 1 43 ? 74.580 37.467 43.641 1.00 46.30 204 ALA B N 1
ATOM 2739 C CA . ALA B 1 43 ? 74.645 36.620 42.457 1.00 45.57 204 ALA B CA 1
ATOM 2740 C C . ALA B 1 43 ? 73.213 36.170 42.105 1.00 42.64 204 ALA B C 1
ATOM 2741 O O . ALA B 1 43 ? 72.437 35.873 43.006 1.00 38.45 204 ALA B O 1
ATOM 2743 N N . PRO B 1 44 ? 72.845 36.165 40.807 1.00 43.47 205 PRO B N 1
ATOM 2744 C CA . PRO B 1 44 ? 71.549 35.584 40.446 1.00 44.49 205 PRO B CA 1
ATOM 2745 C C . PRO B 1 44 ? 71.519 34.071 40.691 1.00 44.98 205 PRO B C 1
ATOM 2746 O O . PRO B 1 44 ? 72.584 33.423 40.712 1.00 40.79 205 PRO B O 1
ATOM 2750 N N . CYS B 1 45 ? 70.311 33.533 40.882 1.00 43.56 206 CYS B N 1
ATOM 2751 C CA . CYS B 1 45 ? 70.127 32.098 41.146 1.00 44.79 206 CYS B CA 1
ATOM 2752 C C . CYS B 1 45 ? 70.581 31.219 39.981 1.00 43.27 206 CYS B C 1
ATOM 2753 O O . CYS B 1 45 ? 71.010 30.093 40.197 1.00 39.68 206 CYS B O 1
ATOM 2756 N N . THR B 1 46 ? 70.477 31.737 38.757 1.00 44.07 207 THR B N 1
ATOM 2757 C CA . THR B 1 46 ? 70.969 31.033 37.576 1.00 45.05 207 THR B CA 1
ATOM 2758 C C . THR B 1 46 ? 72.502 30.857 37.589 1.00 44.00 207 THR B C 1
ATOM 2759 O O . THR B 1 46 ? 73.001 29.802 37.181 1.00 43.34 207 THR B O 1
ATOM 2763 N N . ALA B 1 47 ? 73.229 31.877 38.056 1.00 40.52 208 ALA B N 1
ATOM 2764 C CA . ALA B 1 47 ? 74.689 31.812 38.117 1.00 40.08 208 ALA B CA 1
ATOM 2765 C C . ALA B 1 47 ? 75.164 30.861 39.206 1.00 39.06 208 ALA B C 1
ATOM 2766 O O . ALA B 1 47 ? 76.140 30.136 39.009 1.00 39.22 208 ALA B O 1
ATOM 2768 N N . ILE B 1 48 ? 74.490 30.882 40.358 1.00 38.00 209 ILE B N 1
ATOM 2769 C CA . ILE B 1 48 ? 74.768 29.933 41.446 1.00 40.13 209 ILE B CA 1
ATOM 2770 C C . ILE B 1 48 ? 74.607 28.508 40.901 1.00 38.76 209 ILE B C 1
ATOM 2771 O O . ILE B 1 48 ? 75.464 27.636 41.137 1.00 37.99 209 ILE B O 1
ATOM 2776 N N . ARG B 1 49 ? 73.502 28.306 40.179 1.00 35.65 210 ARG B N 1
ATOM 2777 C CA . ARG B 1 49 ? 73.151 27.024 39.572 1.00 37.79 210 ARG B CA 1
ATOM 2778 C C . ARG B 1 49 ? 74.197 26.591 38.520 1.00 35.53 210 ARG B C 1
ATOM 2779 O O . ARG B 1 49 ? 74.667 25.457 38.582 1.00 33.41 210 ARG B O 1
ATOM 2787 N N . GLU B 1 50 ? 74.592 27.486 37.602 1.00 33.76 211 GLU B N 1
ATOM 2788 C CA . GLU B 1 50 ? 75.670 27.154 36.649 1.00 33.61 211 GLU B CA 1
ATOM 2789 C C . GLU B 1 50 ? 76.997 26.801 37.357 1.00 34.06 211 GLU B C 1
ATOM 2790 O O . GLU B 1 50 ? 77.636 25.805 36.999 1.00 34.46 211 GLU B O 1
ATOM 2796 N N . VAL B 1 51 ? 77.379 27.572 38.377 1.00 33.19 212 VAL B N 1
ATOM 2797 C CA . VAL B 1 51 ? 78.615 27.308 39.098 1.00 33.65 212 VAL B CA 1
ATOM 2798 C C . VAL B 1 51 ? 78.533 25.988 39.850 1.00 36.78 212 VAL B C 1
ATOM 2799 O O . VAL B 1 51 ? 79.523 25.244 39.869 1.00 35.49 212 VAL B O 1
ATOM 2803 N N . SER B 1 52 ? 77.387 25.708 40.487 1.00 39.35 213 SER B N 1
ATOM 2804 C CA . SER B 1 52 ? 77.253 24.485 41.311 1.00 42.40 213 SER B CA 1
ATOM 2805 C C . SER B 1 52 ? 77.183 23.228 40.446 1.00 42.19 213 SER B C 1
ATOM 2806 O O . SER B 1 52 ? 77.743 22.192 40.813 1.00 43.83 213 SER B O 1
ATOM 2809 N N . LEU B 1 53 ? 76.525 23.323 39.294 1.00 41.10 214 LEU B N 1
ATOM 2810 C CA . LEU B 1 53 ? 76.504 22.210 38.353 1.00 41.31 214 LEU B CA 1
ATOM 2811 C C . LEU B 1 53 ? 77.907 21.918 37.830 1.00 39.00 214 LEU B C 1
ATOM 2812 O O . LEU B 1 53 ? 78.376 20.805 37.926 1.00 39.52 214 LEU B O 1
ATOM 2817 N N . LEU B 1 54 ? 78.577 22.924 37.296 1.00 38.52 215 LEU B N 1
ATOM 2818 C CA . LEU B 1 54 ? 79.902 22.706 36.727 1.00 40.30 215 LEU B CA 1
ATOM 2819 C C . LEU B 1 54 ? 81.007 22.355 37.725 1.00 44.59 215 LEU B C 1
ATOM 2820 O O . LEU B 1 54 ? 81.998 21.740 37.317 1.00 44.31 215 LEU B O 1
ATOM 2825 N N . LYS B 1 55 ? 80.868 22.741 38.999 1.00 47.45 216 LYS B N 1
ATOM 2826 C CA . LYS B 1 55 ? 81.887 22.383 39.996 1.00 50.10 216 LYS B CA 1
ATOM 2827 C C . LYS B 1 55 ? 81.886 20.882 40.264 1.00 47.07 216 LYS B C 1
ATOM 2828 O O . LYS B 1 55 ? 82.931 20.310 40.498 1.00 49.21 216 LYS B O 1
ATOM 2832 N N . ASP B 1 56 ? 80.719 20.250 40.201 1.00 46.35 217 ASP B N 1
ATOM 2833 C CA . ASP B 1 56 ? 80.616 18.804 40.398 1.00 47.03 217 ASP B CA 1
ATOM 2834 C C . ASP B 1 56 ? 81.067 17.982 39.173 1.00 46.58 217 ASP B C 1
ATOM 2835 O O . ASP B 1 56 ? 81.450 16.822 39.326 1.00 46.82 217 ASP B O 1
ATOM 2840 N N . LEU B 1 57 ? 81.020 18.567 37.974 1.00 40.50 218 LEU B N 1
ATOM 2841 C CA . LEU B 1 57 ? 81.418 17.857 36.758 1.00 37.78 218 LEU B CA 1
ATOM 2842 C C . LEU B 1 57 ? 82.933 17.959 36.513 1.00 37.73 218 LEU B C 1
ATOM 2843 O O . LEU B 1 57 ? 83.477 19.052 36.418 1.00 39.83 218 LEU B O 1
ATOM 2848 N N . LYS B 1 58 ? 83.604 16.808 36.458 1.00 34.64 219 LYS B N 1
ATOM 2849 C CA . LYS B 1 58 ? 85.031 16.711 36.172 1.00 32.07 219 LYS B CA 1
ATOM 2850 C C . LYS B 1 58 ? 85.222 15.841 34.943 1.00 29.05 219 LYS B C 1
ATOM 2851 O O . LYS B 1 58 ? 85.155 14.605 35.033 1.00 29.20 219 LYS B O 1
ATOM 2853 N N . HIS B 1 59 ? 85.457 16.464 33.790 1.00 27.98 220 HIS B N 1
ATOM 2854 C CA . HIS B 1 59 ? 85.737 15.698 32.560 1.00 24.57 220 HIS B CA 1
ATOM 2855 C C . HIS B 1 59 ? 86.486 16.495 31.494 1.00 23.67 220 HIS B C 1
ATOM 2856 O O . HIS B 1 59 ? 86.197 17.668 31.263 1.00 24.07 220 HIS B O 1
ATOM 2863 N N . ALA B 1 60 ? 87.419 15.822 30.820 1.00 23.36 221 ALA B N 1
ATOM 2864 C CA . ALA B 1 60 ? 88.269 16.427 29.790 1.00 23.10 221 ALA B CA 1
ATOM 2865 C C . ALA B 1 60 ? 87.523 16.953 28.552 1.00 21.68 221 ALA B C 1
ATOM 2866 O O . ALA B 1 60 ? 88.067 17.730 27.811 1.00 21.60 221 ALA B O 1
ATOM 2868 N N . ASN B 1 61 ? 86.281 16.529 28.345 1.00 21.84 222 ASN B N 1
ATOM 2869 C CA . ASN B 1 61 ? 85.490 16.877 27.156 1.00 21.65 222 ASN B CA 1
ATOM 2870 C C . ASN B 1 61 ? 84.269 17.701 27.538 1.00 21.56 222 ASN B C 1
ATOM 2871 O O . ASN B 1 61 ? 83.289 17.793 26.795 1.00 21.75 222 ASN B O 1
ATOM 2876 N N . ILE B 1 62 ? 84.350 18.309 28.712 1.00 22.89 223 ILE B N 1
ATOM 2877 C CA . ILE B 1 62 ? 83.406 19.329 29.145 1.00 24.70 223 ILE B CA 1
ATOM 2878 C C . ILE B 1 62 ? 84.247 20.553 29.482 1.00 24.64 223 ILE B C 1
ATOM 2879 O O . ILE B 1 62 ? 85.328 20.439 30.109 1.00 25.26 223 ILE B O 1
ATOM 2884 N N . VAL B 1 63 ? 83.764 21.710 29.044 1.00 23.88 224 VAL B N 1
ATOM 2885 C CA . VAL B 1 63 ? 84.460 22.968 29.283 1.00 23.86 224 VAL B CA 1
ATOM 2886 C C . VAL B 1 63 ? 84.631 23.148 30.791 1.00 23.78 224 VAL B C 1
ATOM 2887 O O . VAL B 1 63 ? 83.688 22.948 31.567 1.00 23.07 224 VAL B O 1
ATOM 2891 N N . THR B 1 64 ? 85.862 23.443 31.199 1.00 23.63 225 THR B N 1
ATOM 2892 C CA . THR B 1 64 ? 86.215 23.527 32.601 1.00 26.10 225 THR B CA 1
ATOM 2893 C C . THR B 1 64 ? 85.916 24.919 33.163 1.00 25.89 225 THR B C 1
ATOM 2894 O O . THR B 1 64 ? 86.351 25.911 32.588 1.00 24.89 225 THR B O 1
ATOM 2898 N N . LEU B 1 65 ? 85.202 24.973 34.290 1.00 26.08 226 LEU B N 1
ATOM 2899 C CA . LEU B 1 65 ? 85.103 26.186 35.099 1.00 26.78 226 LEU B CA 1
ATOM 2900 C C . LEU B 1 65 ? 86.297 26.254 36.057 1.00 27.27 226 LEU B C 1
ATOM 2901 O O . LEU B 1 65 ? 86.381 25.471 36.996 1.00 26.59 226 LEU B O 1
ATOM 2906 N N . HIS B 1 66 ? 87.206 27.190 35.823 1.00 27.64 227 HIS B N 1
ATOM 2907 C CA . HIS B 1 66 ? 88.447 27.284 36.596 1.00 29.12 227 HIS B CA 1
ATOM 2908 C C . HIS B 1 66 ? 88.299 28.043 37.890 1.00 29.00 227 HIS B C 1
ATOM 2909 O O . HIS B 1 66 ? 88.937 27.713 38.856 1.00 29.81 227 HIS B O 1
ATOM 2916 N N . ASP B 1 67 ? 87.504 29.103 37.893 1.00 29.18 228 ASP B N 1
ATOM 2917 C CA . ASP B 1 67 ? 87.544 30.073 38.975 1.00 29.17 228 ASP B CA 1
ATOM 2918 C C . ASP B 1 67 ? 86.253 30.884 38.951 1.00 30.33 228 ASP B C 1
ATOM 2919 O O . ASP B 1 67 ? 85.467 30.781 38.002 1.00 28.67 228 ASP B O 1
ATOM 2924 N N . ILE B 1 68 ? 86.027 31.641 40.018 1.00 32.54 229 ILE B N 1
ATOM 2925 C CA . ILE B 1 68 ? 84.965 32.655 40.076 1.00 37.87 229 ILE B CA 1
ATOM 2926 C C . ILE B 1 68 ? 85.559 33.926 40.717 1.00 38.69 229 ILE B C 1
ATOM 2927 O O . ILE B 1 68 ? 86.354 33.825 41.650 1.00 38.49 229 ILE B O 1
ATOM 2932 N N . ILE B 1 69 ? 85.187 35.096 40.191 1.00 38.09 230 ILE B N 1
ATOM 2933 C CA . ILE B 1 69 ? 85.642 36.401 40.689 1.00 39.85 230 ILE B CA 1
ATOM 2934 C C . ILE B 1 69 ? 84.418 37.244 41.092 1.00 41.35 230 ILE B C 1
ATOM 2935 O O . ILE B 1 69 ? 83.552 37.530 40.258 1.00 40.88 230 ILE B O 1
ATOM 2940 N N . HIS B 1 70 ? 84.367 37.642 42.364 1.00 43.15 231 HIS B N 1
ATOM 2941 C CA . HIS B 1 70 ? 83.305 38.494 42.901 1.00 45.41 231 HIS B CA 1
ATOM 2942 C C . HIS B 1 70 ? 83.837 39.902 43.174 1.00 44.34 231 HIS B C 1
ATOM 2943 O O . HIS B 1 70 ? 84.858 40.055 43.824 1.00 45.92 231 HIS B O 1
ATOM 2950 N N . THR B 1 71 ? 83.165 40.906 42.617 1.00 44.00 232 THR B N 1
ATOM 2951 C CA . THR B 1 71 ? 83.275 42.299 43.050 1.00 43.79 232 THR B CA 1
ATOM 2952 C C . THR B 1 71 ? 81.856 42.758 43.393 1.00 45.15 232 THR B C 1
ATOM 2953 O O . THR B 1 71 ? 80.888 42.024 43.159 1.00 39.25 232 THR B O 1
ATOM 2957 N N . GLU B 1 72 ? 81.724 43.986 43.897 1.00 46.67 233 GLU B N 1
ATOM 2958 C CA . GLU B 1 72 ? 80.414 44.503 44.327 1.00 48.37 233 GLU B CA 1
ATOM 2959 C C . GLU B 1 72 ? 79.425 44.647 43.164 1.00 45.79 233 GLU B C 1
ATOM 2960 O O . GLU B 1 72 ? 78.199 44.559 43.371 1.00 41.11 233 GLU B O 1
ATOM 2966 N N . LYS B 1 73 ? 79.962 44.870 41.960 1.00 42.99 234 LYS B N 1
ATOM 2967 C CA . LYS B 1 73 ? 79.154 45.112 40.760 1.00 43.80 234 LYS B CA 1
ATOM 2968 C C . LYS B 1 73 ? 79.333 44.057 39.640 1.00 41.27 234 LYS B C 1
ATOM 2969 O O . LYS B 1 73 ? 78.867 44.274 38.516 1.00 37.33 234 LYS B O 1
ATOM 2975 N N . SER B 1 74 ? 79.979 42.923 39.943 1.00 38.77 235 SER B N 1
ATOM 2976 C CA . SER B 1 74 ? 80.125 41.841 38.976 1.00 37.92 235 SER B CA 1
ATOM 2977 C C . SER B 1 74 ? 80.398 40.455 39.581 1.00 37.06 235 SER B C 1
ATOM 2978 O O . SER B 1 74 ? 81.075 40.325 40.613 1.00 35.36 235 SER B O 1
ATOM 2981 N N . LEU B 1 75 ? 79.864 39.432 38.908 1.00 34.41 236 LEU B N 1
ATOM 2982 C CA . LEU B 1 75 ? 80.236 38.038 39.143 1.00 34.36 236 LEU B CA 1
ATOM 2983 C C . LEU B 1 75 ? 80.825 37.500 37.849 1.00 31.45 236 LEU B C 1
ATOM 2984 O O . LEU B 1 75 ? 80.142 37.487 36.819 1.00 30.27 236 LEU B O 1
ATOM 2989 N N . THR B 1 76 ? 82.086 37.081 37.899 1.00 30.40 237 THR B N 1
ATOM 2990 C CA . THR B 1 76 ? 82.775 36.566 36.709 1.00 31.12 237 THR B CA 1
ATOM 2991 C C . THR B 1 76 ? 83.071 35.085 36.852 1.00 28.20 237 THR B C 1
ATOM 2992 O O . THR B 1 76 ? 83.645 34.670 37.856 1.00 25.25 237 THR B O 1
ATOM 2996 N N . LEU B 1 77 ? 82.646 34.307 35.849 1.00 27.38 238 LEU B N 1
ATOM 2997 C CA . LEU B 1 77 ? 82.936 32.866 35.782 1.00 26.48 238 LEU B CA 1
ATOM 2998 C C . LEU B 1 77 ? 84.132 32.727 34.877 1.00 24.07 238 LEU B C 1
ATOM 2999 O O . LEU B 1 77 ? 84.137 33.241 33.764 1.00 24.37 238 LEU B O 1
ATOM 3004 N N . VAL B 1 78 ? 85.172 32.090 35.373 1.00 23.70 239 VAL B N 1
ATOM 3005 C CA . VAL B 1 78 ? 86.399 31.909 34.615 1.00 23.04 239 VAL B CA 1
ATOM 3006 C C . VAL B 1 78 ? 86.382 30.499 33.997 1.00 24.40 239 VAL B C 1
ATOM 3007 O O . VAL B 1 78 ? 86.541 29.500 34.697 1.00 23.38 239 VAL B O 1
ATOM 3011 N N . PHE B 1 79 ? 86.182 30.434 32.683 1.00 25.26 240 PHE B N 1
ATOM 3012 C CA . PHE B 1 79 ? 86.220 29.175 31.947 1.00 26.27 240 PHE B CA 1
ATOM 3013 C C . PHE B 1 79 ? 87.554 29.047 31.233 1.00 26.24 240 PHE B C 1
ATOM 3014 O O . PHE B 1 79 ? 88.228 30.046 30.991 1.00 24.37 240 PHE B O 1
ATOM 3022 N N . GLU B 1 80 ? 87.921 27.819 30.878 1.00 26.61 241 GLU B N 1
ATOM 3023 C CA . GLU B 1 80 ? 89.055 27.614 29.984 1.00 27.35 241 GLU B CA 1
ATOM 3024 C C . GLU B 1 80 ? 88.693 28.180 28.614 1.00 27.27 241 GLU B C 1
ATOM 3025 O O . GLU B 1 80 ? 87.526 28.157 28.205 1.00 28.29 241 GLU B O 1
ATOM 3031 N N . TYR B 1 81 ? 89.694 28.704 27.923 1.00 27.49 242 TYR B N 1
ATOM 3032 C CA . TYR B 1 81 ? 89.528 29.200 26.568 1.00 26.86 242 TYR B CA 1
ATOM 3033 C C . TYR B 1 81 ? 89.805 28.095 25.542 1.00 26.18 242 TYR B C 1
ATOM 3034 O O . TYR B 1 81 ? 90.765 27.320 25.669 1.00 24.07 242 TYR B O 1
ATOM 3043 N N . LEU B 1 82 ? 88.937 28.050 24.532 1.00 26.01 243 LEU B N 1
ATOM 3044 C CA . LEU B 1 82 ? 89.136 27.246 23.343 1.00 26.56 243 LEU B CA 1
ATOM 3045 C C . LEU B 1 82 ? 89.001 28.153 22.144 1.00 26.26 243 LEU B C 1
ATOM 3046 O O . LEU B 1 82 ? 88.265 29.145 22.162 1.00 24.11 243 LEU B O 1
ATOM 3051 N N . ASP B 1 83 ? 89.725 27.789 21.097 1.00 29.06 244 ASP B N 1
ATOM 3052 C CA . ASP B 1 83 ? 90.007 28.689 19.986 1.00 30.57 244 ASP B CA 1
ATOM 3053 C C . ASP B 1 83 ? 88.807 28.928 19.088 1.00 32.11 244 ASP B C 1
ATOM 3054 O O . ASP B 1 83 ? 88.618 30.049 18.586 1.00 34.79 244 ASP B O 1
ATOM 3059 N N . LYS B 1 84 ? 87.999 27.884 18.891 1.00 31.47 245 LYS B N 1
ATOM 3060 C CA . LYS B 1 84 ? 86.934 27.881 17.888 1.00 32.25 245 LYS B CA 1
ATOM 3061 C C . LYS B 1 84 ? 85.761 27.044 18.371 1.00 31.18 245 LYS B C 1
ATOM 3062 O O . LYS B 1 84 ? 85.925 26.163 19.225 1.00 30.31 245 LYS B O 1
ATOM 3066 N N . ASP B 1 85 ? 84.579 27.301 17.818 1.00 30.03 246 ASP B N 1
ATOM 3067 C CA . ASP B 1 85 ? 83.499 26.338 17.919 1.00 28.67 246 ASP B CA 1
ATOM 3068 C C . ASP B 1 85 ? 83.518 25.454 16.665 1.00 29.36 246 ASP B C 1
ATOM 3069 O O . ASP B 1 85 ? 84.360 25.647 15.776 1.00 27.20 246 ASP B O 1
ATOM 3074 N N . LEU B 1 86 ? 82.645 24.449 16.622 1.00 29.79 247 LEU B N 1
ATOM 3075 C CA . LEU B 1 86 ? 82.611 23.530 15.481 1.00 28.95 247 LEU B CA 1
ATOM 3076 C C . LEU B 1 86 ? 82.170 24.228 14.180 1.00 28.62 247 LEU B C 1
ATOM 3077 O O . LEU B 1 86 ? 82.697 23.914 13.135 1.00 25.35 247 LEU B O 1
ATOM 3082 N N . LYS B 1 87 ? 81.198 25.142 14.255 1.00 30.75 248 LYS B N 1
ATOM 3083 C CA . LYS B 1 87 ? 80.719 25.883 13.071 1.00 30.28 248 LYS B CA 1
ATOM 3084 C C . LYS B 1 87 ? 81.852 26.704 12.455 1.00 31.32 248 LYS B C 1
ATOM 3085 O O . LYS B 1 87 ? 82.042 26.711 11.252 1.00 31.53 248 LYS B O 1
ATOM 3087 N N . GLN B 1 88 ? 82.622 27.374 13.305 1.00 33.91 249 GLN B N 1
ATOM 3088 C CA . GLN B 1 88 ? 83.827 28.085 12.874 1.00 35.60 249 GLN B CA 1
ATOM 3089 C C . GLN B 1 88 ? 84.916 27.146 12.329 1.00 34.77 249 GLN B C 1
ATOM 3090 O O . GLN B 1 88 ? 85.569 27.482 11.360 1.00 33.04 249 GLN B O 1
ATOM 3096 N N . TYR B 1 89 ? 85.129 25.996 12.966 1.00 33.03 250 TYR B N 1
ATOM 3097 C CA . TYR B 1 89 ? 86.121 25.017 12.487 1.00 33.38 250 TYR B CA 1
ATOM 3098 C C . TYR B 1 89 ? 85.763 24.546 11.082 1.00 35.10 250 TYR B C 1
ATOM 3099 O O . TYR B 1 89 ? 86.638 24.395 10.222 1.00 34.90 250 TYR B O 1
ATOM 3108 N N . LEU B 1 90 ? 84.478 24.275 10.873 1.00 35.70 251 LEU B N 1
ATOM 3109 C CA . LEU B 1 90 ? 83.989 23.842 9.571 1.00 38.10 251 LEU B CA 1
ATOM 3110 C C . LEU B 1 90 ? 84.250 24.926 8.519 1.00 40.69 251 LEU B C 1
ATOM 3111 O O . LEU B 1 90 ? 84.869 24.648 7.498 1.00 41.44 251 LEU B O 1
ATOM 3116 N N . ASP B 1 91 ? 83.825 26.155 8.802 1.00 43.41 252 ASP B N 1
ATOM 3117 C CA . ASP B 1 91 ? 84.027 27.291 7.888 1.00 48.55 252 ASP B CA 1
ATOM 3118 C C . ASP B 1 91 ? 85.480 27.446 7.467 1.00 47.62 252 ASP B C 1
ATOM 3119 O O . ASP B 1 91 ? 85.767 27.601 6.285 1.00 45.24 252 ASP B O 1
ATOM 3124 N N . ASP B 1 92 ? 86.384 27.387 8.442 1.00 48.17 253 ASP B N 1
ATOM 3125 C CA . ASP B 1 92 ? 87.833 27.488 8.188 1.00 49.27 253 ASP B CA 1
ATOM 3126 C C . ASP B 1 92 ? 88.368 26.385 7.255 1.00 49.21 253 ASP B C 1
ATOM 3127 O O . ASP B 1 92 ? 89.353 26.607 6.546 1.00 49.98 253 ASP B O 1
ATOM 3132 N N . CYS B 1 93 ? 87.734 25.205 7.278 1.00 48.27 254 CYS B N 1
ATOM 3133 C CA . CYS B 1 93 ? 88.085 24.081 6.402 1.00 47.74 254 CYS B CA 1
ATOM 3134 C C . CYS B 1 93 ? 87.262 23.997 5.110 1.00 46.14 254 CYS B C 1
ATOM 3135 O O . CYS B 1 93 ? 87.286 22.961 4.451 1.00 45.75 254 CYS B O 1
ATOM 3138 N N . GLY B 1 94 ? 86.541 25.058 4.747 1.00 47.22 255 GLY B N 1
ATOM 3139 C CA . GLY B 1 94 ? 85.618 25.025 3.604 1.00 51.70 255 GLY B CA 1
ATOM 3140 C C . GLY B 1 94 ? 84.503 23.991 3.715 1.00 53.26 255 GLY B C 1
ATOM 3141 O O . GLY B 1 94 ? 84.032 23.465 2.710 1.00 52.48 255 GLY B O 1
ATOM 3142 N N . ASN B 1 95 ? 84.098 23.700 4.950 1.00 53.20 256 ASN B N 1
ATOM 3143 C CA . ASN B 1 95 ? 83.100 22.675 5.267 1.00 53.20 256 ASN B CA 1
ATOM 3144 C C . ASN B 1 95 ? 83.525 21.219 4.968 1.00 51.40 256 ASN B C 1
ATOM 3145 O O . ASN B 1 95 ? 82.676 20.320 4.968 1.00 52.42 256 ASN B O 1
ATOM 3150 N N . ILE B 1 96 ? 84.830 20.983 4.781 1.00 48.73 257 ILE B N 1
ATOM 3151 C CA . ILE B 1 96 ? 85.383 19.629 4.612 1.00 48.89 257 ILE B CA 1
ATOM 3152 C C . ILE B 1 96 ? 86.467 19.348 5.664 1.00 46.96 257 ILE B C 1
ATOM 3153 O O . ILE B 1 96 ? 87.604 19.816 5.533 1.00 49.96 257 ILE B O 1
ATOM 3158 N N . ILE B 1 97 ? 86.108 18.571 6.688 1.00 43.43 258 ILE B N 1
ATOM 3159 C CA . ILE B 1 97 ? 87.032 18.157 7.739 1.00 41.24 258 ILE B CA 1
ATOM 3160 C C . ILE B 1 97 ? 87.537 16.777 7.395 1.00 41.29 258 ILE B C 1
ATOM 3161 O O . ILE B 1 97 ? 86.750 15.895 7.077 1.00 40.61 258 ILE B O 1
ATOM 3166 N N . ASN B 1 98 ? 88.845 16.584 7.501 1.00 41.66 259 ASN B N 1
ATOM 3167 C CA . ASN B 1 98 ? 89.452 15.250 7.459 1.00 43.86 259 ASN B CA 1
ATOM 3168 C C . ASN B 1 98 ? 88.607 14.230 8.255 1.00 40.15 259 ASN B C 1
ATOM 3169 O O . ASN B 1 98 ? 88.184 14.514 9.367 1.00 33.71 259 ASN B O 1
ATOM 3174 N N . MET B 1 99 ? 88.391 13.039 7.700 1.00 38.57 260 MET B N 1
ATOM 3175 C CA . MET B 1 99 ? 87.570 12.019 8.386 1.00 39.16 260 MET B CA 1
ATOM 3176 C C . MET B 1 99 ? 88.202 11.430 9.657 1.00 34.17 260 MET B C 1
ATOM 3177 O O . MET B 1 99 ? 87.494 10.991 10.566 1.00 31.02 260 MET B O 1
ATOM 3182 N N . HIS B 1 100 ? 89.528 11.389 9.706 1.00 32.56 261 HIS B N 1
ATOM 3183 C CA . HIS B 1 100 ? 90.242 11.015 10.932 1.00 30.43 261 HIS B CA 1
ATOM 3184 C C . HIS B 1 100 ? 89.823 11.955 12.068 1.00 27.23 261 HIS B C 1
ATOM 3185 O O . HIS B 1 100 ? 89.511 11.510 13.169 1.00 27.71 261 HIS B O 1
ATOM 3192 N N . ASN B 1 101 ? 89.792 13.246 11.773 1.00 23.96 262 ASN B N 1
ATOM 3193 C CA . ASN B 1 101 ? 89.453 14.245 12.767 1.00 25.68 262 ASN B CA 1
ATOM 3194 C C . ASN B 1 101 ? 87.967 14.232 13.105 1.00 25.84 262 ASN B C 1
ATOM 3195 O O . ASN B 1 101 ? 87.627 14.481 14.250 1.00 24.41 262 ASN B O 1
ATOM 3200 N N . VAL B 1 102 ? 87.104 13.916 12.128 1.00 25.76 263 VAL B N 1
ATOM 3201 C CA . VAL B 1 102 ? 85.685 13.716 12.389 1.00 26.80 263 VAL B CA 1
ATOM 3202 C C . VAL B 1 102 ? 85.552 12.644 13.467 1.00 27.87 263 VAL B C 1
ATOM 3203 O O . VAL B 1 102 ? 84.815 12.832 14.446 1.00 30.61 263 VAL B O 1
ATOM 3207 N N . LYS B 1 103 ? 86.272 11.542 13.293 1.00 27.34 264 LYS B N 1
ATOM 3208 C CA . LYS B 1 103 ? 86.274 10.453 14.278 1.00 28.36 264 LYS B CA 1
ATOM 3209 C C . LYS B 1 103 ? 86.697 10.880 15.691 1.00 26.86 264 LYS B C 1
ATOM 3210 O O . LYS B 1 103 ? 86.048 10.500 16.680 1.00 26.92 264 LYS B O 1
ATOM 3216 N N . LEU B 1 104 ? 87.787 11.645 15.769 1.00 25.57 265 LEU B N 1
ATOM 3217 C CA . LEU B 1 104 ? 88.262 12.227 17.034 1.00 24.65 265 LEU B CA 1
ATOM 3218 C C . LEU B 1 104 ? 87.220 13.162 17.653 1.00 23.04 265 LEU B C 1
ATOM 3219 O O . LEU B 1 104 ? 86.953 13.076 18.840 1.00 22.46 265 LEU B O 1
ATOM 3224 N N . PHE B 1 105 ? 86.640 14.031 16.831 1.00 22.07 266 PHE B N 1
ATOM 3225 C CA . PHE B 1 105 ? 85.662 15.011 17.292 1.00 22.73 266 PHE B CA 1
ATOM 3226 C C . PHE B 1 105 ? 84.397 14.323 17.793 1.00 22.63 266 PHE B C 1
ATOM 3227 O O . PHE B 1 105 ? 83.933 14.623 18.890 1.00 20.69 266 PHE B O 1
ATOM 3235 N N . LEU B 1 106 ? 83.891 13.348 17.028 1.00 23.06 267 LEU B N 1
ATOM 3236 C CA . LEU B 1 106 ? 82.686 12.625 17.430 1.00 22.35 267 LEU B CA 1
ATOM 3237 C C . LEU B 1 106 ? 82.930 11.772 18.677 1.00 21.04 267 LEU B C 1
ATOM 3238 O O . LEU B 1 106 ? 82.080 11.721 19.599 1.00 19.98 267 LEU B O 1
ATOM 3243 N N . PHE B 1 107 ? 84.077 11.094 18.725 1.00 20.47 268 PHE B N 1
ATOM 3244 C CA . PHE B 1 107 ? 84.401 10.284 19.907 1.00 20.37 268 PHE B CA 1
ATOM 3245 C C . PHE B 1 107 ? 84.460 11.190 21.169 1.00 19.96 268 PHE B C 1
ATOM 3246 O O . PHE B 1 107 ? 83.913 10.834 22.226 1.00 19.66 268 PHE B O 1
ATOM 3254 N N . GLN B 1 108 ? 85.095 12.356 21.052 1.00 19.16 269 GLN B N 1
ATOM 3255 C CA . GLN B 1 108 ? 85.173 13.286 22.198 1.00 19.85 269 GLN B CA 1
ATOM 3256 C C . GLN B 1 108 ? 83.784 13.807 22.636 1.00 21.23 269 GLN B C 1
ATOM 3257 O O . GLN B 1 108 ? 83.483 13.836 23.832 1.00 22.18 269 GLN B O 1
ATOM 3263 N N . LEU B 1 109 ? 82.947 14.169 21.663 1.00 21.61 270 LEU B N 1
ATOM 3264 C CA . LEU B 1 109 ? 81.509 14.458 21.902 1.00 22.65 270 LEU B CA 1
ATOM 3265 C C . LEU B 1 109 ? 80.810 13.341 22.653 1.00 21.41 270 LEU B C 1
ATOM 3266 O O . LEU B 1 109 ? 80.162 13.598 23.669 1.00 21.51 270 LEU B O 1
ATOM 3271 N N . LEU B 1 110 ? 80.968 12.096 22.192 1.00 21.75 271 LEU B N 1
ATOM 3272 C CA . LEU B 1 110 ? 80.343 10.962 22.874 1.00 21.34 271 LEU B CA 1
ATOM 3273 C C . LEU B 1 110 ? 80.891 10.788 24.276 1.00 21.56 271 LEU B C 1
ATOM 3274 O O . LEU B 1 110 ? 80.145 10.570 25.251 1.00 21.61 271 LEU B O 1
ATOM 3279 N N . ARG B 1 111 ? 82.205 10.908 24.376 1.00 22.41 272 ARG B N 1
ATOM 3280 C CA . ARG B 1 111 ? 82.887 10.771 25.640 1.00 23.09 272 ARG B CA 1
ATOM 3281 C C . ARG B 1 111 ? 82.350 11.748 26.677 1.00 22.22 272 ARG B C 1
ATOM 3282 O O . ARG B 1 111 ? 81.990 11.342 27.788 1.00 21.75 272 ARG B O 1
ATOM 3290 N N . GLY B 1 112 ? 82.258 13.027 26.316 1.00 21.97 273 GLY B N 1
ATOM 3291 C CA . GLY B 1 112 ? 81.754 14.043 27.260 1.00 21.97 273 GLY B CA 1
ATOM 3292 C C . GLY B 1 112 ? 80.296 13.835 27.620 1.00 22.40 273 GLY B C 1
ATOM 3293 O O . GLY B 1 112 ? 79.923 13.872 28.787 1.00 23.84 273 GLY B O 1
ATOM 3294 N N . LEU B 1 113 ? 79.471 13.589 26.606 1.00 23.39 274 LEU B N 1
ATOM 3295 C CA . LEU B 1 113 ? 78.072 13.216 26.817 1.00 23.06 274 LEU B CA 1
ATOM 3296 C C . LEU B 1 113 ? 77.862 11.995 27.697 1.00 22.62 274 LEU B C 1
ATOM 3297 O O . LEU B 1 113 ? 76.963 11.996 28.546 1.00 22.42 274 LEU B O 1
ATOM 3302 N N . ALA B 1 114 ? 78.657 10.950 27.490 1.00 21.86 275 ALA B N 1
ATOM 3303 C CA . ALA B 1 114 ? 78.475 9.700 28.278 1.00 22.57 275 ALA B CA 1
ATOM 3304 C C . ALA B 1 114 ? 78.664 9.961 29.764 1.00 24.09 275 ALA B C 1
ATOM 3305 O O . ALA B 1 114 ? 77.867 9.505 30.613 1.00 27.11 275 ALA B O 1
ATOM 3307 N N . TYR B 1 115 ? 79.711 10.721 30.070 1.00 24.68 276 TYR B N 1
ATOM 3308 C CA . TYR B 1 115 ? 79.947 11.222 31.417 1.00 23.59 276 TYR B CA 1
ATOM 3309 C C . TYR B 1 115 ? 78.743 12.057 31.925 1.00 23.69 276 TYR B C 1
ATOM 3310 O O . TYR B 1 115 ? 78.212 11.779 33.017 1.00 22.33 276 TYR B O 1
ATOM 3319 N N . CYS B 1 116 ? 78.307 13.061 31.158 1.00 23.58 277 CYS B N 1
ATOM 3320 C CA . CYS B 1 116 ? 77.124 13.845 31.576 1.00 25.53 277 CYS B CA 1
ATOM 3321 C C . CYS B 1 116 ? 75.949 12.922 31.935 1.00 26.06 277 CYS B C 1
ATOM 3322 O O . CYS B 1 116 ? 75.331 13.073 32.990 1.00 25.18 277 CYS B O 1
ATOM 3325 N N . HIS B 1 117 ? 75.702 11.931 31.083 1.00 27.02 278 HIS B N 1
ATOM 3326 C CA . HIS B 1 117 ? 74.586 11.009 31.278 1.00 27.45 278 HIS B CA 1
ATOM 3327 C C . HIS B 1 117 ? 74.748 10.150 32.519 1.00 29.45 278 HIS B C 1
ATOM 3328 O O . HIS B 1 117 ? 73.786 9.995 33.283 1.00 30.71 278 HIS B O 1
ATOM 3335 N N . ARG B 1 118 ? 75.951 9.637 32.755 1.00 31.79 279 ARG B N 1
ATOM 3336 C CA . ARG B 1 118 ? 76.254 8.989 34.041 1.00 32.79 279 ARG B CA 1
ATOM 3337 C C . ARG B 1 118 ? 75.954 9.872 35.245 1.00 33.01 279 ARG B C 1
ATOM 3338 O O . ARG B 1 118 ? 75.425 9.394 36.247 1.00 33.93 279 ARG B O 1
ATOM 3346 N N . GLN B 1 119 ? 76.295 11.155 35.142 1.00 32.53 280 GLN B N 1
ATOM 3347 C CA . GLN B 1 119 ? 76.014 12.128 36.200 1.00 32.97 280 GLN B CA 1
ATOM 3348 C C . GLN B 1 119 ? 74.570 12.637 36.192 1.00 34.33 280 GLN B C 1
ATOM 3349 O O . GLN B 1 119 ? 74.261 13.580 36.930 1.00 36.29 280 GLN B O 1
ATOM 3355 N N . LYS B 1 120 ? 73.687 12.004 35.398 1.00 34.48 281 LYS B N 1
ATOM 3356 C CA . LYS B 1 120 ? 72.278 12.398 35.247 1.00 34.02 281 LYS B CA 1
ATOM 3357 C C . LYS B 1 120 ? 72.107 13.840 34.780 1.00 31.86 281 LYS B C 1
ATOM 3358 O O . LYS B 1 120 ? 71.263 14.579 35.292 1.00 33.43 281 LYS B O 1
ATOM 3364 N N . VAL B 1 121 ? 72.914 14.220 33.797 1.00 29.71 282 VAL B N 1
ATOM 3365 C CA . VAL B 1 121 ? 72.833 15.525 33.158 1.00 28.98 282 VAL B CA 1
ATOM 3366 C C . VAL B 1 121 ? 72.462 15.312 31.700 1.00 28.81 282 VAL B C 1
ATOM 3367 O O . VAL B 1 121 ? 73.211 14.716 30.934 1.00 27.46 282 VAL B O 1
ATOM 3371 N N . LEU B 1 122 ? 71.288 15.811 31.346 1.00 28.54 283 LEU B N 1
ATOM 3372 C CA . LEU B 1 122 ? 70.800 15.841 29.987 1.00 28.95 283 LEU B CA 1
ATOM 3373 C C . LEU B 1 122 ? 71.271 17.166 29.434 1.00 28.37 283 LEU B C 1
ATOM 3374 O O . LEU B 1 122 ? 70.967 18.181 30.016 1.00 29.86 283 LEU B O 1
ATOM 3379 N N . HIS B 1 123 ? 72.051 17.167 28.347 1.00 27.45 284 HIS B N 1
ATOM 3380 C CA . HIS B 1 123 ? 72.465 18.427 27.708 1.00 26.15 284 HIS B CA 1
ATOM 3381 C C . HIS B 1 123 ? 71.281 19.241 27.160 1.00 28.00 284 HIS B C 1
ATOM 3382 O O . HIS B 1 123 ? 71.094 20.410 27.543 1.00 29.75 284 HIS B O 1
ATOM 3389 N N . ARG B 1 124 ? 70.507 18.628 26.265 1.00 28.13 285 ARG B N 1
ATOM 3390 C CA . ARG B 1 124 ? 69.215 19.148 25.771 1.00 30.86 285 ARG B CA 1
ATOM 3391 C C . ARG B 1 124 ? 69.287 20.304 24.764 1.00 29.95 285 ARG B C 1
ATOM 3392 O O . ARG B 1 124 ? 68.254 20.778 24.313 1.00 31.35 285 ARG B O 1
ATOM 3400 N N . ASP B 1 125 ? 70.490 20.703 24.367 1.00 28.58 286 ASP B N 1
ATOM 3401 C CA . ASP B 1 125 ? 70.704 21.838 23.462 1.00 28.21 286 ASP B CA 1
ATOM 3402 C C . ASP B 1 125 ? 72.001 21.712 22.668 1.00 25.58 286 ASP B C 1
ATOM 3403 O O . ASP B 1 125 ? 72.728 22.683 22.465 1.00 21.91 286 ASP B O 1
ATOM 3408 N N . LEU B 1 126 ? 72.251 20.498 22.178 1.00 26.24 287 LEU B N 1
ATOM 3409 C CA . LEU B 1 126 ? 73.425 20.218 21.339 1.00 25.90 287 LEU B CA 1
ATOM 3410 C C . LEU B 1 126 ? 73.319 20.915 20.004 1.00 26.02 287 LEU B C 1
ATOM 3411 O O . LEU B 1 126 ? 72.275 20.907 19.372 1.00 28.48 287 LEU B O 1
ATOM 3416 N N . LYS B 1 127 ? 74.402 21.569 19.624 1.00 25.35 288 LYS B N 1
ATOM 3417 C CA . LYS B 1 127 ? 74.521 22.219 18.343 1.00 25.25 288 LYS B CA 1
ATOM 3418 C C . LYS B 1 127 ? 75.996 22.517 18.173 1.00 25.45 288 LYS B C 1
ATOM 3419 O O . LYS B 1 127 ? 76.731 22.455 19.156 1.00 25.59 288 LYS B O 1
ATOM 3425 N N . PRO B 1 128 ? 76.443 22.817 16.944 1.00 25.80 289 PRO B N 1
ATOM 3426 C CA . PRO B 1 128 ? 77.884 23.088 16.733 1.00 26.78 289 PRO B CA 1
ATOM 3427 C C . PRO B 1 128 ? 78.442 24.274 17.517 1.00 28.10 289 PRO B C 1
ATOM 3428 O O . PRO B 1 128 ? 79.644 24.300 17.801 1.00 26.85 289 PRO B O 1
ATOM 3432 N N . GLN B 1 129 ? 77.578 25.229 17.871 1.00 29.08 290 GLN B N 1
ATOM 3433 C CA . GLN B 1 129 ? 77.989 26.403 18.654 1.00 30.72 290 GLN B CA 1
ATOM 3434 C C . GLN B 1 129 ? 78.366 26.021 20.087 1.00 27.50 290 GLN B C 1
ATOM 3435 O O . GLN B 1 129 ? 79.160 26.694 20.718 1.00 27.82 290 GLN B O 1
ATOM 3441 N N . ASN B 1 130 ? 77.792 24.937 20.581 1.00 25.38 291 ASN B N 1
ATOM 3442 C CA . ASN B 1 130 ? 78.066 24.459 21.929 1.00 26.26 291 ASN B CA 1
ATOM 3443 C C . ASN B 1 130 ? 79.172 23.407 21.973 1.00 24.97 291 ASN B C 1
ATOM 3444 O O . ASN B 1 130 ? 79.390 22.818 23.020 1.00 26.95 291 ASN B O 1
ATOM 3449 N N . LEU B 1 131 ? 79.866 23.202 20.853 1.00 24.59 292 LEU B N 1
ATOM 3450 C CA . LEU B 1 131 ? 81.043 22.347 20.774 1.00 24.74 292 LEU B CA 1
ATOM 3451 C C . LEU B 1 131 ? 82.268 23.190 20.452 1.00 23.75 292 LEU B C 1
ATOM 3452 O O . LEU B 1 131 ? 82.398 23.702 19.359 1.00 22.10 292 LEU B O 1
ATOM 3457 N N . LEU B 1 132 ? 83.159 23.302 21.432 1.00 24.58 293 LEU B N 1
ATOM 3458 C CA . LEU B 1 132 ? 84.337 24.149 21.362 1.00 26.68 293 LEU B CA 1
ATOM 3459 C C . LEU B 1 132 ? 85.544 23.284 21.068 1.00 25.84 293 LEU B C 1
ATOM 3460 O O . LEU B 1 132 ? 85.675 22.199 21.617 1.00 26.11 293 LEU B O 1
ATOM 3465 N N . ILE B 1 133 ? 86.411 23.758 20.186 1.00 25.07 294 ILE B N 1
ATOM 3466 C CA . ILE B 1 133 ? 87.549 22.982 19.727 1.00 26.10 294 ILE B CA 1
ATOM 3467 C C . ILE B 1 133 ? 88.791 23.866 19.811 1.00 26.88 294 ILE B C 1
ATOM 3468 O O . ILE B 1 133 ? 88.756 25.003 19.366 1.00 26.79 294 ILE B O 1
ATOM 3473 N N . ASN B 1 134 ? 89.869 23.334 20.377 1.00 27.58 295 ASN B N 1
ATOM 3474 C CA . ASN B 1 134 ? 91.114 24.081 20.507 1.00 31.33 295 ASN B CA 1
ATOM 3475 C C . ASN B 1 134 ? 92.151 23.602 19.508 1.00 34.59 295 ASN B C 1
ATOM 3476 O O . ASN B 1 134 ? 91.944 22.582 18.819 1.00 35.23 295 ASN B O 1
ATOM 3481 N N . GLU B 1 135 ? 93.265 24.334 19.432 1.00 37.21 296 GLU B N 1
ATOM 3482 C CA . GLU B 1 135 ? 94.306 24.039 18.449 1.00 40.86 296 GLU B CA 1
ATOM 3483 C C . GLU B 1 135 ? 94.762 22.589 18.518 1.00 36.70 296 GLU B C 1
ATOM 3484 O O . GLU B 1 135 ? 95.045 21.994 17.497 1.00 37.35 296 GLU B O 1
ATOM 3490 N N . ARG B 1 136 ? 94.804 22.028 19.719 1.00 37.73 297 ARG B N 1
ATOM 3491 C CA . ARG B 1 136 ? 95.231 20.639 19.918 1.00 38.53 297 ARG B CA 1
ATOM 3492 C C . ARG B 1 136 ? 94.250 19.596 19.338 1.00 33.56 297 ARG B C 1
ATOM 3493 O O . ARG B 1 136 ? 94.623 18.451 19.115 1.00 32.05 297 ARG B O 1
ATOM 3501 N N . GLY B 1 137 ? 93.015 20.004 19.078 1.00 31.34 298 GLY B N 1
ATOM 3502 C CA . GLY B 1 137 ? 91.986 19.120 18.532 1.00 30.11 298 GLY B CA 1
ATOM 3503 C C . GLY B 1 137 ? 91.028 18.614 19.589 1.00 27.23 298 GLY B C 1
ATOM 3504 O O . GLY B 1 137 ? 90.205 17.733 19.316 1.00 24.26 298 GLY B O 1
ATOM 3505 N N . GLU B 1 138 ? 91.144 19.159 20.801 1.00 27.28 299 GLU B N 1
ATOM 3506 C CA . GLU B 1 138 ? 90.281 18.745 21.906 1.00 26.84 299 GLU B CA 1
ATOM 3507 C C . GLU B 1 138 ? 88.912 19.390 21.742 1.00 24.67 299 GLU B C 1
ATOM 3508 O O . GLU B 1 138 ? 88.802 20.593 21.535 1.00 24.26 299 GLU B O 1
ATOM 3514 N N . LEU B 1 139 ? 87.874 18.572 21.797 1.00 25.23 300 LEU B N 1
ATOM 3515 C CA . LEU B 1 139 ? 86.495 19.019 21.610 1.00 23.95 300 LEU B CA 1
ATOM 3516 C C . LEU B 1 139 ? 85.794 18.932 22.951 1.00 23.87 300 LEU B C 1
ATOM 3517 O O . LEU B 1 139 ? 85.803 17.882 23.576 1.00 23.64 300 LEU B O 1
ATOM 3522 N N . LYS B 1 140 ? 85.196 20.036 23.399 1.00 22.90 301 LYS B N 1
ATOM 3523 C CA . LYS B 1 140 ? 84.575 20.077 24.709 1.00 22.25 301 LYS B CA 1
ATOM 3524 C C . LYS B 1 140 ? 83.142 20.604 24.659 1.00 22.16 301 LYS B C 1
ATOM 3525 O O . LYS B 1 140 ? 82.846 21.589 23.987 1.00 23.04 301 LYS B O 1
ATOM 3531 N N . LEU B 1 141 ? 82.255 19.926 25.359 1.00 22.38 302 LEU B N 1
ATOM 3532 C CA . LEU B 1 141 ? 80.868 20.361 25.474 1.00 22.99 302 LEU B CA 1
ATOM 3533 C C . LEU B 1 141 ? 80.774 21.662 26.276 1.00 22.99 302 LEU B C 1
ATOM 3534 O O . LEU B 1 141 ? 81.429 21.818 27.312 1.00 20.11 302 LEU B O 1
ATOM 3539 N N . ALA B 1 142 ? 79.916 22.559 25.796 1.00 23.14 303 ALA B N 1
ATOM 3540 C CA . ALA B 1 142 ? 79.529 23.750 26.515 1.00 24.32 303 ALA B CA 1
ATOM 3541 C C . ALA B 1 142 ? 78.003 23.897 26.437 1.00 26.44 303 ALA B C 1
ATOM 3542 O O . ALA B 1 142 ? 77.325 23.122 25.752 1.00 26.75 303 ALA B O 1
ATOM 3544 N N . ASP B 1 143 ? 77.476 24.894 27.140 1.00 27.84 304 ASP B N 1
ATOM 3545 C CA . ASP B 1 143 ? 76.065 25.309 27.044 1.00 28.14 304 ASP B CA 1
ATOM 3546 C C . ASP B 1 143 ? 76.006 26.811 27.278 1.00 29.22 304 ASP B C 1
ATOM 3547 O O . ASP B 1 143 ? 76.043 27.263 28.412 1.00 28.50 304 ASP B O 1
ATOM 3552 N N . PHE B 1 144 ? 75.921 27.588 26.208 1.00 31.32 305 PHE B N 1
ATOM 3553 C CA . PHE B 1 144 ? 75.916 29.043 26.351 1.00 33.53 305 PHE B CA 1
ATOM 3554 C C . PHE B 1 144 ? 75.388 29.747 25.131 1.00 34.76 305 PHE B C 1
ATOM 3555 O O . PHE B 1 144 ? 75.394 29.189 24.038 1.00 35.76 305 PHE B O 1
ATOM 3563 N N . GLY B 1 145 ? 74.960 30.989 25.334 1.00 38.00 306 GLY B N 1
ATOM 3564 C CA . GLY B 1 145 ? 74.390 31.833 24.270 1.00 38.98 306 GLY B CA 1
ATOM 3565 C C . GLY B 1 145 ? 75.255 33.054 24.086 1.00 40.35 306 GLY B C 1
ATOM 3566 O O . GLY B 1 145 ? 75.398 33.857 25.010 1.00 39.07 306 GLY B O 1
ATOM 3567 N N . LEU B 1 146 ? 75.833 33.201 22.899 1.00 43.14 307 LEU B N 1
ATOM 3568 C CA . LEU B 1 146 ? 76.773 34.281 22.646 1.00 45.21 307 LEU B CA 1
ATOM 3569 C C . LEU B 1 146 ? 76.573 34.926 21.270 1.00 48.46 307 LEU B C 1
ATOM 3570 O O . LEU B 1 146 ? 76.927 34.349 20.233 1.00 48.92 307 LEU B O 1
ATOM 3575 N N . ALA B 1 147 ? 75.997 36.127 21.274 1.00 47.26 308 ALA B N 1
ATOM 3576 C CA . ALA B 1 147 ? 75.910 36.951 20.080 1.00 49.91 308 ALA B CA 1
ATOM 3577 C C . ALA B 1 147 ? 77.293 37.580 19.839 1.00 52.02 308 ALA B C 1
ATOM 3578 O O . ALA B 1 147 ? 77.820 38.253 20.728 1.00 52.85 308 ALA B O 1
ATOM 3580 N N . ARG B 1 148 ? 77.869 37.351 18.655 1.00 51.06 309 ARG B N 1
ATOM 3581 C CA . ARG B 1 148 ? 79.262 37.711 18.355 1.00 53.78 309 ARG B CA 1
ATOM 3582 C C . ARG B 1 148 ? 79.365 38.743 17.226 1.00 58.21 309 ARG B C 1
ATOM 3583 O O . ARG B 1 148 ? 78.440 38.883 16.429 1.00 60.32 309 ARG B O 1
ATOM 3591 N N . ALA B 1 149 ? 80.500 39.444 17.150 1.00 61.12 310 ALA B N 1
ATOM 3592 C CA . ALA B 1 149 ? 80.787 40.348 16.021 1.00 63.57 310 ALA B CA 1
ATOM 3593 C C . ALA B 1 149 ? 81.172 39.538 14.780 1.00 63.68 310 ALA B C 1
ATOM 3594 O O . ALA B 1 149 ? 81.308 40.082 13.682 1.00 63.44 310 ALA B O 1
ATOM 3596 N N . VAL B 1 162 ? 68.758 27.891 13.953 1.00 65.13 323 VAL B N 1
ATOM 3597 C CA . VAL B 1 162 ? 69.539 26.862 14.626 1.00 62.83 323 VAL B CA 1
ATOM 3598 C C . VAL B 1 162 ? 68.759 26.212 15.776 1.00 62.60 323 VAL B C 1
ATOM 3599 O O . VAL B 1 162 ? 69.011 25.051 16.124 1.00 54.29 323 VAL B O 1
ATOM 3603 N N . THR B 1 163 ? 67.810 26.961 16.343 1.00 62.81 324 THR B N 1
ATOM 3604 C CA . THR B 1 163 ? 66.954 26.497 17.452 1.00 63.22 324 THR B CA 1
ATOM 3605 C C . THR B 1 163 ? 66.622 24.991 17.416 1.00 57.48 324 THR B C 1
ATOM 3606 O O . THR B 1 163 ? 67.178 24.213 18.198 1.00 56.73 324 THR B O 1
ATOM 3610 N N . LEU B 1 164 ? 65.760 24.590 16.483 1.00 50.82 325 LEU B N 1
ATOM 3611 C CA . LEU B 1 164 ? 65.200 23.239 16.476 1.00 47.87 325 LEU B CA 1
ATOM 3612 C C . LEU B 1 164 ? 65.784 22.295 15.417 1.00 40.39 325 LEU B C 1
ATOM 3613 O O . LEU B 1 164 ? 65.256 21.219 15.201 1.00 36.53 325 LEU B O 1
ATOM 3618 N N . TRP B 1 165 ? 66.922 22.661 14.836 1.00 37.02 326 TRP B N 1
ATOM 3619 C CA . TRP B 1 165 ? 67.634 21.789 13.910 1.00 34.96 326 TRP B CA 1
ATOM 3620 C C . TRP B 1 165 ? 68.091 20.450 14.539 1.00 32.34 326 TRP B C 1
ATOM 3621 O O . TRP B 1 165 ? 68.182 19.448 13.854 1.00 31.12 326 TRP B O 1
ATOM 3632 N N . TYR B 1 166 ? 68.363 20.451 15.838 1.00 30.93 327 TYR B N 1
ATOM 3633 C CA . TYR B 1 166 ? 68.927 19.293 16.534 1.00 30.82 327 TYR B CA 1
ATOM 3634 C C . TYR B 1 166 ? 67.888 18.691 17.494 1.00 31.68 327 TYR B C 1
ATOM 3635 O O . TYR B 1 166 ? 68.203 17.781 18.257 1.00 29.79 327 TYR B O 1
ATOM 3644 N N . ARG B 1 167 ? 66.633 19.158 17.387 1.00 31.64 328 ARG B N 1
ATOM 3645 C CA . ARG B 1 167 ? 65.529 18.704 18.236 1.00 31.78 328 ARG B CA 1
ATOM 3646 C C . ARG B 1 167 ? 64.990 17.360 17.681 1.00 30.91 328 ARG B C 1
ATOM 3647 O O . ARG B 1 167 ? 64.785 17.241 16.466 1.00 27.95 328 ARG B O 1
ATOM 3655 N N . PRO B 1 168 ? 64.777 16.346 18.548 1.00 29.07 329 PRO B N 1
ATOM 3656 C CA . PRO B 1 168 ? 64.303 15.089 18.013 1.00 30.13 329 PRO B CA 1
ATOM 3657 C C . PRO B 1 168 ? 62.793 15.095 17.712 1.00 33.19 329 PRO B C 1
ATOM 3658 O O . PRO B 1 168 ? 62.028 15.808 18.380 1.00 31.64 329 PRO B O 1
ATOM 3662 N N . PRO B 1 169 ? 62.362 14.256 16.756 1.00 34.58 330 PRO B N 1
ATOM 3663 C CA . PRO B 1 169 ? 60.981 14.281 16.246 1.00 35.22 330 PRO B CA 1
ATOM 3664 C C . PRO B 1 169 ? 59.926 13.831 17.268 1.00 35.42 330 PRO B C 1
ATOM 3665 O O . PRO B 1 169 ? 58.856 14.416 17.306 1.00 36.67 330 PRO B O 1
ATOM 3669 N N . ASP B 1 170 ? 60.239 12.836 18.097 1.00 35.86 331 ASP B N 1
ATOM 3670 C CA . ASP B 1 170 ? 59.338 12.395 19.158 1.00 35.71 331 ASP B CA 1
ATOM 3671 C C . ASP B 1 170 ? 59.069 13.450 20.223 1.00 39.93 331 ASP B C 1
ATOM 3672 O O . ASP B 1 170 ? 57.953 13.527 20.749 1.00 42.99 331 ASP B O 1
ATOM 3677 N N . ILE B 1 171 ? 60.060 14.286 20.520 1.00 40.41 332 ILE B N 1
ATOM 3678 C CA . ILE B 1 171 ? 59.843 15.441 21.411 1.00 39.85 332 ILE B CA 1
ATOM 3679 C C . ILE B 1 171 ? 58.987 16.521 20.733 1.00 38.23 332 ILE B C 1
ATOM 3680 O O . ILE B 1 171 ? 58.081 17.090 21.369 1.00 40.42 332 ILE B O 1
ATOM 3685 N N . LEU B 1 172 ? 59.288 16.813 19.467 1.00 35.72 333 LEU B N 1
ATOM 3686 C CA . LEU B 1 172 ? 58.529 17.800 18.692 1.00 38.22 333 LEU B CA 1
ATOM 3687 C C . LEU B 1 172 ? 57.043 17.413 18.521 1.00 40.56 333 LEU B C 1
ATOM 3688 O O . LEU B 1 172 ? 56.203 18.286 18.389 1.00 41.57 333 LEU B O 1
ATOM 3693 N N . LEU B 1 173 ? 56.751 16.112 18.521 1.00 42.48 334 LEU B N 1
ATOM 3694 C CA . LEU B 1 173 ? 55.377 15.577 18.511 1.00 45.38 334 LEU B CA 1
ATOM 3695 C C . LEU B 1 173 ? 54.858 15.221 19.904 1.00 46.69 334 LEU B C 1
ATOM 3696 O O . LEU B 1 173 ? 53.977 14.370 20.049 1.00 49.85 334 LEU B O 1
ATOM 3701 N N . GLY B 1 174 ? 55.393 15.875 20.930 1.00 47.87 335 GLY B N 1
ATOM 3702 C CA . GLY B 1 174 ? 54.815 15.820 22.258 1.00 44.91 335 GLY B CA 1
ATOM 3703 C C . GLY B 1 174 ? 55.020 14.578 23.085 1.00 45.63 335 GLY B C 1
ATOM 3704 O O . GLY B 1 174 ? 54.273 14.371 24.039 1.00 48.68 335 GLY B O 1
ATOM 3705 N N . SER B 1 175 ? 56.023 13.753 22.760 1.00 42.80 336 SER B N 1
ATOM 3706 C CA . SER B 1 175 ? 56.489 12.760 23.725 1.00 42.51 336 SER B CA 1
ATOM 3707 C C . SER B 1 175 ? 57.040 13.494 24.944 1.00 45.11 336 SER B C 1
ATOM 3708 O O . SER B 1 175 ? 57.562 14.621 24.827 1.00 42.44 336 SER B O 1
ATOM 3711 N N . THR B 1 176 ? 56.904 12.831 26.090 1.00 45.98 337 THR B N 1
ATOM 3712 C CA . THR B 1 176 ? 57.324 13.342 27.392 1.00 49.56 337 THR B CA 1
ATOM 3713 C C . THR B 1 176 ? 58.434 12.482 28.043 1.00 46.44 337 THR B C 1
ATOM 3714 O O . THR B 1 176 ? 58.815 12.720 29.200 1.00 46.74 337 THR B O 1
ATOM 3718 N N . ASP B 1 177 ? 58.950 11.499 27.304 1.00 43.43 338 ASP B N 1
ATOM 3719 C CA . ASP B 1 177 ? 60.160 10.769 27.685 1.00 42.44 338 ASP B CA 1
ATOM 3720 C C . ASP B 1 177 ? 61.341 11.726 27.430 1.00 41.21 338 ASP B C 1
ATOM 3721 O O . ASP B 1 177 ? 61.982 11.687 26.373 1.00 39.31 338 ASP B O 1
ATOM 3726 N N . TYR B 1 178 ? 61.570 12.619 28.400 1.00 40.04 339 TYR B N 1
ATOM 3727 C CA . TYR B 1 178 ? 62.687 13.560 28.379 1.00 40.42 339 TYR B CA 1
ATOM 3728 C C . TYR B 1 178 ? 63.845 12.881 29.084 1.00 38.81 339 TYR B C 1
ATOM 3729 O O . TYR B 1 178 ? 64.097 13.106 30.272 1.00 43.20 339 TYR B O 1
ATOM 3738 N N . SER B 1 179 ? 64.508 12.009 28.337 1.00 34.59 340 SER B N 1
ATOM 3739 C CA . SER B 1 179 ? 65.601 11.202 28.833 1.00 34.46 340 SER B CA 1
ATOM 3740 C C . SER B 1 179 ? 66.887 11.683 28.168 1.00 32.59 340 SER B C 1
ATOM 3741 O O . SER B 1 179 ? 66.861 12.509 27.268 1.00 31.98 340 SER B O 1
ATOM 3744 N N . THR B 1 180 ? 68.013 11.131 28.603 1.00 33.57 341 THR B N 1
ATOM 3745 C CA . THR B 1 180 ? 69.328 11.414 27.996 1.00 31.11 341 THR B CA 1
ATOM 3746 C C . THR B 1 180 ? 69.394 11.109 26.489 1.00 29.94 341 THR B C 1
ATOM 3747 O O . THR B 1 180 ? 70.135 11.748 25.734 1.00 27.53 341 THR B O 1
ATOM 3751 N N . GLN B 1 181 ? 68.553 10.174 26.060 1.00 30.58 342 GLN B N 1
ATOM 3752 C CA . GLN B 1 181 ? 68.405 9.779 24.654 1.00 30.11 342 GLN B CA 1
ATOM 3753 C C . GLN B 1 181 ? 68.063 10.927 23.700 1.00 29.75 342 GLN B C 1
ATOM 3754 O O . GLN B 1 181 ? 68.401 10.856 22.492 1.00 26.82 342 GLN B O 1
ATOM 3760 N N . ILE B 1 182 ? 67.430 11.989 24.225 1.00 27.83 343 ILE B N 1
ATOM 3761 C CA . ILE B 1 182 ? 67.259 13.252 23.477 1.00 26.13 343 ILE B CA 1
ATOM 3762 C C . ILE B 1 182 ? 68.569 13.689 22.826 1.00 24.70 343 ILE B C 1
ATOM 3763 O O . ILE B 1 182 ? 68.600 14.054 21.628 1.00 22.06 343 ILE B O 1
ATOM 3768 N N . ASP B 1 183 ? 69.644 13.685 23.626 1.00 24.06 344 ASP B N 1
ATOM 3769 C CA . ASP B 1 183 ? 70.975 14.124 23.150 1.00 23.43 344 ASP B CA 1
ATOM 3770 C C . ASP B 1 183 ? 71.516 13.312 21.978 1.00 21.15 344 ASP B C 1
ATOM 3771 O O . ASP B 1 183 ? 72.175 13.849 21.109 1.00 21.38 344 ASP B O 1
ATOM 3776 N N . MET B 1 184 ? 71.194 12.026 21.944 1.00 20.85 345 MET B N 1
ATOM 3777 C CA . MET B 1 184 ? 71.711 11.127 20.937 1.00 22.31 345 MET B CA 1
ATOM 3778 C C . MET B 1 184 ? 71.216 11.455 19.528 1.00 23.11 345 MET B C 1
ATOM 3779 O O . MET B 1 184 ? 71.965 11.279 18.554 1.00 24.56 345 MET B O 1
ATOM 3784 N N . TRP B 1 185 ? 69.995 11.971 19.416 1.00 22.62 346 TRP B N 1
ATOM 3785 C CA . TRP B 1 185 ? 69.512 12.486 18.138 1.00 23.48 346 TRP B CA 1
ATOM 3786 C C . TRP B 1 185 ? 70.361 13.671 17.682 1.00 22.74 346 TRP B C 1
ATOM 3787 O O . TRP B 1 185 ? 70.856 13.694 16.551 1.00 23.92 346 TRP B O 1
ATOM 3798 N N . GLY B 1 186 ? 70.554 14.643 18.560 1.00 23.20 347 GLY B N 1
ATOM 3799 C CA . GLY B 1 186 ? 71.462 15.769 18.254 1.00 24.59 347 GLY B CA 1
ATOM 3800 C C . GLY B 1 186 ? 72.886 15.370 17.840 1.00 23.74 347 GLY B C 1
ATOM 3801 O O . GLY B 1 186 ? 73.466 15.995 16.949 1.00 25.71 347 GLY B O 1
ATOM 3802 N N . VAL B 1 187 ? 73.433 14.325 18.470 1.00 23.79 348 VAL B N 1
ATOM 3803 C CA . VAL B 1 187 ? 74.734 13.749 18.081 1.00 24.11 348 VAL B CA 1
ATOM 3804 C C . VAL B 1 187 ? 74.694 13.258 16.642 1.00 22.72 348 VAL B C 1
ATOM 3805 O O . VAL B 1 187 ? 75.602 13.521 15.870 1.00 23.09 348 VAL B O 1
ATOM 3809 N N . GLY B 1 188 ? 73.649 12.522 16.294 1.00 24.69 349 GLY B N 1
ATOM 3810 C CA . GLY B 1 188 ? 73.439 12.092 14.895 1.00 25.12 349 GLY B CA 1
ATOM 3811 C C . GLY B 1 188 ? 73.442 13.262 13.919 1.00 24.77 349 GLY B C 1
ATOM 3812 O O . GLY B 1 188 ? 74.145 13.233 12.904 1.00 25.27 349 GLY B O 1
ATOM 3813 N N . CYS B 1 189 ? 72.688 14.311 14.247 1.00 24.75 350 CYS B N 1
ATOM 3814 C CA . CYS B 1 189 ? 72.639 15.515 13.409 1.00 24.38 350 CYS B CA 1
ATOM 3815 C C . CYS B 1 189 ? 74.017 16.170 13.276 1.00 23.98 350 CYS B C 1
ATOM 3816 O O . CYS B 1 189 ? 74.435 16.588 12.180 1.00 23.15 350 CYS B O 1
ATOM 3819 N N . ILE B 1 190 ? 74.740 16.240 14.389 1.00 24.04 351 ILE B N 1
ATOM 3820 C CA . ILE B 1 190 ? 76.072 16.867 14.396 1.00 23.28 351 ILE B CA 1
ATOM 3821 C C . ILE B 1 190 ? 77.083 16.023 13.606 1.00 22.62 351 ILE B C 1
ATOM 3822 O O . ILE B 1 190 ? 77.893 16.558 12.853 1.00 23.16 351 ILE B O 1
ATOM 3827 N N . PHE B 1 191 ? 77.009 14.709 13.762 1.00 22.52 352 PHE B N 1
ATOM 3828 C CA . PHE B 1 191 ? 77.852 13.773 13.019 1.00 23.02 352 PHE B CA 1
ATOM 3829 C C . PHE B 1 191 ? 77.728 13.986 11.511 1.00 24.01 352 PHE B C 1
ATOM 3830 O O . PHE B 1 191 ? 78.741 14.101 10.806 1.00 22.87 352 PHE B O 1
ATOM 3838 N N . TYR B 1 192 ? 76.492 14.060 11.021 1.00 25.25 353 TYR B N 1
ATOM 3839 C CA . TYR B 1 192 ? 76.238 14.350 9.612 1.00 26.46 353 TYR B CA 1
ATOM 3840 C C . TYR B 1 192 ? 76.853 15.688 9.188 1.00 26.39 353 TYR B C 1
ATOM 3841 O O . TYR B 1 192 ? 77.481 15.801 8.133 1.00 24.48 353 TYR B O 1
ATOM 3850 N N . GLU B 1 193 ? 76.652 16.698 10.026 1.00 27.22 354 GLU B N 1
ATOM 3851 C CA . GLU B 1 193 ? 77.146 18.037 9.760 1.00 28.49 354 GLU B CA 1
ATOM 3852 C C . GLU B 1 193 ? 78.677 18.065 9.726 1.00 32.08 354 GLU B C 1
ATOM 3853 O O . GLU B 1 193 ? 79.257 18.782 8.919 1.00 33.98 354 GLU B O 1
ATOM 3859 N N . MET B 1 194 ? 79.326 17.274 10.577 1.00 31.86 355 MET B N 1
ATOM 3860 C CA . MET B 1 194 ? 80.787 17.156 10.538 1.00 33.56 355 MET B CA 1
ATOM 3861 C C . MET B 1 194 ? 81.284 16.502 9.262 1.00 34.42 355 MET B C 1
ATOM 3862 O O . MET B 1 194 ? 82.287 16.931 8.713 1.00 35.65 355 MET B O 1
ATOM 3867 N N . ALA B 1 195 ? 80.571 15.472 8.805 1.00 35.79 356 ALA B N 1
ATOM 3868 C CA . ALA B 1 195 ? 80.956 14.689 7.635 1.00 36.68 356 ALA B CA 1
ATOM 3869 C C . ALA B 1 195 ? 80.631 15.345 6.274 1.00 40.23 356 ALA B C 1
ATOM 3870 O O . ALA B 1 195 ? 81.313 15.075 5.278 1.00 40.99 356 ALA B O 1
ATOM 3872 N N . THR B 1 196 ? 79.583 16.166 6.215 1.00 42.01 357 THR B N 1
ATOM 3873 C CA . THR B 1 196 ? 79.181 16.836 4.960 1.00 41.82 357 THR B CA 1
ATOM 3874 C C . THR B 1 196 ? 79.414 18.334 4.959 1.00 43.43 357 THR B C 1
ATOM 3875 O O . THR B 1 196 ? 79.540 18.934 3.892 1.00 47.14 357 THR B O 1
ATOM 3879 N N . GLY B 1 197 ? 79.426 18.944 6.140 1.00 42.34 358 GLY B N 1
ATOM 3880 C CA . GLY B 1 197 ? 79.547 20.389 6.254 1.00 42.08 358 GLY B CA 1
ATOM 3881 C C . GLY B 1 197 ? 78.231 21.143 6.243 1.00 39.80 358 GLY B C 1
ATOM 3882 O O . GLY B 1 197 ? 78.225 22.354 6.443 1.00 43.06 358 GLY B O 1
ATOM 3883 N N . ARG B 1 198 ? 77.116 20.454 6.042 1.00 37.15 359 ARG B N 1
ATOM 3884 C CA . ARG B 1 198 ? 75.819 21.119 6.032 1.00 40.88 359 ARG B CA 1
ATOM 3885 C C . ARG B 1 198 ? 74.896 20.554 7.113 1.00 38.64 359 ARG B C 1
ATOM 3886 O O . ARG B 1 198 ? 75.016 19.389 7.491 1.00 36.22 359 ARG B O 1
ATOM 3894 N N . PRO B 1 199 ? 73.966 21.379 7.612 1.00 36.24 360 PRO B N 1
ATOM 3895 C CA . PRO B 1 199 ? 73.010 20.856 8.578 1.00 37.44 360 PRO B CA 1
ATOM 3896 C C . PRO B 1 199 ? 72.070 19.828 7.946 1.00 35.83 360 PRO B C 1
ATOM 3897 O O . PRO B 1 199 ? 71.699 19.942 6.781 1.00 36.29 360 PRO B O 1
ATOM 3901 N N . LEU B 1 200 ? 71.744 18.804 8.718 1.00 32.69 361 LEU B N 1
ATOM 3902 C CA . LEU B 1 200 ? 70.980 17.687 8.219 1.00 32.58 361 LEU B CA 1
ATOM 3903 C C . LEU B 1 200 ? 69.523 18.105 8.043 1.00 31.98 361 LEU B C 1
ATOM 3904 O O . LEU B 1 200 ? 68.953 17.897 6.992 1.00 31.53 361 LEU B O 1
ATOM 3909 N N . PHE B 1 201 ? 68.962 18.711 9.084 1.00 32.24 362 PHE B N 1
ATOM 3910 C CA . PHE B 1 201 ? 67.559 19.063 9.160 1.00 30.53 362 PHE B CA 1
ATOM 3911 C C . PHE B 1 201 ? 67.377 20.528 9.569 1.00 29.97 362 PHE B C 1
ATOM 3912 O O . PHE B 1 201 ? 67.022 20.820 10.719 1.00 28.78 362 PHE B O 1
ATOM 3920 N N . PRO B 1 202 ? 67.587 21.459 8.627 1.00 30.32 363 PRO B N 1
ATOM 3921 C CA . PRO B 1 202 ? 67.484 22.886 8.950 1.00 32.82 363 PRO B CA 1
ATOM 3922 C C . PRO B 1 202 ? 66.064 23.517 8.887 1.00 34.38 363 PRO B C 1
ATOM 3923 O O . PRO B 1 202 ? 65.824 24.373 8.058 1.00 35.59 363 PRO B O 1
ATOM 3927 N N . GLY B 1 203 ? 65.151 23.131 9.776 1.00 37.36 364 GLY B N 1
ATOM 3928 C CA . GLY B 1 203 ? 63.770 23.655 9.737 1.00 39.15 364 GLY B CA 1
ATOM 3929 C C . GLY B 1 203 ? 63.584 24.999 10.431 1.00 41.73 364 GLY B C 1
ATOM 3930 O O . GLY B 1 203 ? 64.245 25.273 11.442 1.00 42.80 364 GLY B O 1
ATOM 3931 N N . SER B 1 204 ? 62.690 25.833 9.885 1.00 39.87 365 SER B N 1
ATOM 3932 C CA . SER B 1 204 ? 62.289 27.116 10.503 1.00 38.49 365 SER B CA 1
ATOM 3933 C C . SER B 1 204 ? 61.060 27.001 11.416 1.00 36.51 365 SER B C 1
ATOM 3934 O O . SER B 1 204 ? 60.797 27.889 12.211 1.00 37.67 365 SER B O 1
ATOM 3937 N N . THR B 1 205 ? 60.296 25.928 11.297 1.00 35.39 366 THR B N 1
ATOM 3938 C CA . THR B 1 205 ? 59.108 25.750 12.122 1.00 38.02 366 THR B CA 1
ATOM 3939 C C . THR B 1 205 ? 59.046 24.305 12.530 1.00 37.69 366 THR B C 1
ATOM 3940 O O . THR B 1 205 ? 59.597 23.452 11.837 1.00 36.99 366 THR B O 1
ATOM 3944 N N . VAL B 1 206 ? 58.330 24.029 13.614 1.00 38.96 367 VAL B N 1
ATOM 3945 C CA . VAL B 1 206 ? 58.130 22.653 14.069 1.00 42.66 367 VAL B CA 1
ATOM 3946 C C . VAL B 1 206 ? 57.579 21.760 12.936 1.00 45.75 367 VAL B C 1
ATOM 3947 O O . VAL B 1 206 ? 57.999 20.600 12.806 1.00 45.83 367 VAL B O 1
ATOM 3951 N N . GLU B 1 207 ? 56.678 22.304 12.105 1.00 48.74 368 GLU B N 1
ATOM 3952 C CA . GLU B 1 207 ? 56.073 21.536 10.998 1.00 49.93 368 GLU B CA 1
ATOM 3953 C C . GLU B 1 207 ? 57.097 21.232 9.927 1.00 46.22 368 GLU B C 1
ATOM 3954 O O . GLU B 1 207 ? 57.185 20.098 9.450 1.00 46.44 368 GLU B O 1
ATOM 3960 N N . GLU B 1 208 ? 57.815 22.265 9.513 1.00 43.76 369 GLU B N 1
ATOM 3961 C CA . GLU B 1 208 ? 58.839 22.124 8.487 1.00 45.11 369 GLU B CA 1
ATOM 3962 C C . GLU B 1 208 ? 60.006 21.211 8.956 1.00 43.20 369 GLU B C 1
ATOM 3963 O O . GLU B 1 208 ? 60.542 20.436 8.161 1.00 41.56 369 GLU B O 1
ATOM 3969 N N . GLN B 1 209 ? 60.375 21.300 10.236 1.00 43.41 370 GLN B N 1
ATOM 3970 C CA . GLN B 1 209 ? 61.449 20.461 10.819 1.00 42.44 370 GLN B CA 1
ATOM 3971 C C . GLN B 1 209 ? 61.146 18.972 10.673 1.00 42.25 370 GLN B C 1
ATOM 3972 O O . GLN B 1 209 ? 61.968 18.227 10.160 1.00 39.84 370 GLN B O 1
ATOM 3978 N N . LEU B 1 210 ? 59.960 18.573 11.138 1.00 46.46 371 LEU B N 1
ATOM 3979 C CA . LEU B 1 210 ? 59.423 17.207 10.997 1.00 46.70 371 LEU B CA 1
ATOM 3980 C C . LEU B 1 210 ? 59.341 16.748 9.548 1.00 48.34 371 LEU B C 1
ATOM 3981 O O . LEU B 1 210 ? 59.533 15.569 9.246 1.00 52.27 371 LEU B O 1
ATOM 3986 N N . HIS B 1 211 ? 59.041 17.688 8.667 1.00 47.66 372 HIS B N 1
ATOM 3987 C CA . HIS B 1 211 ? 58.965 17.435 7.240 1.00 48.82 372 HIS B CA 1
ATOM 3988 C C . HIS B 1 211 ? 60.338 17.089 6.675 1.00 45.06 372 HIS B C 1
ATOM 3989 O O . HIS B 1 211 ? 60.488 16.159 5.882 1.00 41.69 372 HIS B O 1
ATOM 3996 N N . PHE B 1 212 ? 61.338 17.868 7.071 1.00 44.16 373 PHE B N 1
ATOM 3997 C CA . PHE B 1 212 ? 62.720 17.622 6.659 1.00 42.22 373 PHE B CA 1
ATOM 3998 C C . PHE B 1 212 ? 63.201 16.275 7.188 1.00 38.87 373 PHE B C 1
ATOM 3999 O O . PHE B 1 212 ? 63.844 15.520 6.469 1.00 37.64 373 PHE B O 1
ATOM 4007 N N . ILE B 1 213 ? 62.834 15.953 8.423 1.00 36.74 374 ILE B N 1
ATOM 4008 C CA . ILE B 1 213 ? 63.193 14.660 9.009 1.00 36.21 374 ILE B CA 1
ATOM 4009 C C . ILE B 1 213 ? 62.515 13.510 8.258 1.00 38.17 374 ILE B C 1
ATOM 4010 O O . ILE B 1 213 ? 63.189 12.564 7.812 1.00 36.13 374 ILE B O 1
ATOM 4015 N N . PHE B 1 214 ? 61.195 13.602 8.101 1.00 40.18 375 PHE B N 1
ATOM 4016 C CA . PHE B 1 214 ? 60.429 12.534 7.445 1.00 41.88 375 PHE B CA 1
ATOM 4017 C C . PHE B 1 214 ? 60.786 12.351 5.965 1.00 42.83 375 PHE B C 1
ATOM 4018 O O . PHE B 1 214 ? 60.690 11.244 5.454 1.00 43.96 375 PHE B O 1
ATOM 4026 N N . ARG B 1 215 ? 61.234 13.421 5.305 1.00 46.15 376 ARG B N 1
ATOM 4027 C CA . ARG B 1 215 ? 61.768 13.340 3.937 1.00 47.66 376 ARG B CA 1
ATOM 4028 C C . ARG B 1 215 ? 62.922 12.370 3.792 1.00 44.83 376 ARG B C 1
ATOM 4029 O O . ARG B 1 215 ? 63.064 11.759 2.742 1.00 44.06 376 ARG B O 1
ATOM 4037 N N . ILE B 1 216 ? 63.773 12.277 4.815 1.00 42.46 377 ILE B N 1
ATOM 4038 C CA . ILE B 1 216 ? 64.994 11.472 4.739 1.00 39.56 377 ILE B CA 1
ATOM 4039 C C . ILE B 1 216 ? 64.802 10.099 5.372 1.00 35.56 377 ILE B C 1
ATOM 4040 O O . ILE B 1 216 ? 65.261 9.105 4.820 1.00 35.43 377 ILE B O 1
ATOM 4045 N N . LEU B 1 217 ? 64.138 10.049 6.519 1.00 33.79 378 LEU B N 1
ATOM 4046 C CA . LEU B 1 217 ? 63.907 8.805 7.254 1.00 33.70 378 LEU B CA 1
ATOM 4047 C C . LEU B 1 217 ? 62.588 8.124 6.883 1.00 35.12 378 LEU B C 1
ATOM 4048 O O . LEU B 1 217 ? 62.307 7.016 7.343 1.00 33.38 378 LEU B O 1
ATOM 4053 N N . GLY B 1 218 ? 61.776 8.800 6.069 1.00 38.32 379 GLY B N 1
ATOM 4054 C CA . GLY B 1 218 ? 60.497 8.282 5.621 1.00 39.63 379 GLY B CA 1
ATOM 4055 C C . GLY B 1 218 ? 59.480 8.612 6.674 1.00 42.35 379 GLY B C 1
ATOM 4056 O O . GLY B 1 218 ? 59.826 8.787 7.844 1.00 40.23 379 GLY B O 1
ATOM 4057 N N . THR B 1 219 ? 58.222 8.697 6.256 1.00 42.93 380 THR B N 1
ATOM 4058 C CA . THR B 1 219 ? 57.131 9.047 7.158 1.00 41.89 380 THR B CA 1
ATOM 4059 C C . THR B 1 219 ? 56.857 7.872 8.101 1.00 40.88 380 THR B C 1
ATOM 4060 O O . THR B 1 219 ? 56.894 6.719 7.674 1.00 39.78 380 THR B O 1
ATOM 4064 N N . PRO B 1 220 ? 56.642 8.162 9.400 1.00 40.99 381 PRO B N 1
ATOM 4065 C CA . PRO B 1 220 ? 56.363 7.093 10.338 1.00 41.18 381 PRO B CA 1
ATOM 4066 C C . PRO B 1 220 ? 55.096 6.306 10.036 1.00 44.47 381 PRO B C 1
ATOM 4067 O O . PRO B 1 220 ? 54.130 6.843 9.500 1.00 47.84 381 PRO B O 1
ATOM 4071 N N . THR B 1 221 ? 55.132 5.038 10.409 1.00 45.77 382 THR B N 1
ATOM 4072 C CA . THR B 1 221 ? 53.991 4.141 10.338 1.00 49.34 382 THR B CA 1
ATOM 4073 C C . THR B 1 221 ? 53.949 3.401 11.670 1.00 48.61 382 THR B C 1
ATOM 4074 O O . THR B 1 221 ? 54.912 3.466 12.455 1.00 46.69 382 THR B O 1
ATOM 4078 N N . GLU B 1 222 ? 52.850 2.694 11.914 1.00 47.99 383 GLU B N 1
ATOM 4079 C CA . GLU B 1 222 ? 52.683 1.915 13.150 1.00 49.92 383 GLU B CA 1
ATOM 4080 C C . GLU B 1 222 ? 53.787 0.872 13.371 1.00 50.63 383 GLU B C 1
ATOM 4081 O O . GLU B 1 222 ? 54.079 0.526 14.516 1.00 52.36 383 GLU B O 1
ATOM 4087 N N . GLU B 1 223 ? 54.381 0.368 12.289 1.00 50.52 384 GLU B N 1
ATOM 4088 C CA . GLU B 1 223 ? 55.480 -0.591 12.404 1.00 52.86 384 GLU B CA 1
ATOM 4089 C C . GLU B 1 223 ? 56.820 0.083 12.737 1.00 52.62 384 GLU B C 1
ATOM 4090 O O . GLU B 1 223 ? 57.588 -0.481 13.512 1.00 52.76 384 GLU B O 1
ATOM 4093 N N . THR B 1 224 ? 57.098 1.263 12.167 1.00 51.71 385 THR B N 1
ATOM 4094 C CA . THR B 1 224 ? 58.311 2.043 12.521 1.00 49.96 385 THR B CA 1
ATOM 4095 C C . THR B 1 224 ? 58.142 2.967 13.755 1.00 49.34 385 THR B C 1
ATOM 4096 O O . THR B 1 224 ? 59.125 3.511 14.256 1.00 47.05 385 THR B O 1
ATOM 4100 N N . TRP B 1 225 ? 56.911 3.151 14.235 1.00 47.55 386 TRP B N 1
ATOM 4101 C CA . TRP B 1 225 ? 56.648 4.007 15.394 1.00 43.89 386 TRP B CA 1
ATOM 4102 C C . TRP B 1 225 ? 55.272 3.659 15.995 1.00 44.46 386 TRP B C 1
ATOM 4103 O O . TRP B 1 225 ? 54.294 4.365 15.760 1.00 44.37 386 TRP B O 1
ATOM 4114 N N . PRO B 1 226 ? 55.195 2.562 16.774 1.00 45.93 387 PRO B N 1
ATOM 4115 C CA . PRO B 1 226 ? 53.932 2.140 17.378 1.00 46.36 387 PRO B CA 1
ATOM 4116 C C . PRO B 1 226 ? 53.185 3.277 18.053 1.00 47.89 387 PRO B C 1
ATOM 4117 O O . PRO B 1 226 ? 53.762 3.973 18.888 1.00 52.65 387 PRO B O 1
ATOM 4121 N N . GLY B 1 227 ? 51.919 3.456 17.679 1.00 47.63 388 GLY B N 1
ATOM 4122 C CA . GLY B 1 227 ? 51.049 4.498 18.237 1.00 45.44 388 GLY B CA 1
ATOM 4123 C C . GLY B 1 227 ? 50.985 5.824 17.499 1.00 46.16 388 GLY B C 1
ATOM 4124 O O . GLY B 1 227 ? 50.178 6.692 17.867 1.00 47.72 388 GLY B O 1
ATOM 4125 N N . ILE B 1 228 ? 51.809 5.995 16.465 1.00 46.66 389 ILE B N 1
ATOM 4126 C CA . ILE B 1 228 ? 51.968 7.300 15.811 1.00 48.56 389 ILE B CA 1
ATOM 4127 C C . ILE B 1 228 ? 50.719 7.813 15.075 1.00 53.30 389 ILE B C 1
ATOM 4128 O O . ILE B 1 228 ? 50.528 9.031 14.944 1.00 49.82 389 ILE B O 1
ATOM 4133 N N . LEU B 1 229 ? 49.880 6.905 14.584 1.00 55.40 390 LEU B N 1
ATOM 4134 C CA . LEU B 1 229 ? 48.650 7.328 13.906 1.00 60.20 390 LEU B CA 1
ATOM 4135 C C . LEU B 1 229 ? 47.624 7.873 14.916 1.00 60.41 390 LEU B C 1
ATOM 4136 O O . LEU B 1 229 ? 46.854 8.783 14.586 1.00 60.96 390 LEU B O 1
ATOM 4141 N N . SER B 1 230 ? 47.668 7.356 16.149 1.00 59.92 391 SER B N 1
ATOM 4142 C CA . SER B 1 230 ? 46.854 7.862 17.265 1.00 62.10 391 SER B CA 1
ATOM 4143 C C . SER B 1 230 ? 47.433 9.104 17.998 1.00 61.04 391 SER B C 1
ATOM 4144 O O . SER B 1 230 ? 46.886 9.530 19.032 1.00 57.67 391 SER B O 1
ATOM 4147 N N . ASN B 1 231 ? 48.526 9.671 17.477 1.00 59.13 392 ASN B N 1
ATOM 4148 C CA . ASN B 1 231 ? 49.067 10.939 17.972 1.00 55.87 392 ASN B CA 1
ATOM 4149 C C . ASN B 1 231 ? 48.272 12.063 17.321 1.00 56.12 392 ASN B C 1
ATOM 4150 O O . ASN B 1 231 ? 48.292 12.221 16.102 1.00 56.57 392 ASN B O 1
ATOM 4155 N N . GLU B 1 232 ? 47.582 12.832 18.159 1.00 59.10 393 GLU B N 1
ATOM 4156 C CA . GLU B 1 232 ? 46.668 13.896 17.723 1.00 60.63 393 GLU B CA 1
ATOM 4157 C C . GLU B 1 232 ? 47.414 14.982 16.962 1.00 56.63 393 GLU B C 1
ATOM 4158 O O . GLU B 1 232 ? 46.919 15.487 15.957 1.00 55.82 393 GLU B O 1
ATOM 4164 N N . GLU B 1 233 ? 48.607 15.325 17.448 1.00 57.41 394 GLU B N 1
ATOM 4165 C CA . GLU B 1 233 ? 49.455 16.341 16.812 1.00 55.41 394 GLU B CA 1
ATOM 4166 C C . GLU B 1 233 ? 49.963 15.850 15.464 1.00 52.99 394 GLU B C 1
ATOM 4167 O O . GLU B 1 233 ? 49.997 16.625 14.517 1.00 51.67 394 GLU B O 1
ATOM 4173 N N . PHE B 1 234 ? 50.317 14.565 15.377 1.00 51.72 395 PHE B N 1
ATOM 4174 C CA . PHE B 1 234 ? 50.794 13.969 14.122 1.00 57.11 395 PHE B CA 1
ATOM 4175 C C . PHE B 1 234 ? 49.747 14.049 13.015 1.00 58.02 395 PHE B C 1
ATOM 4176 O O . PHE B 1 234 ? 50.035 14.554 11.925 1.00 60.60 395 PHE B O 1
ATOM 4184 N N . LYS B 1 235 ? 48.547 13.540 13.301 1.00 61.75 396 LYS B N 1
ATOM 4185 C CA . LYS B 1 235 ? 47.457 13.504 12.318 1.00 61.99 396 LYS B CA 1
ATOM 4186 C C . LYS B 1 235 ? 47.173 14.904 11.797 1.00 61.25 396 LYS B C 1
ATOM 4187 O O . LYS B 1 235 ? 47.185 15.118 10.591 1.00 58.12 396 LYS B O 1
ATOM 4189 N N . THR B 1 236 ? 46.989 15.856 12.714 1.00 63.99 397 THR B N 1
ATOM 4190 C CA . THR B 1 236 ? 46.704 17.259 12.362 1.00 68.41 397 THR B CA 1
ATOM 4191 C C . THR B 1 236 ? 47.669 17.826 11.309 1.00 69.86 397 THR B C 1
ATOM 4192 O O . THR B 1 236 ? 47.230 18.406 10.309 1.00 69.14 397 THR B O 1
ATOM 4196 N N . TYR B 1 237 ? 48.972 17.654 11.532 1.00 73.72 398 TYR B N 1
ATOM 4197 C CA . TYR B 1 237 ? 49.984 18.115 10.573 1.00 76.54 398 TYR B CA 1
ATOM 4198 C C . TYR B 1 237 ? 49.693 17.547 9.191 1.00 74.26 398 TYR B C 1
ATOM 4199 O O . TYR B 1 237 ? 49.734 18.281 8.208 1.00 70.14 398 TYR B O 1
ATOM 4208 N N . ASN B 1 238 ? 49.406 16.243 9.140 1.00 76.32 399 ASN B N 1
ATOM 4209 C CA . ASN B 1 238 ? 48.999 15.542 7.910 1.00 81.09 399 ASN B CA 1
ATOM 4210 C C . ASN B 1 238 ? 50.093 15.583 6.817 1.00 81.39 399 ASN B C 1
ATOM 4211 O O . ASN B 1 238 ? 50.062 16.417 5.901 1.00 83.67 399 ASN B O 1
ATOM 4216 N N . TYR B 1 239 ? 51.060 14.670 6.937 1.00 82.04 400 TYR B N 1
ATOM 4217 C CA . TYR B 1 239 ? 52.207 14.601 6.020 1.00 79.96 400 TYR B CA 1
ATOM 4218 C C . TYR B 1 239 ? 51.934 13.655 4.853 1.00 75.81 400 TYR B C 1
ATOM 4219 O O . TYR B 1 239 ? 51.103 12.752 4.977 1.00 78.37 400 TYR B O 1
ATOM 4228 N N . PRO B 1 240 ? 52.625 13.864 3.713 1.00 69.04 401 PRO B N 1
ATOM 4229 C CA . PRO B 1 240 ? 52.627 12.845 2.672 1.00 67.74 401 PRO B CA 1
ATOM 4230 C C . PRO B 1 240 ? 53.510 11.662 3.067 1.00 69.26 401 PRO B C 1
ATOM 4231 O O . PRO B 1 240 ? 54.426 11.817 3.884 1.00 73.42 401 PRO B O 1
ATOM 4235 N N . LYS B 1 241 ? 53.232 10.495 2.491 1.00 66.14 402 LYS B N 1
ATOM 4236 C CA . LYS B 1 241 ? 53.990 9.287 2.786 1.00 62.42 402 LYS B CA 1
ATOM 4237 C C . LYS B 1 241 ? 55.332 9.325 2.058 1.00 62.64 402 LYS B C 1
ATOM 4238 O O . LYS B 1 241 ? 55.409 9.014 0.870 1.00 66.82 402 LYS B O 1
ATOM 4240 N N . TYR B 1 242 ? 56.380 9.742 2.769 1.00 60.39 403 TYR B N 1
ATOM 4241 C CA . TYR B 1 242 ? 57.755 9.659 2.264 1.00 54.78 403 TYR B CA 1
ATOM 4242 C C . TYR B 1 242 ? 58.310 8.249 2.446 1.00 50.98 403 TYR B C 1
ATOM 4243 O O . TYR B 1 242 ? 58.009 7.584 3.433 1.00 49.20 403 TYR B O 1
ATOM 4252 N N . ARG B 1 243 ? 59.097 7.799 1.476 1.00 49.51 404 ARG B N 1
ATOM 4253 C CA . ARG B 1 243 ? 59.903 6.580 1.606 1.00 53.61 404 ARG B CA 1
ATOM 4254 C C . ARG B 1 243 ? 61.258 6.991 2.164 1.00 49.69 404 ARG B C 1
ATOM 4255 O O . ARG B 1 243 ? 61.787 8.049 1.801 1.00 45.93 404 ARG B O 1
ATOM 4263 N N . ALA B 1 244 ? 61.833 6.141 3.011 1.00 48.81 405 ALA B N 1
ATOM 4264 C CA . ALA B 1 244 ? 63.166 6.385 3.558 1.00 48.39 405 ALA B CA 1
ATOM 4265 C C . ALA B 1 244 ? 64.182 6.504 2.428 1.00 49.37 405 ALA B C 1
ATOM 4266 O O . ALA B 1 244 ? 64.097 5.764 1.457 1.00 50.85 405 ALA B O 1
ATOM 4268 N N . GLU B 1 245 ? 65.098 7.471 2.541 1.00 52.42 406 GLU B N 1
ATOM 4269 C CA . GLU B 1 245 ? 66.260 7.589 1.648 1.00 52.98 406 GLU B CA 1
ATOM 4270 C C . GLU B 1 245 ? 67.513 7.105 2.364 1.00 51.52 406 GLU B C 1
ATOM 4271 O O . GLU B 1 245 ? 67.592 7.161 3.585 1.00 49.49 406 GLU B O 1
ATOM 4277 N N . ALA B 1 246 ? 68.487 6.633 1.590 1.00 53.01 407 ALA B N 1
ATOM 4278 C CA . ALA B 1 246 ? 69.728 6.085 2.131 1.00 54.04 407 ALA B CA 1
ATOM 4279 C C . ALA B 1 246 ? 70.622 7.219 2.621 1.00 51.14 407 ALA B C 1
ATOM 4280 O O . ALA B 1 246 ? 71.054 8.060 1.830 1.00 50.43 407 ALA B O 1
ATOM 4282 N N . LEU B 1 247 ? 70.876 7.237 3.929 1.00 51.36 408 LEU B N 1
ATOM 4283 C CA . LEU B 1 247 ? 71.740 8.250 4.559 1.00 51.35 408 LEU B CA 1
ATOM 4284 C C . LEU B 1 247 ? 73.113 8.267 3.883 1.00 48.97 408 LEU B C 1
ATOM 4285 O O . LEU B 1 247 ? 73.642 9.330 3.565 1.00 45.84 408 LEU B O 1
ATOM 4290 N N . LEU B 1 248 ? 73.642 7.074 3.619 1.00 52.35 409 LEU B N 1
ATOM 4291 C CA . LEU B 1 248 ? 74.902 6.890 2.889 1.00 55.38 409 LEU B CA 1
ATOM 4292 C C . LEU B 1 248 ? 75.029 7.703 1.589 1.00 56.63 409 LEU B C 1
ATOM 4293 O O . LEU B 1 248 ? 76.100 8.232 1.305 1.00 58.53 409 LEU B O 1
ATOM 4298 N N . SER B 1 249 ? 73.949 7.816 0.816 1.00 59.61 410 SER B N 1
ATOM 4299 C CA . SER B 1 249 ? 73.960 8.661 -0.396 1.00 62.98 410 SER B CA 1
ATOM 4300 C C . SER B 1 249 ? 73.983 10.169 -0.081 1.00 65.01 410 SER B C 1
ATOM 4301 O O . SER B 1 249 ? 74.626 10.940 -0.802 1.00 65.87 410 SER B O 1
ATOM 4304 N N . HIS B 1 250 ? 73.290 10.583 0.983 1.00 64.99 411 HIS B N 1
ATOM 4305 C CA . HIS B 1 250 ? 73.333 11.982 1.454 1.00 66.02 411 HIS B CA 1
ATOM 4306 C C . HIS B 1 250 ? 74.706 12.373 2.008 1.00 63.91 411 HIS B C 1
ATOM 4307 O O . HIS B 1 250 ? 75.197 13.475 1.753 1.00 63.76 411 HIS B O 1
ATOM 4314 N N . ALA B 1 251 ? 75.305 11.465 2.771 1.00 61.69 412 ALA B N 1
ATOM 4315 C CA . ALA B 1 251 ? 76.650 11.644 3.314 1.00 62.34 412 ALA B CA 1
ATOM 4316 C C . ALA B 1 251 ? 77.567 10.569 2.718 1.00 57.24 412 ALA B C 1
ATOM 4317 O O . ALA B 1 251 ? 77.814 9.550 3.356 1.00 53.90 412 ALA B O 1
ATOM 4319 N N . PRO B 1 252 ? 78.046 10.776 1.479 1.00 57.27 413 PRO B N 1
ATOM 4320 C CA . PRO B 1 252 ? 78.919 9.792 0.813 1.00 54.87 413 PRO B CA 1
ATOM 4321 C C . PRO B 1 252 ? 80.306 9.607 1.437 1.00 54.42 413 PRO B C 1
ATOM 4322 O O . PRO B 1 252 ? 80.867 8.521 1.319 1.00 52.92 413 PRO B O 1
ATOM 4326 N N . ARG B 1 253 ? 80.853 10.639 2.091 1.00 53.90 414 ARG B N 1
ATOM 4327 C CA . ARG B 1 253 ? 82.157 10.521 2.775 1.00 52.78 414 ARG B CA 1
ATOM 4328 C C . ARG B 1 253 ? 82.159 9.471 3.896 1.00 50.32 414 ARG B C 1
ATOM 4329 O O . ARG B 1 253 ? 83.216 8.966 4.258 1.00 49.16 414 ARG B O 1
ATOM 4337 N N . LEU B 1 254 ? 80.983 9.147 4.433 1.00 47.92 415 LEU B N 1
ATOM 4338 C CA . LEU B 1 254 ? 80.848 8.074 5.414 1.00 49.96 415 LEU B CA 1
ATOM 4339 C C . LEU B 1 254 ? 81.011 6.733 4.715 1.00 54.42 415 LEU B C 1
ATOM 4340 O O . LEU B 1 254 ? 80.525 6.541 3.598 1.00 59.22 415 LEU B O 1
ATOM 4345 N N . ASP B 1 255 ? 81.720 5.824 5.370 1.00 55.24 416 ASP B N 1
ATOM 4346 C CA . ASP B 1 255 ? 81.735 4.417 4.976 1.00 53.63 416 ASP B CA 1
ATOM 4347 C C . ASP B 1 255 ? 80.435 3.790 5.485 1.00 47.39 416 ASP B C 1
ATOM 4348 O O . ASP B 1 255 ? 79.560 4.495 5.997 1.00 45.08 416 ASP B O 1
ATOM 4353 N N . SER B 1 256 ? 80.302 2.478 5.359 1.00 42.24 417 SER B N 1
ATOM 4354 C CA . SER B 1 256 ? 79.098 1.806 5.825 1.00 41.07 417 SER B CA 1
ATOM 4355 C C . SER B 1 256 ? 79.005 1.696 7.355 1.00 38.39 417 SER B C 1
ATOM 4356 O O . SER B 1 256 ? 77.910 1.477 7.887 1.00 36.42 417 SER B O 1
ATOM 4359 N N . ASP B 1 257 ? 80.134 1.814 8.060 1.00 38.32 418 ASP B N 1
ATOM 4360 C CA . ASP B 1 257 ? 80.121 1.892 9.538 1.00 37.64 418 ASP B CA 1
ATOM 4361 C C . ASP B 1 257 ? 79.559 3.231 10.013 1.00 33.09 418 ASP B C 1
ATOM 4362 O O . ASP B 1 257 ? 78.719 3.284 10.937 1.00 33.73 418 ASP B O 1
ATOM 4367 N N . GLY B 1 258 ? 80.048 4.296 9.388 1.00 31.78 419 GLY B N 1
ATOM 4368 C CA . GLY B 1 258 ? 79.561 5.652 9.592 1.00 33.44 419 GLY B CA 1
ATOM 4369 C C . GLY B 1 258 ? 78.064 5.789 9.387 1.00 32.76 419 GLY B C 1
ATOM 4370 O O . GLY B 1 258 ? 77.364 6.391 10.211 1.00 31.63 419 GLY B O 1
ATOM 4371 N N . ALA B 1 259 ? 77.561 5.217 8.296 1.00 33.48 420 ALA B N 1
ATOM 4372 C CA . ALA B 1 259 ? 76.114 5.212 8.056 1.00 31.35 420 ALA B CA 1
ATOM 4373 C C . ALA B 1 259 ? 75.381 4.374 9.082 1.00 30.08 420 ALA B C 1
ATOM 4374 O O . ALA B 1 259 ? 74.278 4.734 9.504 1.00 31.63 420 ALA B O 1
ATOM 4376 N N . ASP B 1 260 ? 75.970 3.256 9.493 1.00 29.14 421 ASP B N 1
ATOM 4377 C CA . ASP B 1 260 ? 75.313 2.395 10.468 1.00 29.45 421 ASP B CA 1
ATOM 4378 C C . ASP B 1 260 ? 75.166 3.148 11.787 1.00 29.21 421 ASP B C 1
ATOM 4379 O O . ASP B 1 260 ? 74.113 3.102 12.419 1.00 27.66 421 ASP B O 1
ATOM 4384 N N . LEU B 1 261 ? 76.227 3.839 12.198 1.00 29.98 422 LEU B N 1
ATOM 4385 C CA . LEU B 1 261 ? 76.185 4.576 13.459 1.00 29.68 422 LEU B CA 1
ATOM 4386 C C . LEU B 1 261 ? 75.159 5.703 13.331 1.00 26.50 422 LEU B C 1
ATOM 4387 O O . LEU B 1 261 ? 74.307 5.858 14.201 1.00 23.30 422 LEU B O 1
ATOM 4392 N N . LEU B 1 262 ? 75.209 6.434 12.219 1.00 27.98 423 LEU B N 1
ATOM 4393 C CA . LEU B 1 262 ? 74.228 7.511 11.957 1.00 29.08 423 LEU B CA 1
ATOM 4394 C C . LEU B 1 262 ? 72.766 7.053 12.063 1.00 28.76 423 LEU B C 1
ATOM 4395 O O . LEU B 1 262 ? 71.944 7.738 12.677 1.00 29.01 423 LEU B O 1
ATOM 4400 N N . THR B 1 263 ? 72.470 5.878 11.504 1.00 29.16 424 THR B N 1
ATOM 4401 C CA . THR B 1 263 ? 71.127 5.271 11.538 1.00 29.47 424 THR B CA 1
ATOM 4402 C C . THR B 1 263 ? 70.715 4.970 12.969 1.00 29.57 424 THR B C 1
ATOM 4403 O O . THR B 1 263 ? 69.587 5.266 13.381 1.00 28.28 424 THR B O 1
ATOM 4407 N N . LYS B 1 264 ? 71.651 4.410 13.731 1.00 28.52 425 LYS B N 1
ATOM 4408 C CA . LYS B 1 264 ? 71.413 4.072 15.121 1.00 28.36 425 LYS B CA 1
ATOM 4409 C C . LYS B 1 264 ? 71.218 5.252 16.056 1.00 26.71 425 LYS B C 1
ATOM 4410 O O . LYS B 1 264 ? 70.592 5.110 17.108 1.00 26.11 425 LYS B O 1
ATOM 4416 N N . LEU B 1 265 ? 71.743 6.408 15.671 1.00 25.88 426 LEU B N 1
ATOM 4417 C CA . LEU B 1 265 ? 71.499 7.669 16.406 1.00 25.88 426 LEU B CA 1
ATOM 4418 C C . LEU B 1 265 ? 70.157 8.285 16.006 1.00 26.22 426 LEU B C 1
ATOM 4419 O O . LEU B 1 265 ? 69.384 8.735 16.857 1.00 26.29 426 LEU B O 1
ATOM 4424 N N . LEU B 1 266 ? 69.860 8.255 14.710 1.00 27.42 427 LEU B N 1
ATOM 4425 C CA . LEU B 1 266 ? 68.663 8.881 14.167 1.00 27.95 427 LEU B CA 1
ATOM 4426 C C . LEU B 1 266 ? 67.438 7.950 14.126 1.00 28.14 427 LEU B C 1
ATOM 4427 O O . LEU B 1 266 ? 66.791 7.783 13.086 1.00 28.15 427 LEU B O 1
ATOM 4432 N N . GLN B 1 267 ? 67.106 7.383 15.281 1.00 29.20 428 GLN B N 1
ATOM 4433 C CA . GLN B 1 267 ? 65.844 6.665 15.486 1.00 31.07 428 GLN B CA 1
ATOM 4434 C C . GLN B 1 267 ? 64.763 7.647 15.946 1.00 31.84 428 GLN B C 1
ATOM 4435 O O . GLN B 1 267 ? 65.049 8.540 16.764 1.00 28.73 428 GLN B O 1
ATOM 4441 N N . PHE B 1 268 ? 63.532 7.444 15.454 1.00 30.32 429 PHE B N 1
ATOM 4442 C CA . PHE B 1 268 ? 62.388 8.314 15.768 1.00 31.42 429 PHE B CA 1
ATOM 4443 C C . PHE B 1 268 ? 62.202 8.501 17.265 1.00 30.71 429 PHE B C 1
ATOM 4444 O O . PHE B 1 268 ? 62.030 9.628 17.733 1.00 31.53 429 PHE B O 1
ATOM 4452 N N . GLU B 1 269 ? 62.232 7.391 17.996 1.00 30.67 430 GLU B N 1
ATOM 4453 C CA . GLU B 1 269 ? 61.939 7.378 19.420 1.00 32.33 430 GLU B CA 1
ATOM 4454 C C . GLU B 1 269 ? 63.195 7.173 20.252 1.00 33.33 430 GLU B C 1
ATOM 4455 O O . GLU B 1 269 ? 63.961 6.251 19.991 1.00 31.95 430 GLU B O 1
ATOM 4461 N N . GLY B 1 270 ? 63.332 7.990 21.303 1.00 36.34 431 GLY B N 1
ATOM 4462 C CA . GLY B 1 270 ? 64.524 8.051 22.132 1.00 35.65 431 GLY B CA 1
ATOM 4463 C C . GLY B 1 270 ? 64.977 6.719 22.664 1.00 36.46 431 GLY B C 1
ATOM 4464 O O . GLY B 1 270 ? 66.156 6.398 22.593 1.00 34.60 431 GLY B O 1
ATOM 4465 N N . ARG B 1 271 ? 64.036 5.929 23.167 1.00 39.11 432 ARG B N 1
ATOM 4466 C CA . ARG B 1 271 ? 64.362 4.614 23.736 1.00 40.64 432 ARG B CA 1
ATOM 4467 C C . ARG B 1 271 ? 65.053 3.654 22.758 1.00 38.63 432 ARG B C 1
ATOM 4468 O O . ARG B 1 271 ? 65.777 2.766 23.203 1.00 40.36 432 ARG B O 1
ATOM 4476 N N . ASN B 1 272 ? 64.862 3.840 21.446 1.00 37.52 433 ASN B N 1
ATOM 4477 C CA . ASN B 1 272 ? 65.518 2.984 20.430 1.00 36.90 433 ASN B CA 1
ATOM 4478 C C . ASN B 1 272 ? 66.885 3.459 19.965 1.00 34.79 433 ASN B C 1
ATOM 4479 O O . ASN B 1 272 ? 67.540 2.765 19.193 1.00 35.03 433 ASN B O 1
ATOM 4484 N N . ARG B 1 273 ? 67.296 4.651 20.385 1.00 32.05 434 ARG B N 1
ATOM 4485 C CA . ARG B 1 273 ? 68.580 5.201 19.971 1.00 31.53 434 ARG B CA 1
ATOM 4486 C C . ARG B 1 273 ? 69.726 4.511 20.711 1.00 29.76 434 ARG B C 1
ATOM 4487 O O . ARG B 1 273 ? 69.588 4.097 21.857 1.00 28.60 434 ARG B O 1
ATOM 4495 N N . ILE B 1 274 ? 70.845 4.377 20.022 1.00 27.24 435 ILE B N 1
ATOM 4496 C CA . ILE B 1 274 ? 72.079 3.964 20.661 1.00 27.14 435 ILE B CA 1
ATOM 4497 C C . ILE B 1 274 ? 72.540 5.009 21.727 1.00 27.47 435 ILE B C 1
ATOM 4498 O O . ILE B 1 274 ? 72.492 6.238 21.507 1.00 25.30 435 ILE B O 1
ATOM 4503 N N . SER B 1 275 ? 72.919 4.511 22.901 1.00 27.39 436 SER B N 1
ATOM 4504 C CA . SER B 1 275 ? 73.459 5.361 23.963 1.00 28.08 436 SER B CA 1
ATOM 4505 C C . SER B 1 275 ? 74.885 5.805 23.624 1.00 28.20 436 SER B C 1
ATOM 4506 O O . SER B 1 275 ? 75.560 5.188 22.799 1.00 29.54 436 SER B O 1
ATOM 4509 N N . ALA B 1 276 ? 75.329 6.873 24.279 1.00 28.61 437 ALA B N 1
ATOM 4510 C CA . ALA B 1 276 ? 76.688 7.402 24.094 1.00 27.94 437 ALA B CA 1
ATOM 4511 C C . ALA B 1 276 ? 77.755 6.348 24.389 1.00 27.50 437 ALA B C 1
ATOM 4512 O O . ALA B 1 276 ? 78.699 6.209 23.621 1.00 25.86 437 ALA B O 1
ATOM 4514 N N . GLU B 1 277 ? 77.586 5.589 25.470 1.00 28.76 438 GLU B N 1
ATOM 4515 C CA . GLU B 1 277 ? 78.542 4.503 25.800 1.00 30.82 438 GLU B CA 1
ATOM 4516 C C . GLU B 1 277 ? 78.594 3.417 24.718 1.00 29.05 438 GLU B C 1
ATOM 4517 O O . GLU B 1 277 ? 79.668 3.058 24.250 1.00 27.42 438 GLU B O 1
ATOM 4523 N N . ASP B 1 278 ? 77.432 2.926 24.292 1.00 29.42 439 ASP B N 1
ATOM 4524 C CA . ASP B 1 278 ? 77.390 1.997 23.146 1.00 28.14 439 ASP B CA 1
ATOM 4525 C C . ASP B 1 278 ? 77.912 2.608 21.857 1.00 26.65 439 ASP B C 1
ATOM 4526 O O . ASP B 1 278 ? 78.593 1.908 21.097 1.00 27.20 439 ASP B O 1
ATOM 4531 N N . ALA B 1 279 ? 77.653 3.898 21.596 1.00 24.28 440 ALA B N 1
ATOM 4532 C CA . ALA B 1 279 ? 78.166 4.496 20.349 1.00 22.46 440 ALA B CA 1
ATOM 4533 C C . ALA B 1 279 ? 79.698 4.512 20.316 1.00 21.74 440 ALA B C 1
ATOM 4534 O O . ALA B 1 279 ? 80.301 4.313 19.269 1.00 21.97 440 ALA B O 1
ATOM 4536 N N . MET B 1 280 ? 80.330 4.757 21.448 1.00 22.18 441 MET B N 1
ATOM 4537 C CA . MET B 1 280 ? 81.798 4.742 21.503 1.00 24.97 441 MET B CA 1
ATOM 4538 C C . MET B 1 280 ? 82.362 3.349 21.221 1.00 25.85 441 MET B C 1
ATOM 4539 O O . MET B 1 280 ? 83.435 3.224 20.676 1.00 25.01 441 MET B O 1
ATOM 4544 N N . LYS B 1 281 ? 81.599 2.317 21.569 1.00 28.73 442 LYS B N 1
ATOM 4545 C CA . LYS B 1 281 ? 81.963 0.932 21.275 1.00 31.95 442 LYS B CA 1
ATOM 4546 C C . LYS B 1 281 ? 81.680 0.502 19.844 1.00 32.87 442 LYS B C 1
ATOM 4547 O O . LYS B 1 281 ? 81.937 -0.638 19.514 1.00 34.78 442 LYS B O 1
ATOM 4553 N N . HIS B 1 282 ? 81.193 1.407 18.993 1.00 31.67 443 HIS B N 1
ATOM 4554 C CA . HIS B 1 282 ? 80.774 1.069 17.640 1.00 31.84 443 HIS B CA 1
ATOM 4555 C C . HIS B 1 282 ? 82.019 0.887 16.739 1.00 32.73 443 HIS B C 1
ATOM 4556 O O . HIS B 1 282 ? 83.043 1.508 16.994 1.00 33.87 443 HIS B O 1
ATOM 4563 N N . PRO B 1 283 ? 81.947 0.004 15.710 1.00 32.41 444 PRO B N 1
ATOM 4564 C CA . PRO B 1 283 ? 83.075 -0.280 14.793 1.00 32.20 444 PRO B CA 1
ATOM 4565 C C . PRO B 1 283 ? 83.712 0.904 14.076 1.00 30.41 444 PRO B C 1
ATOM 4566 O O . PRO B 1 283 ? 84.892 0.852 13.728 1.00 32.32 444 PRO B O 1
ATOM 4570 N N . PHE B 1 284 ? 82.910 1.926 13.798 1.00 30.14 445 PHE B N 1
ATOM 4571 C CA . PHE B 1 284 ? 83.355 3.235 13.276 1.00 28.71 445 PHE B CA 1
ATOM 4572 C C . PHE B 1 284 ? 84.581 3.808 13.975 1.00 27.52 445 PHE B C 1
ATOM 4573 O O . PHE B 1 284 ? 85.383 4.483 13.340 1.00 27.37 445 PHE B O 1
ATOM 4581 N N . PHE B 1 285 ? 84.708 3.550 15.275 1.00 26.40 446 PHE B N 1
ATOM 4582 C CA . PHE B 1 285 ? 85.837 4.052 16.043 1.00 29.42 446 PHE B CA 1
ATOM 4583 C C . PHE B 1 285 ? 87.001 3.063 16.220 1.00 31.32 446 PHE B C 1
ATOM 4584 O O . PHE B 1 285 ? 87.949 3.374 16.956 1.00 33.93 446 PHE B O 1
ATOM 4592 N N . LEU B 1 286 ? 86.960 1.905 15.546 1.00 32.69 447 LEU B N 1
ATOM 4593 C CA . LEU B 1 286 ? 88.045 0.910 15.652 1.00 34.56 447 LEU B CA 1
ATOM 4594 C C . LEU B 1 286 ? 89.403 1.462 15.260 1.00 32.67 447 LEU B C 1
ATOM 4595 O O . LEU B 1 286 ? 90.396 1.114 15.875 1.00 35.15 447 LEU B O 1
ATOM 4600 N N . SER B 1 287 ? 89.445 2.373 14.298 1.00 34.67 448 SER B N 1
ATOM 4601 C CA . SER B 1 287 ? 90.716 2.985 13.875 1.00 35.95 448 SER B CA 1
ATOM 4602 C C . SER B 1 287 ? 91.406 3.886 14.924 1.00 38.70 448 SER B C 1
ATOM 4603 O O . SER B 1 287 ? 92.532 4.349 14.680 1.00 37.90 448 SER B O 1
ATOM 4606 N N . LEU B 1 288 ? 90.731 4.167 16.046 1.00 38.03 449 LEU B N 1
ATOM 4607 C CA . LEU B 1 288 ? 91.297 4.992 17.123 1.00 38.81 449 LEU B CA 1
ATOM 4608 C C . LEU B 1 288 ? 92.058 4.192 18.172 1.00 40.18 449 LEU B C 1
ATOM 4609 O O . LEU B 1 288 ? 92.744 4.785 18.996 1.00 39.84 449 LEU B O 1
ATOM 4614 N N . GLY B 1 289 ? 91.898 2.871 18.180 1.00 41.98 450 GLY B N 1
ATOM 4615 C CA . GLY B 1 289 ? 92.671 2.007 19.065 1.00 42.14 450 GLY B CA 1
ATOM 4616 C C . GLY B 1 289 ? 91.939 1.613 20.324 1.00 41.32 450 GLY B C 1
ATOM 4617 O O . GLY B 1 289 ? 90.825 2.072 20.586 1.00 43.06 450 GLY B O 1
ATOM 4618 N N . GLU B 1 290 ? 92.591 0.755 21.101 1.00 39.29 451 GLU B N 1
ATOM 4619 C CA . GLU B 1 290 ? 92.043 0.199 22.327 1.00 42.60 451 GLU B CA 1
ATOM 4620 C C . GLU B 1 290 ? 92.255 1.088 23.578 1.00 41.75 451 GLU B C 1
ATOM 4621 O O . GLU B 1 290 ? 91.441 1.045 24.501 1.00 41.46 451 GLU B O 1
ATOM 4627 N N . ARG B 1 291 ? 93.341 1.861 23.626 1.00 42.19 452 ARG B N 1
ATOM 4628 C CA . ARG B 1 291 ? 93.736 2.565 24.874 1.00 44.19 452 ARG B CA 1
ATOM 4629 C C . ARG B 1 291 ? 92.833 3.740 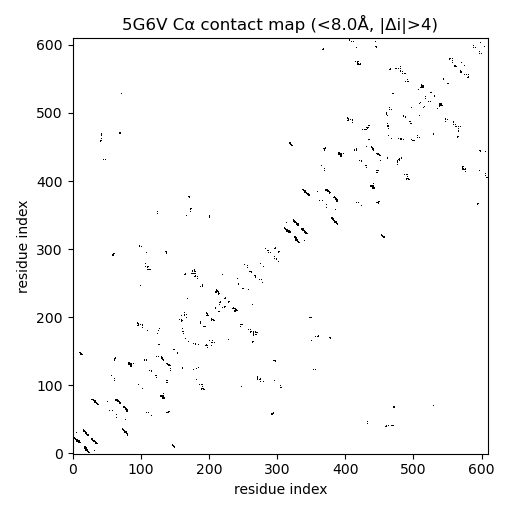25.232 1.00 40.52 452 ARG B C 1
ATOM 4630 O O . ARG B 1 291 ? 92.551 3.967 26.404 1.00 36.35 452 ARG B O 1
ATOM 4638 N N . ILE B 1 292 ? 92.402 4.478 24.206 1.00 38.29 453 ILE B N 1
ATOM 4639 C CA . ILE B 1 292 ? 91.458 5.598 24.338 1.00 35.96 453 ILE B CA 1
ATOM 4640 C C . ILE B 1 292 ? 90.175 5.279 25.155 1.00 35.92 453 ILE B C 1
ATOM 4641 O O . ILE B 1 292 ? 89.598 6.171 25.774 1.00 34.57 453 ILE B O 1
ATOM 4646 N N . HIS B 1 293 ? 89.740 4.021 25.165 1.00 34.41 454 HIS B N 1
ATOM 4647 C CA . HIS B 1 293 ? 88.550 3.633 25.923 1.00 35.28 454 HIS B CA 1
ATOM 4648 C C . HIS B 1 293 ? 88.791 3.492 27.420 1.00 35.74 454 HIS B C 1
ATOM 4649 O O . HIS B 1 293 ? 87.833 3.441 28.178 1.00 36.85 454 HIS B O 1
ATOM 4656 N N . LYS B 1 294 ? 90.050 3.386 27.841 1.00 36.95 455 LYS B N 1
ATOM 4657 C CA . LYS B 1 294 ? 90.388 3.120 29.239 1.00 38.61 455 LYS B CA 1
ATOM 4658 C C . LYS B 1 294 ? 90.976 4.338 29.954 1.00 36.31 455 LYS B C 1
ATOM 4659 O O . LYS B 1 294 ? 91.468 4.194 31.073 1.00 38.65 455 LYS B O 1
ATOM 4665 N N . LEU B 1 295 ? 90.945 5.513 29.317 1.00 31.51 456 LEU B N 1
ATOM 4666 C CA . LEU B 1 295 ? 91.482 6.727 29.908 1.00 30.37 456 LEU B CA 1
ATOM 4667 C C . LEU B 1 295 ? 90.626 7.228 31.073 1.00 31.29 456 LEU B C 1
ATOM 4668 O O . LEU B 1 295 ? 89.410 7.023 31.101 1.00 31.30 456 LEU B O 1
ATOM 4673 N N . PRO B 1 296 ? 91.262 7.870 32.056 1.00 30.56 457 PRO B N 1
ATOM 4674 C CA . PRO B 1 296 ? 90.479 8.558 33.059 1.00 30.37 457 PRO B CA 1
ATOM 4675 C C . PRO B 1 296 ? 89.667 9.711 32.456 1.00 30.00 457 PRO B C 1
ATOM 4676 O O . PRO B 1 296 ? 90.068 10.301 31.449 1.00 29.57 457 PRO B O 1
ATOM 4680 N N . ASP B 1 297 ? 88.540 9.991 33.103 1.00 30.20 458 ASP B N 1
ATOM 4681 C CA . ASP B 1 297 ? 87.657 11.101 32.799 1.00 31.13 458 ASP B CA 1
ATOM 4682 C C . ASP B 1 297 ? 88.380 12.413 32.565 1.00 33.03 458 ASP B C 1
ATOM 4683 O O . ASP B 1 297 ? 88.025 13.143 31.641 1.00 34.24 458 ASP B O 1
ATOM 4688 N N . THR B 1 298 ? 89.389 12.702 33.392 1.00 33.12 459 THR B N 1
ATOM 4689 C CA . THR B 1 298 ? 90.133 13.961 33.316 1.00 34.07 459 THR B CA 1
ATOM 4690 C C . THR B 1 298 ? 91.194 14.009 32.230 1.00 32.37 459 THR B C 1
ATOM 4691 O O . THR B 1 298 ? 91.747 15.075 31.963 1.00 32.45 459 THR B O 1
ATOM 4695 N N . THR B 1 299 ? 91.515 12.883 31.615 1.00 31.29 460 THR B N 1
ATOM 4696 C CA . THR B 1 299 ? 92.624 12.868 30.680 1.00 32.18 460 THR B CA 1
ATOM 4697 C C . THR B 1 299 ? 92.167 13.153 29.249 1.00 30.82 460 THR B C 1
ATOM 4698 O O . THR B 1 299 ? 91.173 12.611 28.803 1.00 31.31 460 THR B O 1
ATOM 4702 N N . SER B 1 300 ? 92.901 14.024 28.556 1.00 27.99 461 SER B N 1
ATOM 4703 C CA . SER B 1 300 ? 92.723 14.254 27.133 1.00 28.25 461 SER B CA 1
ATOM 4704 C C . SER B 1 300 ? 92.987 12.961 26.363 1.00 29.23 461 SER B C 1
ATOM 4705 O O . SER B 1 300 ? 93.858 12.170 26.744 1.00 31.53 461 SER B O 1
ATOM 4708 N N . ILE B 1 301 ? 92.252 12.750 25.278 1.00 28.15 462 ILE B N 1
ATOM 4709 C CA . ILE B 1 301 ? 92.567 11.650 24.369 1.00 28.31 462 ILE B CA 1
ATOM 4710 C C . ILE B 1 301 ? 93.911 11.886 23.704 1.00 27.83 462 ILE B C 1
ATOM 4711 O O . ILE B 1 301 ? 94.603 10.942 23.369 1.00 27.48 462 ILE B O 1
ATOM 4716 N N . PHE B 1 302 ? 94.300 13.146 23.545 1.00 29.76 463 PHE B N 1
ATOM 4717 C CA . PHE B 1 302 ? 95.599 13.454 22.929 1.00 32.23 463 PHE B CA 1
ATOM 4718 C C . PHE B 1 302 ? 96.810 13.152 23.841 1.00 33.61 463 PHE B C 1
ATOM 4719 O O . PHE B 1 302 ? 97.943 13.216 23.401 1.00 36.19 463 PHE B O 1
ATOM 4727 N N . ALA B 1 303 ? 96.563 12.796 25.098 1.00 36.15 464 ALA B N 1
ATOM 4728 C CA . ALA B 1 303 ? 97.610 12.281 25.960 1.00 37.80 464 ALA B CA 1
ATOM 4729 C C . ALA B 1 303 ? 98.260 10.985 25.425 1.00 39.52 464 ALA B C 1
ATOM 4730 O O . ALA B 1 303 ? 99.385 10.677 25.803 1.00 36.59 464 ALA B O 1
ATOM 4732 N N . LEU B 1 304 ? 97.569 10.244 24.551 1.00 40.54 465 LEU B N 1
ATOM 4733 C CA . LEU B 1 304 ? 98.033 8.915 24.110 1.00 41.67 465 LEU B CA 1
ATOM 4734 C C . LEU B 1 304 ? 99.143 8.811 23.043 1.00 44.98 465 LEU B C 1
ATOM 4735 O O . LEU B 1 304 ? 99.769 7.744 22.941 1.00 54.58 465 LEU B O 1
ATOM 4740 N N . LYS B 1 305 ? 99.378 9.832 22.225 1.00 43.39 466 LYS B N 1
ATOM 4741 C CA . LYS B 1 305 ? 100.532 9.794 21.273 1.00 45.09 466 LYS B CA 1
ATOM 4742 C C . LYS B 1 305 ? 100.182 9.030 20.003 1.00 43.95 466 LYS B C 1
ATOM 4743 O O . LYS B 1 305 ? 100.421 9.526 18.907 1.00 46.60 466 LYS B O 1
ATOM 4745 N N . GLU B 1 306 ? 99.631 7.827 20.149 1.00 42.85 467 GLU B N 1
ATOM 4746 C CA . GLU B 1 306 ? 98.855 7.201 19.067 1.00 45.92 467 GLU B CA 1
ATOM 4747 C C . GLU B 1 306 ? 97.603 8.015 18.638 1.00 45.34 467 GLU B C 1
ATOM 4748 O O . GLU B 1 306 ? 97.090 7.810 17.530 1.00 46.56 467 GLU B O 1
ATOM 4754 N N . ILE B 1 307 ? 97.105 8.904 19.504 1.00 42.06 468 ILE B N 1
ATOM 4755 C CA . ILE B 1 307 ? 96.029 9.825 19.131 1.00 40.63 468 ILE B CA 1
ATOM 4756 C C . ILE B 1 307 ? 96.594 11.195 18.749 1.00 40.94 468 ILE B C 1
ATOM 4757 O O . ILE B 1 307 ? 97.085 11.931 19.597 1.00 41.81 468 ILE B O 1
ATOM 4762 N N . GLN B 1 308 ? 96.496 11.527 17.461 1.00 42.02 469 GLN B N 1
ATOM 4763 C CA . GLN B 1 308 ? 96.984 12.785 16.920 1.00 40.82 469 GLN B CA 1
ATOM 4764 C C . GLN B 1 308 ? 96.007 13.347 15.929 1.00 39.18 469 GLN B C 1
ATOM 4765 O O . GLN B 1 308 ? 95.358 12.612 15.187 1.00 38.71 469 GLN B O 1
ATOM 4771 N N . LEU B 1 309 ? 95.962 14.666 15.890 1.00 38.22 470 LEU B N 1
ATOM 4772 C CA . LEU B 1 309 ? 95.133 15.392 14.969 1.00 38.34 470 LEU B CA 1
ATOM 4773 C C . LEU B 1 309 ? 95.812 15.395 13.596 1.00 41.66 470 LEU B C 1
ATOM 4774 O O . LEU B 1 309 ? 96.999 15.705 13.504 1.00 42.95 470 LEU B O 1
ATOM 4779 N N . GLN B 1 310 ? 95.082 15.036 12.540 1.00 43.46 471 GLN B N 1
ATOM 4780 C CA . GLN B 1 310 ? 95.633 15.107 11.180 1.00 46.49 471 GLN B CA 1
ATOM 4781 C C . GLN B 1 310 ? 95.498 16.524 10.641 1.00 48.35 471 GLN B C 1
ATOM 4782 O O . GLN B 1 310 ? 94.507 17.200 10.918 1.00 49.69 471 GLN B O 1
ATOM 4788 N N . LYS B 1 311 ? 96.502 16.963 9.877 1.00 51.31 472 LYS B N 1
ATOM 4789 C CA . LYS B 1 311 ? 96.505 18.290 9.247 1.00 52.11 472 LYS B CA 1
ATOM 4790 C C . LYS B 1 311 ? 95.389 18.366 8.228 1.00 51.61 472 LYS B C 1
ATOM 4791 O O . LYS B 1 311 ? 95.223 17.458 7.414 1.00 50.99 472 LYS B O 1
ATOM 4793 N N . GLU B 1 312 ? 94.625 19.450 8.279 1.00 52.91 473 GLU B N 1
ATOM 4794 C CA . GLU B 1 312 ? 93.537 19.668 7.333 1.00 54.62 473 GLU B CA 1
ATOM 4795 C C . GLU B 1 312 ? 94.139 20.153 6.009 1.00 59.35 473 GLU B C 1
ATOM 4796 O O . GLU B 1 312 ? 95.259 20.670 5.977 1.00 61.97 473 GLU B O 1
ATOM 4802 N N . ALA B 1 313 ? 93.402 19.952 4.922 1.00 61.40 474 ALA B N 1
ATOM 4803 C CA . ALA B 1 313 ? 93.677 20.613 3.656 1.00 62.74 474 ALA B CA 1
ATOM 4804 C C . ALA B 1 313 ? 92.659 21.748 3.527 1.00 68.20 474 ALA B C 1
ATOM 4805 O O . ALA B 1 313 ? 91.605 21.584 2.899 1.00 67.85 474 ALA B O 1
ATOM 4807 N N . SER B 1 314 ? 92.987 22.886 4.148 1.00 71.11 475 SER B N 1
ATOM 4808 C CA . SER B 1 314 ? 92.083 24.046 4.300 1.00 73.04 475 SER B CA 1
ATOM 4809 C C . SER B 1 314 ? 91.021 24.184 3.215 1.00 74.52 475 SER B C 1
ATOM 4810 O O . SER B 1 314 ? 89.870 23.818 3.426 1.00 78.97 475 SER B O 1
#